Protein AF-A0A2R2MPT6-F1 (afdb_monomer_lite)

Foldseek 3Di:
DPLQDDLADPVRVVVLVVVVVVLVVVVVVVLVVVVVVVVVVLVVVLVVVLVVVVVVLVVVLVVVVVVLVVVVVVDPDDPVVNVVVVVVSVVVSVVVNVVVVVVVVVVSVVVVVVVVVVSVVVSVVSVVVVVVVSVVVSVVVSVVLVVLVVVLVLLLVLLVLLVVLLVVLCVVVVVCPPPLVVVLVVVLVVVVVVLVVVLVVVLVVVLVVLLVVLVVVLVVVLVVLVVVLVVVLVVLLVPDPDPVVNVVVSVVSVVVSVVVNVVSVVVSVSVSSSNSVSSVSVSVSVSSVVVSLSSLVSLLSSCVSVVADLVLVLLSLCVSCVPDDPVVSVVSSCSSDDDDDPDDDDDDDDGCSNVVSVVSVVVVPDDDDDDDDDDDDDDDDDDDDDDDDDDDDDDDDDDDDDDDDDDDDDDDDDDDD

Radius of gyration: 43.04 Å; chains: 1; bounding box: 109×62×131 Å

pLDDT: mean 71.95, std 17.55, range [28.8, 92.5]

Secondary structure (DSSP, 8-state):
--TTS----HHHHHHHHHHHHHHHHHHHHHHHHHHHHHHHHHHHHHHHHHHHHHHHHHHHHHHHHHHHHHHHTT----HHHHHHHHHHHHHHHHHHHHHHHHHHHHHHHHHHHHHHHHHHHHHHHHHHHHHHHHHHHHHHHHHHHHHHHHHHHHHHHHHHHHHHHHHHHHHHTTGGGSHHHHHHHHHHHHHHHHHHHHHHHHHHHHHHHHHHHHHHHHHHHHHHHHHHHHHHHHHHHHH-S-HHHHHHHHHHHHHHHHHHHHHHHHHHHHHHHHHHHHHHHHHHHHHHHHHHHHHHHHHHHHHHHTT--HHHHHHHHHHH-TTS-HHHHHHHHHHHH-SS-------PPPPTHHHHHHHHHHHTTS-----------------PPPP-------------PPP--------------

Sequence (417 aa):
MLDNQVAVSDEERDRIMKEHEKQMVKLENSLTLNKLHQKRMLEKKLTEKRAKHMETLEKKQLKETKRVEKKLKTADEEEEEQHQAAIALMRKHAEQKLAVLQGDKLKLEEEMEQIREDMIKERAAALKAQEDQLGAMVAEMQLKKAEELSKIDQQQKAIFNLKSSLMEELNTQGVMSDPDTQRVLEKHQEQQEQLNKKLEQQKERQQRLLQEKLSEKMMQREKTMMMEHEDQLKSLLQTTSNKTAARFKAVSLKIKQAAELEAMKNDAVTEMNQKIESMKREFNMKHMQAVQQKELEFISGLVKVGQFNEKEVADMINWLFPMKDTEEKNKLLQMVYQGDDATKKNERPKTGLGERARLATLAHVTPEASRKTKSAKKSAKKRQPSASARRNSGLDEEGGLPPVSAKGRRKGSAQRR

Organism: Lingula anatina (NCBI:txid7574)

InterPro domains:
  IPR026501 Limbin/EvC complex member EVC [PTHR16795] (1-386)

Structure (mmCIF, N/CA/C/O backbone):
data_AF-A0A2R2MPT6-F1
#
_entry.id   AF-A0A2R2MPT6-F1
#
loop_
_atom_site.group_PDB
_atom_site.id
_atom_site.type_symbol
_atom_site.label_atom_id
_atom_site.label_alt_id
_atom_site.label_comp_id
_atom_site.label_asym_id
_atom_site.label_entity_id
_atom_site.label_seq_id
_atom_site.pdbx_PDB_ins_code
_atom_site.Cartn_x
_atom_site.Cartn_y
_atom_site.Cartn_z
_atom_site.occupancy
_atom_site.B_iso_or_equiv
_atom_site.auth_seq_id
_atom_site.auth_comp_id
_atom_site.auth_asym_id
_atom_site.auth_atom_id
_atom_site.pdbx_PDB_model_num
ATOM 1 N N . MET A 1 1 ? 6.080 12.382 -2.038 1.00 30.14 1 MET A N 1
ATOM 2 C CA . MET A 1 1 ? 4.833 12.580 -1.251 1.00 30.14 1 MET A CA 1
ATOM 3 C C . MET A 1 1 ? 3.816 11.441 -1.434 1.00 30.14 1 MET A C 1
ATOM 5 O O . MET A 1 1 ? 2.714 11.561 -0.918 1.00 30.14 1 MET A O 1
ATOM 9 N N . LEU A 1 2 ? 4.171 10.318 -2.077 1.00 28.80 2 LEU A N 1
ATOM 10 C CA . LEU A 1 2 ? 3.287 9.149 -2.228 1.00 28.80 2 LEU A CA 1
ATOM 11 C C . LEU A 1 2 ? 3.696 7.950 -1.343 1.00 28.80 2 LEU A C 1
ATOM 13 O O . LEU A 1 2 ? 2.947 6.984 -1.247 1.00 28.80 2 LEU A O 1
ATOM 17 N N . ASP A 1 3 ? 4.819 8.030 -0.623 1.00 32.31 3 ASP A N 1
ATOM 18 C CA . ASP A 1 3 ? 5.454 6.848 -0.009 1.00 32.31 3 ASP A CA 1
ATOM 19 C C . ASP A 1 3 ? 4.822 6.359 1.312 1.00 32.31 3 ASP A C 1
ATOM 21 O O . ASP A 1 3 ? 5.165 5.280 1.794 1.00 32.31 3 ASP A O 1
ATOM 25 N N . ASN A 1 4 ? 3.841 7.087 1.865 1.00 40.59 4 ASN A N 1
ATOM 26 C CA . ASN A 1 4 ? 3.150 6.723 3.118 1.00 40.59 4 ASN A CA 1
ATOM 27 C C . ASN A 1 4 ? 1.650 6.399 2.964 1.00 40.59 4 ASN A C 1
ATOM 29 O O . ASN A 1 4 ? 0.985 6.084 3.949 1.00 40.59 4 ASN A O 1
ATOM 33 N N . GLN A 1 5 ? 1.057 6.480 1.768 1.00 45.41 5 GLN A N 1
ATOM 34 C CA . GLN A 1 5 ? -0.406 6.335 1.659 1.00 45.41 5 GLN A CA 1
ATOM 35 C C . GLN A 1 5 ? -0.893 4.895 1.471 1.00 45.41 5 GLN A C 1
ATOM 37 O O . GLN A 1 5 ? -2.039 4.596 1.825 1.00 45.41 5 GLN A O 1
ATOM 42 N N . VAL A 1 6 ? -0.037 3.977 1.016 1.00 48.72 6 VAL A N 1
ATOM 43 C CA . VAL A 1 6 ? -0.459 2.616 0.667 1.00 48.72 6 VAL A CA 1
ATOM 44 C C . VAL A 1 6 ? -0.099 1.616 1.769 1.00 48.72 6 VAL A C 1
ATOM 46 O O . VAL A 1 6 ? 0.879 0.883 1.707 1.00 48.72 6 VAL A O 1
ATOM 49 N N . ALA A 1 7 ? -0.934 1.579 2.802 1.00 54.84 7 ALA A N 1
ATOM 50 C CA . ALA A 1 7 ? -1.003 0.449 3.718 1.00 54.84 7 ALA A CA 1
ATOM 51 C C . ALA A 1 7 ? -1.772 -0.697 3.027 1.00 54.84 7 ALA A C 1
ATOM 53 O O . ALA A 1 7 ? -3.008 -0.728 3.050 1.00 54.84 7 ALA A O 1
ATOM 54 N N . VAL A 1 8 ? -1.046 -1.569 2.323 1.00 55.88 8 VAL A N 1
ATOM 55 C CA . VAL A 1 8 ? -1.579 -2.774 1.662 1.00 55.88 8 VAL A CA 1
ATOM 56 C C . VAL A 1 8 ? -1.487 -3.951 2.635 1.00 55.88 8 VAL A C 1
ATOM 58 O O . VAL A 1 8 ? -0.413 -4.197 3.184 1.00 55.88 8 VAL A O 1
ATOM 61 N N . SER A 1 9 ? -2.587 -4.677 2.849 1.00 57.38 9 SER A N 1
ATOM 62 C CA . SER A 1 9 ? -2.582 -5.929 3.625 1.00 57.38 9 SER A CA 1
ATOM 63 C C . SER A 1 9 ? -1.792 -7.023 2.886 1.00 57.38 9 SER A C 1
ATOM 65 O O . SER A 1 9 ? -1.695 -6.989 1.662 1.00 57.38 9 SER A O 1
ATOM 67 N N . ASP A 1 10 ? -1.217 -8.009 3.584 1.00 52.88 10 ASP A N 1
ATOM 68 C CA . ASP A 1 10 ? -0.367 -9.036 2.948 1.00 52.88 10 ASP A CA 1
ATOM 69 C C . ASP A 1 10 ? -1.141 -9.856 1.881 1.00 52.88 10 ASP A C 1
ATOM 71 O O . ASP A 1 10 ? -0.597 -10.147 0.818 1.00 52.88 10 ASP A O 1
ATOM 75 N N . GLU A 1 11 ? -2.442 -10.115 2.076 1.00 64.44 11 GLU A N 1
ATOM 76 C CA . GLU A 1 11 ? -3.299 -10.756 1.056 1.00 64.44 11 GLU A CA 1
ATOM 77 C C . GLU A 1 11 ? -3.530 -9.871 -0.181 1.00 64.44 11 GLU A C 1
ATOM 79 O O . GLU A 1 11 ? -3.650 -10.358 -1.308 1.00 64.44 11 GLU A O 1
ATOM 84 N N . GLU A 1 12 ? -3.603 -8.556 0.021 1.00 62.22 12 GLU A N 1
ATOM 85 C CA . GLU A 1 12 ? -3.784 -7.567 -1.043 1.00 62.22 12 GLU A CA 1
ATOM 86 C C . GLU A 1 12 ? -2.477 -7.390 -1.827 1.00 62.22 12 GLU A C 1
ATOM 88 O O . GLU A 1 12 ? -2.496 -7.341 -3.056 1.00 62.22 12 GLU A O 1
ATOM 93 N N . ARG A 1 13 ? -1.331 -7.397 -1.133 1.00 68.00 13 ARG A N 1
ATOM 94 C CA . ARG A 1 13 ? 0.006 -7.396 -1.737 1.00 68.00 13 ARG A CA 1
ATOM 95 C C . ARG A 1 13 ? 0.186 -8.636 -2.603 1.00 68.00 13 ARG A C 1
ATOM 97 O O . ARG A 1 13 ? 0.632 -8.506 -3.736 1.00 68.00 13 ARG A O 1
ATOM 104 N N . ASP A 1 14 ? -0.220 -9.808 -2.124 1.00 70.56 14 ASP A N 1
ATOM 105 C CA . ASP A 1 14 ? -0.131 -11.052 -2.892 1.00 70.56 14 ASP A CA 1
ATOM 106 C C . ASP A 1 14 ? -1.030 -11.048 -4.135 1.00 70.56 14 ASP A C 1
ATOM 108 O O . ASP A 1 14 ? -0.635 -11.574 -5.178 1.00 70.56 14 ASP A O 1
ATOM 112 N N . ARG A 1 15 ? -2.219 -10.430 -4.076 1.00 78.88 15 ARG A N 1
ATOM 113 C CA . ARG A 1 15 ? -3.060 -10.236 -5.271 1.00 78.88 15 ARG A CA 1
ATOM 114 C C . ARG A 1 15 ? -2.407 -9.291 -6.271 1.00 78.88 15 ARG A C 1
ATOM 116 O O . ARG A 1 15 ? -2.319 -9.649 -7.440 1.00 78.88 15 ARG A O 1
ATOM 123 N N . ILE A 1 16 ? -1.905 -8.141 -5.820 1.00 71.50 16 ILE A N 1
ATOM 124 C CA . ILE A 1 16 ? -1.212 -7.169 -6.679 1.00 71.50 16 ILE A CA 1
ATOM 125 C C . ILE A 1 16 ? 0.028 -7.805 -7.311 1.00 71.50 16 ILE A C 1
ATOM 127 O O . ILE A 1 16 ? 0.248 -7.648 -8.506 1.00 71.50 16 ILE A O 1
ATOM 131 N N . MET A 1 17 ? 0.805 -8.576 -6.548 1.00 72.50 17 MET A N 1
ATOM 132 C CA . MET A 1 17 ? 1.997 -9.263 -7.047 1.00 72.50 17 MET A CA 1
ATOM 133 C C . MET A 1 17 ? 1.651 -10.355 -8.061 1.00 72.50 17 MET A C 1
ATOM 135 O O . MET A 1 17 ? 2.310 -10.437 -9.091 1.00 72.50 17 MET A O 1
ATOM 139 N N . LYS A 1 18 ? 0.599 -11.152 -7.831 1.00 77.94 18 LYS A N 1
ATOM 140 C CA . LYS A 1 18 ? 0.124 -12.154 -8.804 1.00 77.94 18 LYS A CA 1
ATOM 141 C C . LYS A 1 18 ? -0.425 -11.512 -10.075 1.00 77.94 18 LYS A C 1
ATOM 143 O O . LYS A 1 18 ? -0.185 -12.013 -11.172 1.00 77.94 18 LYS A O 1
ATOM 148 N N . GLU A 1 19 ? -1.162 -10.412 -9.946 1.00 76.38 19 GLU A N 1
ATOM 149 C CA . GLU A 1 19 ? -1.656 -9.637 -11.086 1.00 76.38 19 GLU A CA 1
ATOM 150 C C . GLU A 1 19 ? -0.478 -9.036 -11.866 1.00 76.38 19 GLU A C 1
ATOM 152 O O . GLU A 1 19 ? -0.430 -9.158 -13.088 1.00 76.38 19 GLU A O 1
ATOM 157 N N . HIS A 1 20 ? 0.513 -8.478 -11.165 1.00 74.44 20 HIS A N 1
ATOM 158 C CA . HIS A 1 20 ? 1.743 -7.940 -11.740 1.00 74.44 20 HIS A CA 1
ATOM 159 C C . HIS A 1 20 ? 2.565 -9.024 -12.443 1.00 74.44 20 HIS A C 1
ATOM 161 O O . HIS A 1 20 ? 2.993 -8.825 -13.572 1.00 74.44 20 HIS A O 1
ATOM 167 N N . GLU A 1 21 ? 2.742 -10.197 -11.838 1.00 76.00 21 GLU A N 1
ATOM 168 C CA . GLU A 1 21 ? 3.438 -11.334 -12.446 1.00 76.00 21 GLU A CA 1
ATOM 169 C C . GLU A 1 21 ? 2.707 -11.816 -13.707 1.00 76.00 21 GLU A C 1
ATOM 171 O O . GLU A 1 21 ? 3.311 -11.988 -14.765 1.00 76.00 21 GLU A O 1
ATOM 176 N N . LYS A 1 22 ? 1.376 -11.917 -13.654 1.00 82.00 22 LYS A N 1
ATOM 177 C CA . LYS A 1 22 ? 0.544 -12.233 -14.821 1.00 82.00 22 LYS A CA 1
ATOM 178 C C . LYS A 1 22 ? 0.651 -11.167 -15.915 1.00 82.00 22 LYS A C 1
ATOM 180 O O . LYS A 1 22 ? 0.651 -11.505 -17.099 1.00 82.00 22 LYS A O 1
ATOM 185 N N . GLN A 1 23 ? 0.716 -9.889 -15.550 1.00 74.44 23 GLN A N 1
ATOM 186 C CA . GLN A 1 23 ? 0.914 -8.781 -16.486 1.00 74.44 23 GLN A CA 1
ATOM 187 C C . GLN A 1 23 ? 2.325 -8.787 -17.081 1.00 74.44 23 GLN A C 1
ATOM 189 O O . GLN A 1 23 ? 2.456 -8.588 -18.284 1.00 74.44 23 GLN A O 1
ATOM 194 N N . MET A 1 24 ? 3.353 -9.111 -16.295 1.00 73.56 24 MET A N 1
ATOM 195 C CA . MET A 1 24 ? 4.729 -9.276 -16.764 1.00 73.56 24 MET A CA 1
ATOM 196 C C . MET A 1 24 ? 4.835 -10.411 -17.776 1.00 73.56 24 MET A C 1
ATOM 198 O O . MET A 1 24 ? 5.370 -10.208 -18.859 1.00 73.56 24 MET A O 1
ATOM 202 N N . VAL A 1 25 ? 4.218 -11.562 -17.501 1.00 77.75 25 VAL A N 1
ATOM 203 C CA . VAL A 1 25 ? 4.148 -12.676 -18.461 1.00 77.75 25 VAL A CA 1
ATOM 204 C C . VAL A 1 25 ? 3.401 -12.265 -19.735 1.00 77.75 25 VAL A C 1
ATOM 206 O O . VAL A 1 25 ? 3.806 -12.617 -20.843 1.00 77.75 25 VAL A O 1
ATOM 209 N N . LYS A 1 26 ? 2.319 -11.481 -19.625 1.00 77.12 26 LYS A N 1
ATOM 210 C CA . LYS A 1 26 ? 1.631 -10.922 -20.802 1.00 77.12 26 LYS A CA 1
ATOM 211 C C . LYS A 1 26 ? 2.512 -9.946 -21.579 1.00 77.12 26 LYS A C 1
ATOM 213 O O . LYS A 1 26 ? 2.437 -9.950 -22.803 1.00 77.12 26 LYS A O 1
ATOM 218 N N . LEU A 1 27 ? 3.322 -9.141 -20.898 1.00 72.44 27 LEU A N 1
ATOM 219 C CA . LEU A 1 27 ? 4.242 -8.183 -21.506 1.00 72.44 27 LEU A CA 1
ATOM 220 C C . LEU A 1 27 ? 5.409 -8.901 -22.192 1.00 72.44 27 LEU A C 1
ATOM 222 O O . LEU A 1 27 ? 5.798 -8.532 -23.291 1.00 72.44 27 LEU A O 1
ATOM 226 N N . GLU A 1 28 ? 5.921 -9.981 -21.610 1.00 75.31 28 GLU A N 1
ATOM 227 C CA . GLU A 1 28 ? 6.919 -10.845 -22.246 1.00 75.31 28 GLU A CA 1
ATOM 228 C C . GLU A 1 28 ? 6.346 -11.563 -23.475 1.00 75.31 28 GLU A C 1
ATOM 230 O O . GLU A 1 28 ? 6.977 -11.604 -24.537 1.00 75.31 28 GLU A O 1
ATOM 235 N N . ASN A 1 29 ? 5.116 -12.068 -23.380 1.00 75.44 29 ASN A N 1
ATOM 236 C CA . ASN A 1 29 ? 4.419 -12.689 -24.504 1.00 75.44 29 ASN A CA 1
ATOM 237 C C . ASN A 1 29 ? 4.080 -11.677 -25.609 1.00 75.44 29 ASN A C 1
ATOM 239 O O . ASN A 1 29 ? 4.252 -11.974 -26.791 1.00 75.44 29 ASN A O 1
ATOM 243 N N . SER A 1 30 ? 3.650 -10.462 -25.265 1.00 73.69 30 SER A N 1
ATOM 244 C CA . SER A 1 30 ? 3.425 -9.410 -26.258 1.00 73.69 30 SER A CA 1
ATOM 245 C C . SER A 1 30 ? 4.744 -8.948 -26.875 1.00 73.69 30 SER A C 1
ATOM 247 O O . SER A 1 30 ? 4.803 -8.762 -28.085 1.00 73.69 30 SER A O 1
ATOM 249 N N . LEU A 1 31 ? 5.830 -8.870 -26.099 1.00 68.62 31 LEU A N 1
ATOM 250 C CA . LEU A 1 31 ? 7.163 -8.512 -26.582 1.00 68.62 31 LEU A CA 1
ATOM 251 C C . LEU A 1 31 ? 7.724 -9.559 -27.551 1.00 68.62 31 LEU A C 1
ATOM 253 O O . LEU A 1 31 ? 8.327 -9.203 -28.562 1.00 68.62 31 LEU A O 1
ATOM 257 N N . THR A 1 32 ? 7.544 -10.850 -27.272 1.00 72.06 32 THR A N 1
ATOM 258 C CA . THR A 1 32 ? 7.990 -11.931 -28.169 1.00 72.06 32 THR A CA 1
ATOM 259 C C . THR A 1 32 ? 7.179 -11.963 -29.463 1.00 72.06 32 THR A C 1
ATOM 261 O O . THR A 1 32 ? 7.763 -12.065 -30.546 1.00 72.06 32 THR A O 1
ATOM 264 N N . LEU A 1 33 ? 5.856 -11.788 -29.381 1.00 71.94 33 LEU A N 1
ATOM 265 C CA . LEU A 1 33 ? 4.989 -11.664 -30.555 1.00 71.94 33 LEU A CA 1
ATOM 266 C C . LEU A 1 33 ? 5.300 -10.408 -31.373 1.00 71.94 33 LEU A C 1
ATOM 268 O O . LEU A 1 33 ? 5.326 -10.468 -32.602 1.00 71.94 33 LEU A O 1
ATOM 272 N N . ASN A 1 34 ? 5.595 -9.292 -30.712 1.00 67.19 34 ASN A N 1
ATOM 273 C CA . ASN A 1 34 ? 5.943 -8.043 -31.371 1.00 67.19 34 ASN A CA 1
ATOM 274 C C . ASN A 1 34 ? 7.315 -8.145 -32.058 1.00 67.19 34 ASN A C 1
ATOM 276 O O . ASN A 1 34 ? 7.420 -7.855 -33.246 1.00 67.19 34 ASN A O 1
ATOM 280 N N . LYS A 1 35 ? 8.331 -8.725 -31.401 1.00 70.12 35 LYS A N 1
ATOM 281 C CA . LYS A 1 35 ? 9.618 -9.065 -32.043 1.00 70.12 35 LYS A CA 1
ATOM 282 C C . LYS A 1 35 ? 9.427 -9.919 -33.301 1.00 70.12 35 LYS A C 1
ATOM 284 O O . LYS A 1 35 ? 10.073 -9.675 -34.321 1.00 70.12 35 LYS A O 1
ATOM 289 N N . LEU A 1 36 ? 8.533 -10.908 -33.253 1.00 72.12 36 LEU A N 1
ATOM 290 C CA . LEU A 1 36 ? 8.220 -11.759 -34.404 1.00 72.12 36 LEU A CA 1
ATOM 291 C C . LEU A 1 36 ? 7.510 -10.976 -35.522 1.00 72.12 36 LEU A C 1
ATOM 293 O O . LEU A 1 36 ? 7.838 -11.139 -36.700 1.00 72.12 36 LEU A O 1
ATOM 297 N N . HIS A 1 37 ? 6.557 -10.114 -35.163 1.00 72.81 37 HIS A N 1
ATOM 298 C CA . HIS A 1 37 ? 5.841 -9.252 -36.100 1.00 72.81 37 HIS A CA 1
ATOM 299 C C . HIS A 1 37 ? 6.786 -8.257 -36.791 1.00 72.81 37 HIS A C 1
ATOM 301 O O . HIS A 1 37 ? 6.771 -8.141 -38.016 1.00 72.81 37 HIS A O 1
ATOM 307 N N . GLN A 1 38 ? 7.670 -7.614 -36.030 1.00 65.19 38 GLN A N 1
ATOM 308 C CA . GLN A 1 38 ? 8.681 -6.684 -36.530 1.00 65.19 38 GLN A CA 1
ATOM 309 C C . GLN A 1 38 ? 9.675 -7.375 -37.467 1.00 65.19 38 GLN A C 1
ATOM 311 O O . GLN A 1 38 ? 9.955 -6.856 -38.548 1.00 65.19 38 GLN A O 1
ATOM 316 N N . LYS A 1 39 ? 10.138 -8.584 -37.117 1.00 71.81 39 LYS A N 1
ATOM 317 C CA . LYS A 1 39 ? 10.997 -9.390 -37.996 1.00 71.81 39 LYS A CA 1
ATOM 318 C C . LYS A 1 39 ? 10.312 -9.685 -39.336 1.00 71.81 39 LYS A C 1
ATOM 320 O O . LYS A 1 39 ? 10.919 -9.481 -40.384 1.00 71.81 39 LYS A O 1
ATOM 325 N N . ARG A 1 40 ? 9.030 -10.073 -39.323 1.00 75.50 40 ARG A N 1
ATOM 326 C CA . ARG A 1 40 ? 8.247 -10.286 -40.556 1.00 75.50 40 ARG A CA 1
ATOM 327 C C . ARG A 1 40 ? 8.050 -9.007 -41.367 1.00 75.50 40 ARG A C 1
ATOM 329 O O . ARG A 1 40 ? 8.139 -9.049 -42.591 1.00 75.50 40 ARG A O 1
ATOM 336 N N . MET A 1 41 ? 7.771 -7.880 -40.716 1.00 72.25 41 MET A N 1
ATOM 337 C CA . MET A 1 41 ? 7.590 -6.595 -41.401 1.00 72.25 41 MET A CA 1
ATOM 338 C C . MET A 1 41 ? 8.881 -6.123 -42.075 1.00 72.25 41 MET A C 1
ATOM 340 O O . MET A 1 41 ? 8.835 -5.634 -43.206 1.00 72.25 41 MET A O 1
ATOM 344 N N . LEU A 1 42 ? 10.025 -6.325 -41.420 1.00 66.75 42 LEU A N 1
ATOM 345 C CA . LEU A 1 42 ? 11.351 -6.086 -41.985 1.00 66.75 42 LEU A CA 1
ATOM 346 C C . LEU A 1 42 ? 11.619 -6.976 -43.193 1.00 66.75 42 LEU A C 1
ATOM 348 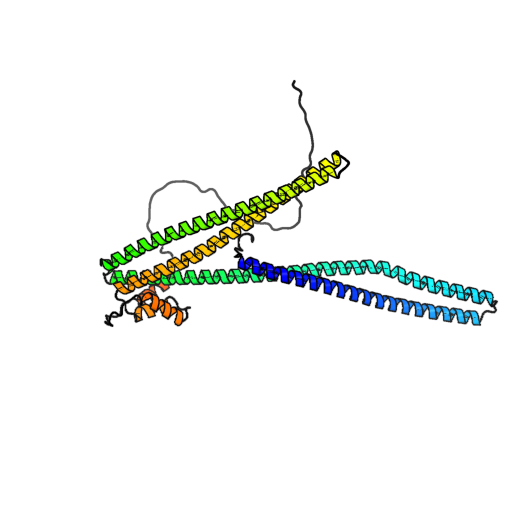O O . LEU A 1 42 ? 11.936 -6.471 -44.266 1.00 66.75 42 LEU A O 1
ATOM 352 N N . GLU A 1 43 ? 11.426 -8.285 -43.048 1.00 72.94 43 GLU A N 1
ATOM 353 C CA . GLU A 1 43 ? 11.606 -9.242 -44.142 1.00 72.94 43 GLU A CA 1
ATOM 354 C C . GLU A 1 43 ? 10.721 -8.889 -45.349 1.00 72.94 43 GLU A C 1
ATOM 356 O O . GLU A 1 43 ? 11.189 -8.894 -46.491 1.00 72.94 43 GLU A O 1
ATOM 361 N N . LYS A 1 44 ? 9.467 -8.488 -45.115 1.00 75.81 44 LYS A N 1
ATOM 362 C CA . LYS A 1 44 ? 8.537 -8.085 -46.176 1.00 75.81 44 LYS A CA 1
ATOM 363 C C . LYS A 1 44 ? 8.961 -6.791 -46.880 1.00 75.81 44 LYS A C 1
ATOM 365 O O . LYS A 1 44 ? 9.029 -6.752 -48.104 1.00 75.81 44 LYS A O 1
ATOM 370 N N . LYS A 1 45 ? 9.305 -5.735 -46.137 1.00 71.00 45 LYS A N 1
ATOM 371 C CA . LYS A 1 45 ? 9.764 -4.468 -46.742 1.00 71.00 45 LYS A CA 1
ATOM 372 C C . LYS A 1 45 ? 11.068 -4.648 -47.522 1.00 71.00 45 LYS A C 1
ATOM 374 O O . LYS A 1 45 ? 11.246 -4.053 -48.584 1.00 71.00 45 LYS A O 1
ATOM 379 N N . LEU A 1 46 ? 11.966 -5.484 -47.012 1.00 70.25 46 LEU A N 1
ATOM 380 C CA . LEU A 1 46 ? 13.273 -5.747 -47.604 1.00 70.25 46 LEU A CA 1
ATOM 381 C C . LEU A 1 46 ? 13.157 -6.573 -48.890 1.00 70.25 46 LEU A C 1
ATOM 383 O O . LEU A 1 46 ? 13.823 -6.279 -49.881 1.00 70.25 46 LEU A O 1
ATOM 387 N N . THR A 1 47 ? 12.257 -7.556 -48.912 1.00 78.50 47 THR A N 1
ATOM 388 C CA . THR A 1 47 ? 11.938 -8.322 -50.127 1.00 78.50 47 THR A CA 1
ATOM 389 C C . THR A 1 47 ? 11.243 -7.460 -51.184 1.00 78.50 47 THR A C 1
ATOM 391 O O . THR A 1 47 ? 11.652 -7.493 -52.344 1.00 78.50 47 THR A O 1
ATOM 394 N N . GLU A 1 48 ? 10.279 -6.616 -50.805 1.00 79.31 48 GLU A N 1
ATOM 395 C CA . GLU A 1 48 ? 9.605 -5.691 -51.729 1.00 79.31 48 GLU A CA 1
ATOM 396 C C . GLU A 1 48 ? 10.563 -4.660 -52.346 1.00 79.31 48 GLU A C 1
ATOM 398 O O . GLU A 1 48 ? 10.490 -4.372 -53.543 1.00 79.31 48 GLU A O 1
ATOM 403 N N . LYS A 1 49 ? 11.490 -4.104 -51.555 1.00 71.19 49 LYS A N 1
ATOM 404 C CA . LYS A 1 49 ? 12.507 -3.166 -52.057 1.00 71.19 49 LYS A CA 1
ATOM 405 C C . LYS A 1 49 ? 13.487 -3.847 -53.006 1.00 71.19 49 LYS A C 1
ATOM 407 O O . LYS A 1 49 ? 13.723 -3.316 -54.092 1.00 71.19 49 LYS A O 1
ATOM 412 N N . ARG A 1 50 ? 13.986 -5.038 -52.648 1.00 73.38 50 ARG A N 1
ATOM 413 C CA . ARG A 1 50 ? 14.849 -5.848 -53.525 1.00 73.38 50 ARG A CA 1
ATOM 414 C C . ARG A 1 50 ? 14.169 -6.142 -54.855 1.00 73.38 50 ARG A C 1
ATOM 416 O O . ARG A 1 50 ? 14.797 -5.969 -55.894 1.00 73.38 50 ARG A O 1
ATOM 423 N N . ALA A 1 51 ? 12.889 -6.510 -54.832 1.00 81.50 51 ALA A N 1
ATOM 424 C CA . ALA A 1 51 ? 12.114 -6.756 -56.043 1.00 81.50 51 ALA A CA 1
ATOM 425 C C . ALA A 1 51 ? 12.025 -5.499 -56.925 1.00 81.50 51 ALA A C 1
ATOM 427 O O . ALA A 1 51 ? 12.351 -5.562 -58.106 1.00 81.50 51 ALA A O 1
ATOM 428 N N . LYS A 1 52 ? 11.690 -4.335 -56.351 1.00 80.44 52 LYS A N 1
ATOM 429 C CA . LYS A 1 52 ? 11.602 -3.067 -57.099 1.00 80.44 52 LYS A CA 1
ATOM 430 C C . LYS A 1 52 ? 12.946 -2.630 -57.686 1.00 80.44 52 LYS A C 1
ATOM 432 O O . LYS A 1 52 ? 13.009 -2.211 -58.840 1.00 80.44 52 LYS A O 1
ATOM 437 N N . HIS A 1 53 ? 14.032 -2.709 -56.915 1.00 76.69 53 HIS A N 1
ATOM 438 C CA . HIS A 1 53 ? 15.363 -2.345 -57.409 1.00 76.69 53 HIS A CA 1
ATOM 439 C C . HIS A 1 53 ? 15.854 -3.312 -58.491 1.00 76.69 53 HIS A C 1
ATOM 441 O O . HIS A 1 53 ? 16.305 -2.846 -59.540 1.00 76.69 53 HIS A O 1
ATOM 447 N N . MET A 1 54 ? 15.675 -4.623 -58.304 1.00 80.94 54 MET A N 1
ATOM 448 C CA . MET A 1 54 ? 15.961 -5.628 -59.334 1.00 80.94 54 MET A CA 1
ATOM 449 C C . MET A 1 54 ? 15.153 -5.380 -60.608 1.00 80.94 54 MET A C 1
ATOM 451 O O . MET A 1 54 ? 15.740 -5.335 -61.680 1.00 80.94 54 MET A O 1
ATOM 455 N N . GLU A 1 55 ? 13.853 -5.104 -60.507 1.00 85.06 55 GLU A N 1
ATOM 456 C CA . GLU A 1 55 ? 12.995 -4.839 -61.667 1.00 85.06 55 GLU A CA 1
ATOM 457 C C . GLU A 1 55 ? 13.462 -3.601 -62.456 1.00 85.06 55 GLU A C 1
ATOM 459 O O . GLU A 1 55 ? 13.513 -3.601 -63.690 1.00 85.06 55 GLU A O 1
ATOM 464 N N . THR A 1 56 ? 13.854 -2.525 -61.763 1.00 84.94 56 THR A N 1
ATOM 465 C CA . THR A 1 56 ? 14.397 -1.329 -62.432 1.00 84.94 56 THR A CA 1
ATOM 466 C C . THR A 1 56 ? 15.760 -1.578 -63.073 1.00 84.94 56 THR A C 1
ATOM 468 O O . THR A 1 56 ? 16.040 -1.025 -64.141 1.00 84.94 56 THR A O 1
ATOM 471 N N . LEU A 1 57 ? 16.601 -2.402 -62.445 1.00 84.19 57 LEU A N 1
ATOM 472 C CA . LEU A 1 57 ? 17.905 -2.778 -62.970 1.00 84.19 57 LEU A CA 1
ATOM 473 C C . LEU A 1 57 ? 17.751 -3.682 -64.196 1.00 84.19 57 LEU A C 1
ATOM 475 O O . LEU A 1 57 ? 18.354 -3.400 -65.226 1.00 84.19 57 LEU A O 1
ATOM 479 N N . GLU A 1 58 ? 16.879 -4.685 -64.140 1.00 83.88 58 GLU A N 1
ATOM 480 C CA . GLU A 1 58 ? 16.551 -5.566 -65.262 1.00 83.88 58 GLU A CA 1
ATOM 481 C C . GLU A 1 58 ? 16.008 -4.772 -66.449 1.00 83.88 58 GLU A C 1
ATOM 483 O O . GLU A 1 58 ? 16.475 -4.944 -67.571 1.00 83.88 58 GLU A O 1
ATOM 488 N N . LYS A 1 59 ? 15.116 -3.800 -66.217 1.00 86.75 59 LYS A N 1
ATOM 489 C CA . LYS A 1 59 ? 14.640 -2.888 -67.272 1.00 86.75 59 LYS A CA 1
ATOM 490 C C . LYS A 1 59 ? 15.771 -2.083 -67.926 1.00 86.75 59 LYS A C 1
ATOM 492 O O . LYS A 1 59 ? 15.684 -1.781 -69.117 1.00 86.75 59 LYS A O 1
ATOM 497 N N . LYS A 1 60 ? 16.818 -1.709 -67.181 1.00 85.75 60 LYS A N 1
ATOM 498 C CA . LYS A 1 60 ? 18.002 -1.016 -67.724 1.00 85.75 60 LYS A CA 1
ATOM 499 C C . LYS A 1 60 ? 18.908 -1.979 -68.491 1.00 85.75 60 LYS A C 1
ATOM 501 O O . LYS A 1 60 ? 19.282 -1.665 -69.619 1.00 85.75 60 LYS A O 1
ATOM 506 N N . GLN A 1 61 ? 19.173 -3.157 -67.930 1.00 84.88 61 GLN A N 1
ATOM 507 C CA . GLN A 1 61 ? 19.972 -4.216 -68.549 1.00 84.88 61 GLN A CA 1
ATOM 508 C C . GLN A 1 61 ? 19.361 -4.663 -69.880 1.00 84.88 61 GLN A C 1
ATOM 510 O O . GLN A 1 61 ? 20.059 -4.727 -70.884 1.00 84.88 61 GLN A O 1
ATOM 515 N N . LEU A 1 62 ? 18.039 -4.834 -69.933 1.00 85.25 62 LEU A N 1
ATOM 516 C CA . LEU A 1 62 ? 17.302 -5.259 -71.126 1.00 85.25 62 LEU A CA 1
ATOM 517 C C . LEU A 1 62 ? 17.271 -4.181 -72.227 1.00 85.25 62 LEU A C 1
ATOM 519 O O . LEU A 1 62 ? 17.156 -4.487 -73.413 1.00 85.25 62 LEU A O 1
ATOM 523 N N . LYS A 1 63 ? 17.390 -2.899 -71.859 1.00 86.62 63 LYS A N 1
ATOM 524 C CA . LYS A 1 63 ? 17.584 -1.797 -72.819 1.00 86.62 63 LYS A CA 1
ATOM 525 C C . LYS A 1 63 ? 19.027 -1.729 -73.323 1.00 86.62 63 LYS A C 1
ATOM 527 O O . LYS A 1 63 ? 19.234 -1.385 -74.483 1.00 86.62 63 LYS A O 1
ATOM 532 N N . GLU A 1 64 ? 20.004 -2.026 -72.469 1.00 83.12 64 GLU A N 1
ATOM 533 C CA . GLU A 1 64 ? 21.427 -2.058 -72.824 1.00 83.12 64 GLU A CA 1
ATOM 534 C C . GLU A 1 64 ? 21.735 -3.242 -73.752 1.00 83.12 64 GLU A C 1
ATOM 536 O O . GLU A 1 64 ? 22.315 -3.021 -74.811 1.00 83.12 64 GLU A O 1
ATOM 541 N N . THR A 1 65 ? 21.238 -4.449 -73.454 1.00 81.75 65 THR A N 1
ATOM 542 C CA . THR A 1 65 ? 21.376 -5.625 -74.335 1.00 81.75 65 THR A CA 1
ATOM 543 C C . THR A 1 65 ? 20.751 -5.380 -75.699 1.00 81.75 65 THR A C 1
ATOM 545 O O . THR A 1 65 ? 21.421 -5.563 -76.704 1.00 81.75 65 THR A O 1
ATOM 548 N N . LYS A 1 66 ? 19.521 -4.849 -75.763 1.00 83.06 66 LYS A N 1
ATOM 549 C CA . LYS A 1 66 ? 18.867 -4.498 -77.038 1.00 83.06 66 LYS A CA 1
ATOM 550 C C . LYS A 1 66 ? 19.637 -3.453 -77.848 1.00 83.06 66 LYS A C 1
ATOM 552 O O . LYS A 1 66 ? 19.527 -3.426 -79.070 1.00 83.06 66 LYS A O 1
ATOM 557 N N . ARG A 1 67 ? 20.369 -2.545 -77.194 1.00 81.00 67 ARG A N 1
ATOM 558 C CA . ARG A 1 67 ? 21.219 -1.554 -77.876 1.00 81.00 67 ARG A CA 1
ATOM 559 C C . ARG A 1 67 ? 22.509 -2.184 -78.389 1.00 81.00 67 ARG A C 1
ATOM 561 O O . ARG A 1 67 ? 22.911 -1.863 -79.499 1.00 81.00 67 ARG A O 1
ATOM 568 N N . VAL A 1 68 ? 23.129 -3.052 -77.597 1.00 77.81 68 VAL A N 1
ATOM 569 C CA . VAL A 1 68 ? 24.355 -3.772 -77.962 1.00 77.81 68 VAL A CA 1
ATOM 570 C C . VAL A 1 68 ? 24.075 -4.770 -79.090 1.00 77.81 68 VAL A C 1
ATOM 572 O O . VAL A 1 68 ? 24.763 -4.737 -80.099 1.00 77.81 68 VAL A O 1
ATOM 575 N N . GLU A 1 69 ? 22.983 -5.533 -79.014 1.00 75.81 69 GLU A N 1
ATOM 576 C CA . GLU A 1 69 ? 22.542 -6.473 -80.057 1.00 75.81 69 GLU A CA 1
ATOM 577 C C . GLU A 1 69 ? 22.262 -5.771 -81.397 1.00 75.81 69 GLU A C 1
ATOM 579 O O . GLU A 1 69 ? 22.611 -6.277 -82.458 1.00 75.81 69 GLU A O 1
ATOM 584 N N . LYS A 1 70 ? 21.667 -4.569 -81.368 1.00 77.81 70 LYS A N 1
ATOM 585 C CA . LYS A 1 70 ? 21.468 -3.761 -82.583 1.00 77.81 70 LYS A CA 1
ATOM 586 C C . LYS A 1 70 ? 22.777 -3.266 -83.195 1.00 77.81 70 LYS A C 1
ATOM 588 O O . LYS A 1 70 ? 22.826 -3.136 -84.407 1.00 77.81 70 LYS A O 1
ATOM 593 N N . LYS A 1 71 ? 23.792 -2.976 -82.374 1.00 71.75 71 LYS A N 1
ATOM 594 C CA . LYS A 1 71 ? 25.117 -2.536 -82.837 1.00 71.75 71 LYS A CA 1
ATOM 595 C C . LYS A 1 71 ? 25.934 -3.695 -83.412 1.00 71.75 71 LYS A C 1
ATOM 597 O O . LYS A 1 71 ? 26.520 -3.529 -84.472 1.00 71.75 71 LYS A O 1
ATOM 602 N N . LEU A 1 72 ? 25.886 -4.862 -82.768 1.00 66.31 72 LEU A N 1
ATOM 603 C CA . LEU A 1 72 ? 26.511 -6.104 -83.241 1.00 66.31 72 LEU A CA 1
ATOM 604 C C . LEU A 1 72 ? 25.933 -6.577 -84.582 1.00 66.31 72 LEU A C 1
ATOM 606 O O . LEU A 1 72 ? 26.674 -7.015 -85.444 1.00 66.31 72 LEU A O 1
ATOM 610 N N . LYS A 1 73 ? 24.623 -6.405 -84.816 1.00 65.81 73 LYS A N 1
ATOM 611 C CA . LYS A 1 73 ? 23.991 -6.709 -86.119 1.00 65.81 73 LYS A CA 1
ATOM 612 C C . LYS A 1 73 ? 24.414 -5.778 -87.265 1.00 65.81 73 LYS A C 1
ATOM 614 O O . LYS A 1 73 ? 24.065 -6.049 -88.408 1.00 65.81 73 LYS A O 1
ATOM 619 N N . THR A 1 74 ? 25.085 -4.667 -86.967 1.00 61.53 74 THR A N 1
ATOM 620 C CA . THR A 1 74 ? 25.531 -3.663 -87.950 1.00 61.53 74 THR A CA 1
ATOM 621 C C . THR A 1 74 ? 27.052 -3.573 -88.079 1.00 61.53 74 THR A C 1
ATOM 623 O O . THR A 1 74 ? 27.527 -2.738 -88.842 1.00 61.53 74 THR A O 1
ATOM 626 N N . ALA A 1 75 ? 27.806 -4.371 -87.320 1.00 59.72 75 ALA A N 1
ATOM 627 C CA . ALA A 1 75 ? 29.263 -4.333 -87.276 1.00 59.72 75 ALA A CA 1
ATOM 628 C C . ALA A 1 75 ? 29.844 -5.635 -87.855 1.00 59.72 75 ALA A C 1
ATOM 630 O O . ALA A 1 75 ? 29.477 -6.716 -87.401 1.00 59.72 75 ALA A O 1
ATOM 631 N N . ASP A 1 76 ? 30.750 -5.524 -88.829 1.00 57.34 76 ASP A N 1
ATOM 632 C CA . ASP A 1 76 ? 31.543 -6.639 -89.377 1.00 57.34 76 ASP A CA 1
ATOM 633 C C . ASP A 1 76 ? 32.755 -6.923 -88.460 1.00 57.34 76 ASP A C 1
ATOM 635 O O . ASP A 1 76 ? 33.906 -6.753 -88.852 1.00 57.34 76 ASP A O 1
ATOM 639 N N . GLU A 1 77 ? 32.499 -7.271 -87.197 1.00 59.41 77 GLU A N 1
ATOM 640 C CA . GLU A 1 77 ? 33.534 -7.635 -86.208 1.00 59.41 77 GLU A CA 1
ATOM 641 C C . GLU A 1 77 ? 33.645 -9.168 -86.082 1.00 59.41 77 GLU A C 1
ATOM 643 O O . GLU A 1 77 ? 32.628 -9.864 -86.164 1.00 59.41 77 GLU A O 1
ATOM 648 N N . GLU A 1 78 ? 34.858 -9.701 -85.876 1.00 63.22 78 GLU A N 1
ATOM 649 C CA . GLU A 1 78 ? 35.138 -11.146 -85.778 1.00 63.22 78 GLU A CA 1
ATOM 650 C C . GLU A 1 78 ? 34.356 -11.812 -84.624 1.00 63.22 78 GLU A C 1
ATOM 652 O O . GLU A 1 78 ? 34.198 -11.234 -83.545 1.00 63.22 78 GLU A O 1
ATOM 657 N N . GLU A 1 79 ? 33.872 -13.049 -84.817 1.00 64.62 79 GLU A N 1
ATOM 658 C CA . GLU A 1 79 ? 33.008 -13.758 -83.847 1.00 64.62 79 GLU A CA 1
ATOM 659 C C . GLU A 1 79 ? 33.607 -13.843 -82.426 1.00 64.62 79 GLU A C 1
ATOM 661 O O . GLU A 1 79 ? 32.869 -13.817 -81.435 1.00 64.62 79 GLU A O 1
ATOM 666 N N . GLU A 1 80 ? 34.938 -13.891 -82.298 1.00 67.12 80 GLU A N 1
ATOM 667 C CA . GLU A 1 80 ? 35.629 -13.915 -81.003 1.00 67.12 80 GLU A CA 1
ATOM 668 C C . GLU A 1 80 ? 35.522 -12.583 -80.240 1.00 67.12 80 GLU A C 1
ATOM 670 O O . GLU A 1 80 ? 35.301 -12.589 -79.023 1.00 67.12 80 GLU A O 1
ATOM 675 N N . GLU A 1 81 ? 35.601 -11.438 -80.927 1.00 69.56 81 GLU A N 1
ATOM 676 C CA . GLU A 1 81 ? 35.449 -10.109 -80.315 1.00 69.56 81 GLU A CA 1
ATOM 677 C C . GLU A 1 81 ? 34.004 -9.874 -79.860 1.00 69.56 81 GLU A C 1
ATOM 679 O O . GLU A 1 81 ? 33.755 -9.374 -78.755 1.00 69.56 81 GLU A O 1
ATOM 684 N N . GLN A 1 82 ? 33.037 -10.347 -80.651 1.00 69.25 82 GLN A N 1
ATOM 685 C CA . GLN A 1 82 ? 31.621 -10.323 -80.288 1.00 69.25 82 GLN A CA 1
ATOM 686 C C . GLN A 1 82 ? 31.342 -11.160 -79.030 1.00 69.25 82 GLN A C 1
ATOM 688 O O . GLN A 1 82 ? 30.583 -10.743 -78.143 1.00 69.25 82 GLN A O 1
ATOM 693 N N . HIS A 1 83 ? 31.986 -12.327 -78.912 1.00 73.06 83 HIS A N 1
ATOM 694 C CA . HIS A 1 83 ? 31.847 -13.192 -77.745 1.00 73.06 83 HIS A CA 1
ATOM 695 C C . HIS A 1 83 ? 32.476 -12.572 -76.487 1.00 73.06 83 HIS A C 1
ATOM 697 O O . HIS A 1 83 ? 31.855 -12.572 -75.418 1.00 73.06 83 HIS A O 1
ATOM 703 N N . GLN A 1 84 ? 33.658 -11.957 -76.605 1.00 78.25 84 GLN A N 1
ATOM 704 C CA . GLN A 1 84 ? 34.299 -11.243 -75.495 1.00 78.25 84 GLN A CA 1
ATOM 705 C C . GLN A 1 84 ? 33.476 -10.032 -75.028 1.00 78.25 84 GLN A C 1
ATOM 707 O O . GLN A 1 84 ? 33.310 -9.826 -73.819 1.00 78.25 84 GLN A O 1
ATOM 712 N N . ALA A 1 85 ? 32.885 -9.271 -75.953 1.00 76.38 85 ALA A N 1
ATOM 713 C CA . ALA A 1 85 ? 31.999 -8.154 -75.631 1.00 76.38 85 ALA A CA 1
ATOM 714 C C . ALA A 1 85 ? 30.723 -8.611 -74.896 1.00 76.38 85 ALA A C 1
ATOM 716 O O . ALA A 1 85 ? 30.283 -7.958 -73.942 1.00 76.38 85 ALA A O 1
ATOM 717 N N . ALA A 1 86 ? 30.153 -9.759 -75.278 1.00 78.06 86 ALA A N 1
ATOM 718 C CA . ALA A 1 86 ? 29.009 -10.355 -74.589 1.00 78.06 86 ALA A CA 1
ATOM 719 C C . ALA A 1 86 ? 29.357 -10.802 -73.156 1.00 78.06 86 ALA A C 1
ATOM 721 O O . ALA A 1 86 ? 28.603 -10.520 -72.218 1.00 78.06 86 ALA A O 1
ATOM 722 N N . ILE A 1 87 ? 30.521 -11.432 -72.959 1.00 81.25 87 ILE A N 1
ATOM 723 C CA . ILE A 1 87 ? 31.015 -11.838 -71.632 1.00 81.25 87 ILE A CA 1
ATOM 724 C C . ILE A 1 87 ? 31.258 -10.609 -70.743 1.00 81.25 87 ILE A C 1
ATOM 726 O O . ILE A 1 87 ? 30.842 -10.590 -69.580 1.00 81.25 87 ILE A O 1
ATOM 730 N N . ALA A 1 88 ? 31.872 -9.552 -71.281 1.00 82.88 88 ALA A N 1
ATOM 731 C CA . ALA A 1 88 ? 32.106 -8.305 -70.555 1.00 82.88 88 ALA A CA 1
ATOM 732 C C . ALA A 1 88 ? 30.790 -7.623 -70.138 1.00 82.88 88 ALA A C 1
ATOM 734 O O . ALA A 1 88 ? 30.664 -7.145 -69.005 1.00 82.88 88 ALA A O 1
ATOM 735 N N . LEU A 1 89 ? 29.779 -7.631 -71.013 1.00 83.44 89 LEU A N 1
ATOM 736 C CA . LEU A 1 89 ? 28.447 -7.113 -70.700 1.00 83.44 89 LEU A CA 1
ATOM 737 C C . LEU A 1 89 ? 27.775 -7.923 -69.581 1.00 83.44 89 LEU A C 1
ATOM 739 O O . LEU A 1 89 ? 27.223 -7.343 -68.644 1.00 83.44 89 LEU A O 1
ATOM 743 N N . MET A 1 90 ? 27.870 -9.254 -69.633 1.00 81.62 90 MET A N 1
ATOM 744 C CA . MET A 1 90 ? 27.316 -10.138 -68.607 1.00 81.62 90 MET A CA 1
ATOM 745 C C . MET A 1 90 ? 27.992 -9.924 -67.247 1.00 81.62 90 MET A C 1
ATOM 747 O O . MET A 1 90 ? 27.316 -9.835 -66.220 1.00 81.62 90 MET A O 1
ATOM 751 N N . ARG A 1 91 ? 29.319 -9.754 -67.237 1.00 85.25 91 ARG A N 1
ATOM 752 C CA . ARG A 1 91 ? 30.096 -9.436 -66.033 1.00 85.25 91 ARG A CA 1
ATOM 753 C C . ARG A 1 91 ? 29.690 -8.089 -65.435 1.00 85.25 91 ARG A C 1
ATOM 755 O O . ARG A 1 91 ? 29.427 -8.010 -64.238 1.00 85.25 91 ARG A O 1
ATOM 762 N N . LYS A 1 92 ? 29.529 -7.060 -66.268 1.00 85.44 92 LYS A N 1
ATOM 763 C CA . LYS A 1 92 ? 29.035 -5.740 -65.849 1.00 85.44 92 LYS A CA 1
ATOM 764 C C . LYS A 1 92 ? 27.632 -5.824 -65.238 1.00 85.44 92 LYS A C 1
ATOM 766 O O . LYS A 1 92 ? 27.350 -5.179 -64.229 1.00 85.44 92 LYS A O 1
ATOM 771 N N . HIS A 1 93 ? 26.743 -6.636 -65.813 1.00 86.44 93 HIS A N 1
ATOM 772 C CA . HIS A 1 93 ? 25.394 -6.859 -65.276 1.00 86.44 93 HIS A CA 1
ATOM 773 C C . HIS A 1 93 ? 25.413 -7.602 -63.938 1.00 86.44 93 HIS A C 1
ATOM 775 O O . HIS A 1 93 ? 24.621 -7.270 -63.051 1.00 86.44 93 HIS A O 1
ATOM 781 N N . ALA A 1 94 ? 26.327 -8.559 -63.767 1.00 82.19 94 ALA A N 1
ATOM 782 C CA . ALA A 1 94 ? 26.537 -9.262 -62.505 1.00 82.19 94 ALA A CA 1
ATOM 783 C C . ALA A 1 94 ? 27.088 -8.329 -61.411 1.00 82.19 94 ALA A C 1
ATOM 785 O O . ALA A 1 94 ? 26.548 -8.301 -60.306 1.00 82.19 94 ALA A O 1
ATOM 786 N N . GLU A 1 95 ? 28.090 -7.505 -61.725 1.00 84.44 95 GLU A N 1
ATOM 787 C CA . GLU A 1 95 ? 28.679 -6.528 -60.796 1.00 84.44 95 GLU A CA 1
ATOM 788 C C . GLU A 1 95 ? 27.656 -5.471 -60.348 1.00 84.44 95 GLU A C 1
ATOM 790 O O . GLU A 1 95 ? 27.570 -5.148 -59.163 1.00 84.44 95 GLU A O 1
ATOM 795 N N . GLN A 1 96 ? 26.795 -4.995 -61.255 1.00 82.19 96 GLN A N 1
ATOM 796 C CA . GLN A 1 96 ? 25.704 -4.074 -60.914 1.00 82.19 96 GLN A CA 1
ATOM 797 C C . GLN A 1 96 ? 24.653 -4.705 -59.990 1.00 82.19 96 GLN A C 1
ATOM 799 O O . GLN A 1 96 ? 24.186 -4.046 -59.060 1.00 82.19 96 GLN A O 1
ATOM 804 N N . LYS A 1 97 ? 24.290 -5.978 -60.209 1.00 81.19 97 LYS A N 1
ATOM 805 C CA . LYS A 1 97 ? 23.401 -6.718 -59.293 1.00 81.19 97 LYS A CA 1
ATOM 806 C C . LYS A 1 97 ? 24.036 -6.849 -57.906 1.00 81.19 97 LYS A C 1
ATOM 808 O O . LYS A 1 97 ? 23.358 -6.669 -56.897 1.00 81.19 97 LYS A O 1
ATOM 813 N N . LEU A 1 98 ? 25.344 -7.096 -57.854 1.00 79.12 98 LEU A N 1
ATOM 814 C CA . LEU A 1 98 ? 26.098 -7.229 -56.609 1.00 79.12 98 LEU A CA 1
ATOM 815 C C . LEU A 1 98 ? 26.197 -5.897 -55.843 1.00 79.12 98 LEU A C 1
ATOM 817 O O . LEU A 1 98 ? 26.029 -5.877 -54.625 1.00 79.12 98 LEU A O 1
ATOM 821 N N . ALA A 1 99 ? 26.375 -4.781 -56.553 1.00 79.25 99 ALA A N 1
ATOM 822 C CA . ALA A 1 99 ? 26.407 -3.439 -55.972 1.00 79.25 99 ALA A CA 1
ATOM 823 C C . ALA A 1 99 ? 25.053 -3.017 -55.369 1.00 79.25 99 ALA A C 1
ATOM 825 O O . ALA A 1 99 ? 25.021 -2.430 -54.289 1.00 79.25 99 ALA A O 1
ATOM 826 N N . VAL A 1 100 ? 23.931 -3.368 -56.011 1.00 75.31 100 VAL A N 1
ATOM 827 C CA . VAL A 1 100 ? 22.581 -3.133 -55.460 1.00 75.31 100 VAL A CA 1
ATOM 828 C C . VAL A 1 100 ? 22.391 -3.882 -54.137 1.00 75.31 100 VAL A C 1
ATOM 830 O O . VAL A 1 100 ? 21.948 -3.296 -53.153 1.00 75.31 100 VAL A O 1
ATOM 833 N N . LEU A 1 101 ? 22.824 -5.144 -54.071 1.00 71.25 101 LEU A N 1
ATOM 834 C CA . LEU A 1 101 ? 22.758 -5.946 -52.844 1.00 71.25 101 LEU A CA 1
ATOM 835 C C . LEU A 1 101 ? 23.641 -5.401 -51.707 1.00 71.25 101 LEU A C 1
ATOM 837 O O . LEU A 1 101 ? 23.358 -5.662 -50.537 1.00 71.25 101 LEU A O 1
ATOM 841 N N . GLN A 1 102 ? 24.717 -4.678 -52.029 1.00 71.81 102 GLN A N 1
ATOM 842 C CA . GLN A 1 102 ? 25.614 -4.069 -51.044 1.00 71.81 102 GLN A CA 1
ATOM 843 C C . GLN A 1 102 ? 25.133 -2.688 -50.576 1.00 71.81 102 GLN A C 1
ATOM 845 O O . GLN A 1 102 ? 25.178 -2.425 -49.378 1.00 71.81 102 GLN A O 1
ATOM 850 N N . GLY A 1 103 ? 24.627 -1.835 -51.474 1.00 66.00 103 GLY A N 1
ATOM 851 C CA . GLY A 1 103 ? 24.089 -0.511 -51.125 1.00 66.00 103 GLY A CA 1
ATOM 852 C C . GLY A 1 103 ? 22.848 -0.570 -50.225 1.00 66.00 103 GLY A C 1
ATOM 853 O O . GLY A 1 103 ? 22.663 0.291 -49.365 1.00 66.00 103 GLY A O 1
ATOM 854 N N . ASP A 1 104 ? 22.050 -1.633 -50.345 1.00 61.72 104 ASP A N 1
ATOM 855 C CA . ASP A 1 104 ? 20.904 -1.895 -49.468 1.00 61.72 104 ASP A CA 1
ATOM 856 C C . ASP A 1 104 ? 21.308 -2.195 -48.012 1.00 61.72 104 ASP A C 1
ATOM 858 O O . ASP A 1 104 ? 20.482 -2.050 -47.112 1.00 61.72 104 ASP A O 1
ATOM 862 N N . LYS A 1 105 ? 22.569 -2.572 -47.742 1.00 62.06 105 LYS A N 1
ATOM 863 C CA . LYS A 1 105 ? 23.045 -2.837 -46.372 1.00 62.06 105 LYS A CA 1
ATOM 864 C C . LYS A 1 105 ? 23.156 -1.570 -45.520 1.00 62.06 105 LYS A C 1
ATOM 866 O O . LYS A 1 105 ? 22.938 -1.654 -44.322 1.00 62.06 105 LYS A O 1
ATOM 871 N N . LEU A 1 106 ? 23.456 -0.416 -46.119 1.00 57.22 106 LEU A N 1
ATOM 872 C CA . LEU A 1 106 ? 23.605 0.853 -45.388 1.00 57.22 106 LEU A CA 1
ATOM 873 C C . LEU A 1 106 ? 22.245 1.460 -45.013 1.00 57.22 106 LEU A C 1
ATOM 875 O O . LEU A 1 106 ? 22.058 1.921 -43.895 1.00 57.22 106 LEU A O 1
ATOM 879 N N . LYS A 1 107 ? 21.249 1.370 -45.903 1.00 65.38 107 LYS A N 1
ATOM 880 C CA . LYS A 1 107 ? 19.863 1.786 -45.599 1.00 65.38 107 LYS A CA 1
ATOM 881 C C . LYS A 1 107 ? 19.172 0.853 -44.605 1.00 65.38 107 LYS A C 1
ATOM 883 O O . LYS A 1 107 ? 18.239 1.251 -43.915 1.00 65.38 107 LYS A O 1
ATOM 888 N N . LEU A 1 108 ? 19.642 -0.392 -44.520 1.00 63.62 108 LEU A N 1
ATOM 889 C CA . LEU A 1 108 ? 19.177 -1.347 -43.526 1.00 63.62 108 LEU A CA 1
ATOM 890 C C . LEU A 1 108 ? 19.513 -0.895 -42.101 1.00 63.62 108 LEU A C 1
ATOM 892 O O . LEU A 1 108 ? 18.705 -1.119 -41.211 1.00 63.62 108 LEU A O 1
ATOM 896 N N . GLU A 1 109 ? 20.668 -0.267 -41.874 1.00 68.06 109 GLU A N 1
ATOM 897 C CA . GLU A 1 109 ? 21.068 0.184 -40.535 1.00 68.06 109 GLU A CA 1
ATOM 898 C C . GLU A 1 109 ? 20.175 1.316 -40.018 1.00 68.06 109 GLU A C 1
ATOM 900 O O . GLU A 1 109 ? 19.701 1.237 -38.888 1.00 68.06 109 GLU A O 1
ATOM 905 N N . GLU A 1 110 ? 19.856 2.305 -40.856 1.00 73.88 110 GLU A N 1
ATOM 906 C CA . GLU A 1 110 ? 18.934 3.396 -40.502 1.00 73.88 110 GLU A CA 1
ATOM 907 C C . GLU A 1 110 ? 17.517 2.873 -40.206 1.00 73.88 110 GLU A C 1
ATOM 909 O O . GLU A 1 110 ? 16.892 3.259 -39.220 1.00 73.88 110 GLU A O 1
ATOM 914 N N . GLU A 1 111 ? 17.017 1.932 -41.014 1.00 69.19 111 GLU A N 1
ATOM 915 C CA . GLU A 1 111 ? 15.703 1.312 -40.793 1.00 69.19 111 GLU A CA 1
ATOM 916 C C . GLU A 1 111 ? 15.681 0.417 -39.543 1.00 69.19 111 GLU A C 1
ATOM 918 O O . GLU A 1 111 ? 14.663 0.341 -38.851 1.00 69.19 111 GLU A O 1
ATOM 923 N N . MET A 1 112 ? 16.799 -0.240 -39.222 1.00 68.12 112 MET A N 1
ATOM 924 C CA . MET A 1 112 ? 16.960 -1.014 -37.989 1.00 68.12 112 MET A CA 1
ATOM 925 C C . MET A 1 112 ? 16.997 -0.110 -36.754 1.00 68.12 112 MET A C 1
ATOM 927 O O . MET A 1 112 ? 16.444 -0.487 -35.721 1.00 68.12 112 MET A O 1
ATOM 931 N N . GLU A 1 113 ? 17.606 1.071 -36.852 1.00 77.12 113 GLU A N 1
ATOM 932 C CA . GLU A 1 113 ? 17.629 2.047 -35.761 1.00 77.12 113 GLU A CA 1
ATOM 933 C C . GLU A 1 113 ? 16.241 2.654 -35.522 1.00 77.12 113 GLU A C 1
ATOM 935 O O . GLU A 1 113 ? 15.765 2.664 -34.388 1.00 77.12 113 GLU A O 1
ATOM 940 N N . GLN A 1 114 ? 15.515 3.013 -36.587 1.00 77.69 114 GLN A N 1
ATOM 941 C CA . GLN A 1 114 ? 14.132 3.496 -36.489 1.00 77.69 114 GLN A CA 1
ATOM 942 C C . GLN A 1 114 ? 13.217 2.492 -35.762 1.00 77.69 114 GLN A C 1
ATOM 944 O O . GLN A 1 114 ? 12.392 2.865 -34.931 1.00 77.69 114 GLN A O 1
ATOM 949 N N . ILE A 1 115 ? 13.386 1.196 -36.030 1.00 68.44 115 ILE A N 1
ATOM 950 C CA . ILE A 1 115 ? 12.605 0.137 -35.375 1.00 68.44 115 ILE A CA 1
ATOM 951 C C . ILE A 1 115 ? 13.013 -0.050 -33.913 1.00 68.44 115 ILE A C 1
ATOM 953 O O . ILE A 1 115 ? 12.155 -0.327 -33.074 1.00 68.44 115 ILE A O 1
ATOM 957 N N . ARG A 1 116 ? 14.300 0.108 -33.575 1.00 72.31 116 ARG A N 1
ATOM 958 C CA . ARG A 1 116 ? 14.741 0.107 -32.171 1.00 72.31 116 ARG A CA 1
ATOM 959 C C . ARG A 1 116 ? 14.095 1.252 -31.403 1.00 72.31 116 ARG A C 1
ATOM 961 O O . ARG A 1 116 ? 13.621 1.022 -30.292 1.00 72.31 116 ARG A O 1
ATOM 968 N N . GLU A 1 117 ? 14.034 2.443 -31.992 1.00 76.94 117 GLU A N 1
ATOM 969 C CA . GLU A 1 117 ? 13.346 3.583 -31.389 1.00 76.94 117 GLU A CA 1
ATOM 970 C C . GLU A 1 117 ? 11.854 3.308 -31.183 1.00 76.94 117 GLU A C 1
ATOM 972 O O . GLU A 1 117 ? 11.338 3.535 -30.087 1.00 76.94 117 GLU A O 1
ATOM 977 N N . ASP A 1 118 ? 11.164 2.786 -32.200 1.00 75.75 118 ASP A N 1
ATOM 978 C CA . ASP A 1 118 ? 9.740 2.454 -32.105 1.00 75.75 118 ASP A CA 1
ATOM 979 C C . ASP A 1 118 ? 9.484 1.373 -31.041 1.00 75.75 118 ASP A C 1
ATOM 981 O O . ASP A 1 118 ? 8.552 1.495 -30.247 1.00 75.75 118 ASP A O 1
ATOM 985 N N . MET A 1 119 ? 10.365 0.372 -30.928 1.00 67.56 119 MET A N 1
ATOM 986 C CA . MET A 1 119 ? 10.300 -0.656 -29.884 1.00 67.56 119 MET A CA 1
ATOM 987 C C . MET A 1 119 ? 10.491 -0.066 -28.479 1.00 67.56 119 MET A C 1
ATOM 989 O O . MET A 1 119 ? 9.801 -0.467 -27.541 1.00 67.56 119 MET A O 1
ATOM 993 N N . ILE A 1 120 ? 11.422 0.876 -28.305 1.00 74.56 120 ILE A N 1
ATOM 994 C CA . ILE A 1 120 ? 11.637 1.548 -27.015 1.00 74.56 120 ILE A CA 1
ATOM 995 C C . ILE A 1 120 ? 10.411 2.391 -26.649 1.00 74.56 120 ILE A C 1
ATOM 997 O O . ILE A 1 120 ? 9.964 2.341 -25.502 1.00 74.56 120 ILE A O 1
ATOM 1001 N N . LYS A 1 121 ? 9.832 3.116 -27.614 1.00 78.81 121 LYS A N 1
ATOM 1002 C CA . LYS A 1 121 ? 8.615 3.917 -27.411 1.00 78.81 121 LYS A CA 1
ATOM 1003 C C . LYS A 1 121 ? 7.419 3.045 -27.047 1.00 78.81 121 LYS A C 1
ATOM 1005 O O . LYS A 1 121 ? 6.716 3.353 -26.089 1.00 78.81 121 LYS A O 1
ATOM 1010 N N . GLU A 1 122 ? 7.208 1.940 -27.757 1.00 74.19 122 GLU A N 1
ATOM 1011 C CA . GLU A 1 122 ? 6.111 1.014 -27.472 1.00 74.19 122 GLU A CA 1
ATOM 1012 C C . GLU A 1 122 ? 6.296 0.330 -26.110 1.00 74.19 122 GLU A C 1
ATOM 1014 O O . GLU A 1 122 ? 5.343 0.221 -25.340 1.00 74.19 122 GLU A O 1
ATOM 1019 N N . ARG A 1 123 ? 7.534 -0.039 -25.748 1.00 72.12 123 ARG A N 1
ATOM 1020 C CA . ARG A 1 123 ? 7.853 -0.553 -24.408 1.00 72.12 123 ARG A CA 1
ATOM 1021 C C . ARG A 1 123 ? 7.547 0.476 -23.322 1.00 72.12 123 ARG A C 1
ATOM 1023 O O . ARG A 1 123 ? 6.967 0.114 -22.303 1.00 72.12 123 ARG A O 1
ATOM 1030 N N . ALA A 1 124 ? 7.925 1.736 -23.528 1.00 73.19 124 ALA A N 1
ATOM 1031 C CA . ALA A 1 124 ? 7.625 2.810 -22.587 1.00 73.19 124 ALA A CA 1
ATOM 1032 C C . ALA A 1 124 ? 6.110 3.038 -22.457 1.00 73.19 124 ALA A C 1
ATOM 1034 O O . ALA A 1 124 ? 5.610 3.200 -21.348 1.00 73.19 124 ALA A O 1
ATOM 1035 N N . ALA A 1 125 ? 5.367 2.982 -23.566 1.00 78.94 125 ALA A N 1
ATOM 1036 C CA . ALA A 1 125 ? 3.912 3.103 -23.562 1.00 78.94 125 ALA A CA 1
ATOM 1037 C C . ALA A 1 125 ? 3.225 1.927 -22.845 1.00 78.94 125 ALA A C 1
ATOM 1039 O O . ALA A 1 125 ? 2.302 2.146 -22.065 1.00 78.94 125 ALA A O 1
ATOM 1040 N N . ALA A 1 126 ? 3.691 0.694 -23.064 1.00 75.62 126 ALA A N 1
ATOM 1041 C CA . ALA A 1 126 ? 3.166 -0.495 -22.396 1.00 75.62 126 ALA A CA 1
ATOM 1042 C C . ALA A 1 126 ? 3.436 -0.476 -20.883 1.00 75.62 126 ALA A C 1
ATOM 1044 O O . ALA A 1 126 ? 2.533 -0.771 -20.103 1.00 75.62 126 ALA A O 1
ATOM 1045 N N . LEU A 1 127 ? 4.648 -0.083 -20.468 1.00 76.06 127 LEU A N 1
ATOM 1046 C CA . LEU A 1 127 ? 4.987 0.098 -19.053 1.00 76.06 127 LEU A CA 1
ATOM 1047 C C . LEU A 1 127 ? 4.121 1.183 -18.411 1.00 76.06 127 LEU A C 1
ATOM 1049 O O . LEU A 1 127 ? 3.538 0.950 -17.359 1.00 76.06 127 LEU A O 1
ATOM 1053 N N . LYS A 1 128 ? 3.952 2.324 -19.085 1.00 84.44 128 LYS A N 1
ATOM 1054 C CA . LYS A 1 128 ? 3.090 3.405 -18.601 1.00 84.44 128 LYS A CA 1
ATOM 1055 C C . LYS A 1 128 ? 1.635 2.956 -18.437 1.00 84.44 128 LYS A C 1
ATOM 1057 O O . LYS A 1 128 ? 1.025 3.225 -17.413 1.00 84.44 128 LYS A O 1
ATOM 1062 N N . ALA A 1 129 ? 1.089 2.217 -19.402 1.00 82.31 129 ALA A N 1
ATOM 1063 C CA . ALA A 1 129 ? -0.266 1.678 -19.296 1.00 82.31 129 ALA A CA 1
ATOM 1064 C C . ALA A 1 129 ? -0.416 0.692 -18.121 1.00 82.31 129 ALA A C 1
ATOM 1066 O O . ALA A 1 129 ? -1.475 0.627 -17.499 1.00 82.31 129 ALA A O 1
ATOM 1067 N N . GLN A 1 130 ? 0.635 -0.071 -17.806 1.00 78.94 130 GLN A N 1
ATOM 1068 C CA . GLN A 1 130 ? 0.655 -0.960 -16.647 1.00 78.94 130 GLN A CA 1
ATOM 1069 C C . GLN A 1 130 ? 0.712 -0.175 -15.329 1.00 78.94 130 GLN A C 1
ATOM 1071 O O . GLN A 1 130 ? -0.031 -0.489 -14.399 1.00 78.94 130 GLN A O 1
ATOM 1076 N N . GLU A 1 131 ? 1.549 0.863 -15.257 1.00 78.06 131 GLU A N 1
ATOM 1077 C CA . GLU A 1 131 ? 1.604 1.786 -14.117 1.00 78.06 131 GLU A CA 1
ATOM 1078 C C . GLU A 1 131 ? 0.243 2.450 -13.876 1.00 78.06 131 GLU A C 1
ATOM 1080 O O . GLU A 1 131 ? -0.232 2.471 -12.741 1.00 78.06 131 GLU A O 1
ATOM 1085 N N . ASP A 1 132 ? -0.434 2.897 -14.938 1.00 84.19 132 ASP A N 1
ATOM 1086 C CA . ASP A 1 132 ? -1.773 3.486 -14.859 1.00 84.19 132 ASP A CA 1
ATOM 1087 C C . ASP A 1 132 ? -2.813 2.471 -14.338 1.00 84.19 132 ASP A C 1
ATOM 1089 O O . ASP A 1 132 ? -3.657 2.812 -13.506 1.00 84.19 132 ASP A O 1
ATOM 1093 N N . GLN A 1 133 ? -2.742 1.203 -14.767 1.00 83.69 133 GLN A N 1
ATOM 1094 C CA . GLN A 1 133 ? -3.625 0.134 -14.271 1.00 83.69 133 GLN A CA 1
ATOM 1095 C C . GLN A 1 133 ? -3.397 -0.179 -12.788 1.00 83.69 133 GLN A C 1
ATOM 1097 O O . GLN A 1 133 ? -4.363 -0.330 -12.035 1.00 83.69 133 GLN A O 1
ATOM 1102 N N . LEU A 1 134 ? -2.138 -0.264 -12.351 1.00 77.56 134 LEU A N 1
ATOM 1103 C CA . LEU A 1 134 ? -1.804 -0.450 -10.938 1.00 77.56 134 LEU A CA 1
ATOM 1104 C C . LEU A 1 134 ? -2.244 0.760 -10.111 1.00 77.56 134 LEU A C 1
ATOM 1106 O O . LEU A 1 134 ? -2.831 0.591 -9.042 1.00 77.56 134 LEU A O 1
ATOM 1110 N N . GLY A 1 135 ? -2.035 1.971 -10.630 1.00 80.44 135 GLY A N 1
ATOM 1111 C CA . GLY A 1 135 ? -2.510 3.212 -10.026 1.00 80.44 135 GLY A CA 1
ATOM 1112 C C . GLY A 1 135 ? -4.027 3.220 -9.837 1.00 80.44 135 GLY A C 1
ATOM 1113 O O . GLY A 1 135 ? -4.506 3.547 -8.751 1.00 80.44 135 GLY A O 1
ATOM 1114 N N . ALA A 1 136 ? -4.786 2.783 -10.846 1.00 82.44 136 ALA A N 1
ATOM 1115 C CA . ALA A 1 136 ? -6.241 2.662 -10.765 1.00 82.44 136 ALA A CA 1
ATOM 1116 C C . ALA A 1 136 ? -6.686 1.633 -9.711 1.00 82.44 136 ALA A C 1
ATOM 1118 O O . ALA A 1 136 ? -7.574 1.928 -8.912 1.00 82.44 136 ALA A O 1
ATOM 1119 N N . MET A 1 137 ? -6.040 0.463 -9.651 1.00 76.12 137 MET A N 1
ATOM 1120 C CA . MET A 1 137 ? -6.335 -0.552 -8.632 1.00 76.12 137 MET A CA 1
ATOM 1121 C C . MET A 1 137 ? -6.050 -0.025 -7.217 1.00 76.12 137 MET A C 1
ATOM 1123 O O . MET A 1 137 ? -6.858 -0.214 -6.307 1.00 76.12 137 MET A O 1
ATOM 1127 N N . VAL A 1 138 ? -4.930 0.681 -7.022 1.00 75.62 138 VAL A N 1
ATOM 1128 C CA . VAL A 1 138 ? -4.596 1.319 -5.739 1.00 75.62 138 VAL A CA 1
ATOM 1129 C C . VAL A 1 138 ? -5.628 2.378 -5.356 1.00 75.62 138 VAL A C 1
ATOM 1131 O O . VAL A 1 138 ? -6.067 2.401 -4.205 1.00 75.62 138 VAL A O 1
ATOM 1134 N N . ALA A 1 139 ? -6.059 3.211 -6.304 1.00 78.44 139 ALA A N 1
ATOM 1135 C CA . ALA A 1 139 ? -7.084 4.223 -6.067 1.00 78.44 139 ALA A CA 1
ATOM 1136 C C . ALA A 1 139 ? -8.436 3.598 -5.684 1.00 78.44 139 ALA A C 1
ATOM 1138 O O . ALA A 1 139 ? -9.051 4.027 -4.708 1.00 78.44 139 ALA A O 1
ATOM 1139 N N . GLU A 1 140 ? -8.874 2.548 -6.386 1.00 81.62 140 GLU A N 1
ATOM 1140 C CA . GLU A 1 140 ? -10.111 1.825 -6.065 1.00 81.62 140 GLU A CA 1
ATOM 1141 C C . GLU A 1 140 ? -10.060 1.230 -4.649 1.00 81.62 140 GLU A C 1
ATOM 1143 O O . GLU A 1 140 ? -11.017 1.343 -3.882 1.00 81.62 140 GLU A O 1
ATOM 1148 N N . MET A 1 141 ? -8.927 0.639 -4.261 1.00 76.50 141 MET A N 1
ATOM 1149 C CA . MET A 1 141 ? -8.741 0.109 -2.908 1.00 76.50 141 MET A CA 1
ATOM 1150 C C . MET A 1 141 ? -8.784 1.204 -1.838 1.00 76.50 141 MET A C 1
ATOM 1152 O O . MET A 1 141 ? -9.403 1.015 -0.790 1.00 76.50 141 MET A O 1
ATOM 1156 N N . GLN A 1 142 ? -8.138 2.348 -2.079 1.00 77.88 142 GLN A N 1
ATOM 1157 C CA . GLN A 1 142 ? -8.182 3.480 -1.150 1.00 77.88 142 GLN A CA 1
ATOM 1158 C C . GLN A 1 142 ? -9.603 4.019 -0.995 1.00 77.88 142 GLN A C 1
ATOM 1160 O O . GLN A 1 142 ? -10.016 4.328 0.123 1.00 77.88 142 GLN A O 1
ATOM 1165 N N . LEU A 1 143 ? -10.358 4.075 -2.091 1.00 83.06 143 LEU A N 1
ATOM 1166 C CA . LEU A 1 143 ? -11.748 4.505 -2.086 1.00 83.06 143 LEU A CA 1
ATOM 1167 C C . LEU A 1 143 ? -12.612 3.541 -1.262 1.00 83.06 143 LEU A C 1
ATOM 1169 O O . LEU A 1 143 ? -13.296 3.996 -0.351 1.00 83.06 143 LEU A O 1
ATOM 1173 N N . LYS A 1 144 ? -12.499 2.221 -1.471 1.00 82.75 144 LYS A N 1
ATOM 1174 C CA . LYS A 1 144 ? -13.214 1.214 -0.658 1.00 82.75 144 LYS A CA 1
ATOM 1175 C C . LYS A 1 144 ? -12.895 1.335 0.836 1.00 82.75 144 LYS A C 1
ATOM 1177 O O . LYS A 1 144 ? -13.805 1.363 1.660 1.00 82.75 144 LYS A O 1
ATOM 1182 N N . LYS A 1 145 ? -11.614 1.485 1.195 1.00 79.94 145 LYS A N 1
ATOM 1183 C CA . LYS A 1 145 ? -11.192 1.693 2.596 1.00 79.94 145 LYS A CA 1
ATOM 1184 C C . LYS A 1 145 ? -11.768 2.993 3.179 1.00 79.94 145 LYS A C 1
ATOM 1186 O O . LYS A 1 145 ? -12.191 3.016 4.334 1.00 79.94 145 LYS A O 1
ATOM 1191 N N . ALA A 1 146 ? -11.805 4.072 2.397 1.00 80.88 146 ALA A N 1
ATOM 1192 C CA . ALA A 1 146 ? -12.387 5.347 2.816 1.00 80.88 146 ALA A CA 1
ATOM 1193 C C . ALA A 1 146 ? -13.915 5.267 2.982 1.00 80.88 146 ALA A C 1
ATOM 1195 O O . ALA A 1 146 ? -14.456 5.832 3.932 1.00 80.88 146 ALA A O 1
ATOM 1196 N N . GLU A 1 147 ? -14.606 4.539 2.104 1.00 84.81 147 GLU A N 1
ATOM 1197 C CA . GLU A 1 147 ? -16.042 4.275 2.219 1.00 84.81 147 GLU A CA 1
ATOM 1198 C C . GLU A 1 147 ? -16.374 3.487 3.489 1.00 84.81 147 GLU A C 1
ATOM 1200 O O . GLU A 1 147 ? -17.308 3.849 4.204 1.00 84.81 147 GLU A O 1
ATOM 1205 N N . GLU A 1 148 ? -15.606 2.444 3.812 1.00 83.25 148 GLU A N 1
ATOM 1206 C CA . GLU A 1 148 ? -15.783 1.679 5.052 1.00 83.25 148 GLU A CA 1
ATOM 1207 C C . GLU A 1 148 ? -15.579 2.550 6.298 1.00 83.25 148 GLU A C 1
ATOM 1209 O O . GLU A 1 148 ? -16.426 2.552 7.193 1.00 83.25 148 GLU A O 1
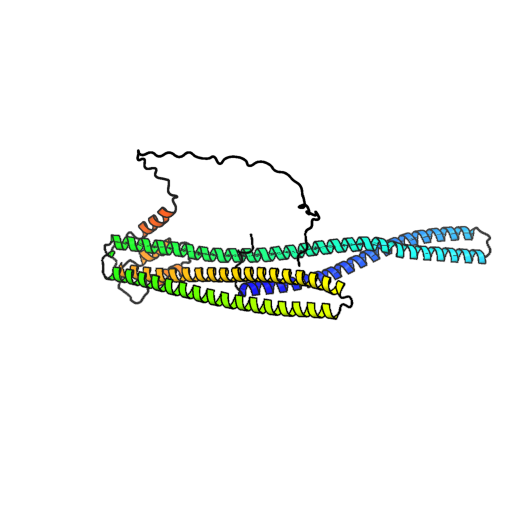ATOM 1214 N N . LEU A 1 149 ? -14.506 3.347 6.336 1.00 82.38 149 LEU A N 1
ATOM 1215 C CA . LEU A 1 149 ? -14.253 4.313 7.412 1.00 82.38 149 LEU A CA 1
ATOM 1216 C C . LEU A 1 149 ? -15.396 5.326 7.548 1.00 82.38 149 LEU A C 1
ATOM 1218 O O . LEU A 1 149 ? -15.851 5.604 8.657 1.00 82.38 149 LEU A O 1
ATOM 1222 N N . SER A 1 150 ? -15.889 5.852 6.424 1.00 85.50 150 SER A N 1
ATOM 1223 C CA . SER A 1 150 ? -17.003 6.802 6.410 1.00 85.50 150 SER A CA 1
ATOM 1224 C C . SER A 1 150 ? -18.287 6.177 6.953 1.00 85.50 150 SER A C 1
ATOM 1226 O O . SER A 1 150 ? -18.969 6.794 7.771 1.00 85.50 150 SER A O 1
ATOM 1228 N N . LYS A 1 151 ? -18.593 4.929 6.572 1.00 85.31 151 LYS A N 1
ATOM 1229 C CA . LYS A 1 151 ? -19.746 4.183 7.100 1.00 85.31 151 LYS A CA 1
ATOM 1230 C C . LYS A 1 151 ? -19.654 4.013 8.615 1.00 85.31 151 LYS A C 1
ATOM 1232 O O . LYS A 1 151 ? -20.651 4.227 9.303 1.00 85.31 151 LYS A O 1
ATOM 1237 N N . ILE A 1 152 ? -18.483 3.662 9.148 1.00 82.94 152 ILE A N 1
ATOM 1238 C CA . ILE A 1 152 ? -18.287 3.525 10.598 1.00 82.94 152 ILE A CA 1
ATOM 1239 C C . ILE A 1 152 ? -18.436 4.883 11.296 1.00 82.94 152 ILE A C 1
ATOM 1241 O O . ILE A 1 152 ? -19.152 4.969 12.289 1.00 82.94 152 ILE A O 1
ATOM 1245 N N . ASP A 1 153 ? -17.839 5.954 10.775 1.00 82.94 153 ASP A N 1
ATOM 1246 C CA . ASP A 1 153 ? -17.951 7.290 11.380 1.00 82.94 153 ASP A CA 1
ATOM 1247 C C . ASP A 1 153 ? -19.405 7.799 11.399 1.00 82.94 153 ASP A C 1
ATOM 1249 O O . ASP A 1 153 ? -19.896 8.289 12.418 1.00 82.94 153 ASP A O 1
ATOM 1253 N N . GLN A 1 154 ? -20.146 7.603 10.303 1.00 83.56 154 GLN A N 1
ATOM 1254 C CA . GLN A 1 154 ? -21.578 7.914 10.242 1.00 83.56 154 GLN A CA 1
ATOM 1255 C C . GLN A 1 154 ? -22.378 7.119 11.280 1.00 83.56 154 GLN A C 1
ATOM 1257 O O . GLN A 1 154 ? -23.224 7.683 11.974 1.00 83.56 154 GLN A O 1
ATOM 1262 N N . GLN A 1 155 ? -22.089 5.824 11.432 1.00 83.06 155 GLN A N 1
ATOM 1263 C CA . GLN A 1 155 ? -22.736 4.987 12.443 1.00 83.06 155 GLN A CA 1
ATOM 1264 C C . GLN A 1 155 ? -22.397 5.438 13.864 1.00 83.06 155 GLN A C 1
ATOM 1266 O O . GLN A 1 155 ? -23.282 5.472 14.715 1.00 83.06 155 GLN A O 1
ATOM 1271 N N . GLN A 1 156 ? -21.150 5.827 14.128 1.00 84.88 156 GLN A N 1
ATOM 1272 C CA . GLN A 1 156 ? -20.738 6.309 15.442 1.00 84.88 156 GLN A CA 1
ATOM 1273 C C . GLN A 1 156 ? -21.437 7.624 15.804 1.00 84.88 156 GLN A C 1
ATOM 1275 O O . GLN A 1 156 ? -21.908 7.770 16.929 1.00 84.88 156 GLN A O 1
ATOM 1280 N N . LYS A 1 157 ? -21.583 8.544 14.844 1.00 85.25 157 LYS A N 1
ATOM 1281 C CA . LYS A 1 157 ? -22.366 9.779 15.016 1.00 85.25 157 LYS A CA 1
ATOM 1282 C C . LYS A 1 157 ? -23.839 9.489 15.296 1.00 85.25 157 LYS A C 1
ATOM 1284 O O . LYS A 1 157 ? -24.411 10.067 16.214 1.00 85.25 157 LYS A O 1
ATOM 1289 N N . ALA A 1 158 ? -24.443 8.569 14.546 1.00 80.19 158 ALA A N 1
ATOM 1290 C CA . ALA A 1 158 ? -25.826 8.151 14.760 1.00 80.19 158 ALA A CA 1
ATOM 1291 C C . ALA A 1 158 ? -26.034 7.544 16.160 1.00 80.19 158 ALA A C 1
ATOM 1293 O O . ALA A 1 158 ? -26.954 7.939 16.871 1.00 80.19 158 ALA A O 1
ATOM 1294 N N . ILE A 1 159 ? -25.144 6.641 16.587 1.00 84.00 159 ILE A N 1
ATOM 1295 C CA . ILE A 1 159 ? -25.165 6.026 17.923 1.00 84.00 159 ILE A CA 1
ATOM 1296 C C . ILE A 1 159 ? -24.977 7.079 19.020 1.00 84.00 159 ILE A C 1
ATOM 1298 O O . ILE A 1 159 ? -25.695 7.059 20.017 1.00 84.00 159 ILE A O 1
ATOM 1302 N N . PHE A 1 160 ? -24.050 8.022 18.839 1.00 84.94 160 PHE A N 1
ATOM 1303 C CA . PHE A 1 160 ? -23.831 9.107 19.792 1.00 84.94 160 PHE A CA 1
ATOM 1304 C C . PHE A 1 160 ? -25.081 9.977 19.960 1.00 84.94 160 PHE A C 1
ATOM 1306 O O . PHE A 1 160 ? -25.489 10.253 21.087 1.00 84.94 160 PHE A O 1
ATOM 1313 N N . ASN A 1 161 ? -25.730 10.348 18.853 1.00 83.38 161 ASN A N 1
ATOM 1314 C CA . ASN A 1 161 ? -26.971 11.118 18.892 1.00 83.38 161 ASN A CA 1
ATOM 1315 C C . ASN A 1 161 ? -28.091 10.337 19.596 1.00 83.38 161 ASN A C 1
ATOM 1317 O O . ASN A 1 161 ? -28.768 10.902 20.449 1.00 83.38 161 ASN A O 1
ATOM 1321 N N . LEU A 1 162 ? -28.233 9.034 19.312 1.00 82.12 162 LEU A N 1
ATOM 1322 C CA . LEU A 1 162 ? -29.186 8.156 20.005 1.00 82.12 162 LEU A CA 1
ATOM 1323 C C . LEU A 1 162 ? -28.941 8.148 21.519 1.00 82.12 162 LEU A C 1
ATOM 1325 O O . LEU A 1 162 ? -29.862 8.361 22.303 1.00 82.12 162 LEU A O 1
ATOM 1329 N N . LYS A 1 163 ? -27.686 7.946 21.929 1.00 83.25 163 LYS A N 1
ATOM 1330 C CA . LYS A 1 163 ? -27.266 7.961 23.334 1.00 83.25 163 LYS A CA 1
ATOM 1331 C C . LYS A 1 163 ? -27.561 9.302 24.007 1.00 83.25 163 LYS A C 1
ATOM 1333 O O . LYS A 1 163 ? -28.114 9.301 25.103 1.00 83.25 163 LYS A O 1
ATOM 1338 N N . SER A 1 164 ? -27.222 10.428 23.372 1.00 85.12 164 SER A N 1
ATOM 1339 C CA . SER A 1 164 ? -27.490 11.765 23.925 1.00 85.12 164 SER A CA 1
ATOM 1340 C C . SER A 1 164 ? -28.986 11.996 24.105 1.00 85.12 164 SER A C 1
ATOM 1342 O O . SER A 1 164 ? -29.420 12.342 25.199 1.00 85.12 164 SER A O 1
ATOM 1344 N N . SER A 1 165 ? -29.788 11.713 23.072 1.00 81.19 165 SER A N 1
ATOM 1345 C CA . SER A 1 165 ? -31.242 11.885 23.130 1.00 81.19 165 SER A CA 1
ATOM 1346 C C . SER A 1 165 ? -31.897 11.006 24.200 1.00 81.19 165 SER A C 1
ATOM 1348 O O . SER A 1 165 ? -32.791 11.473 24.901 1.00 81.19 165 SER A O 1
ATOM 1350 N N . LEU A 1 166 ? -31.437 9.763 24.384 1.00 81.88 166 LEU A N 1
ATOM 1351 C CA . LEU A 1 166 ? -31.939 8.889 25.450 1.00 81.88 166 LEU A CA 1
ATOM 1352 C C . LEU A 1 166 ? -31.550 9.388 26.847 1.00 81.88 166 LEU A C 1
ATOM 1354 O O . LEU A 1 166 ? -32.391 9.389 27.742 1.00 81.88 166 LEU A O 1
ATOM 1358 N N . MET A 1 167 ? -30.307 9.839 27.047 1.00 82.56 167 MET A N 1
ATOM 1359 C CA . MET A 1 167 ? -29.876 10.396 28.337 1.00 82.56 167 MET A CA 1
ATOM 1360 C C . MET A 1 167 ? -30.616 11.691 28.682 1.00 82.56 167 MET A C 1
ATOM 1362 O O . MET A 1 167 ? -31.001 11.891 29.832 1.00 82.56 167 MET A O 1
ATOM 1366 N N . GLU A 1 168 ? -30.848 12.560 27.699 1.00 82.81 168 GLU A N 1
ATOM 1367 C CA . GLU A 1 168 ? -31.648 13.772 27.876 1.00 82.81 168 GLU A CA 1
ATOM 1368 C C . GLU A 1 168 ? -33.091 13.436 28.262 1.00 82.81 168 GLU A C 1
ATOM 1370 O O . GLU A 1 168 ? -33.628 14.041 29.190 1.00 82.81 168 GLU A O 1
ATOM 1375 N N . GLU A 1 169 ? -33.707 12.442 27.617 1.00 79.12 169 GLU A N 1
ATOM 1376 C CA . GLU A 1 169 ? -35.079 12.048 27.932 1.00 79.12 169 GLU A CA 1
ATOM 1377 C C . GLU A 1 169 ? -35.182 11.437 29.336 1.00 79.12 169 GLU A C 1
ATOM 1379 O O . GLU A 1 169 ? -36.039 11.862 30.113 1.00 79.12 169 GLU A O 1
ATOM 1384 N N . LEU A 1 170 ? -34.254 10.547 29.714 1.00 80.69 170 LEU A N 1
ATOM 1385 C CA . LEU A 1 170 ? -34.150 10.011 31.079 1.00 80.69 170 LEU A CA 1
ATOM 1386 C C . LEU A 1 170 ? -33.969 11.119 32.123 1.00 80.69 170 LEU A C 1
ATOM 1388 O O . LEU A 1 170 ? -34.551 11.057 33.209 1.00 80.69 170 LEU A O 1
ATOM 1392 N N . ASN A 1 171 ? -33.194 12.155 31.795 1.00 83.50 171 ASN A N 1
ATOM 1393 C CA . ASN A 1 171 ? -33.018 13.318 32.658 1.00 83.50 171 ASN A CA 1
ATOM 1394 C C . ASN A 1 171 ? -34.319 14.121 32.789 1.00 83.50 171 ASN A C 1
ATOM 1396 O O . ASN A 1 171 ? -34.687 14.517 33.892 1.00 83.50 171 ASN A O 1
ATOM 1400 N N . THR A 1 172 ? -35.068 14.309 31.696 1.00 81.12 172 THR A N 1
ATOM 1401 C CA . THR A 1 172 ? -36.372 14.992 31.754 1.00 81.12 172 THR A CA 1
ATOM 1402 C C . THR A 1 172 ? -37.464 14.185 32.451 1.00 81.12 172 THR A C 1
ATOM 1404 O O . THR A 1 172 ? -38.352 14.778 33.057 1.00 81.12 172 THR A O 1
ATOM 1407 N N . GLN A 1 173 ? -37.388 12.854 32.417 1.00 75.62 173 GLN A N 1
ATOM 1408 C CA . GLN A 1 173 ? -38.287 11.965 33.156 1.00 75.62 173 GLN A CA 1
ATOM 1409 C C . GLN A 1 173 ? -37.941 11.881 34.653 1.00 75.62 173 GLN A C 1
ATOM 1411 O O . GLN A 1 173 ? -38.724 11.335 35.425 1.00 75.62 173 GLN A O 1
ATOM 1416 N N . GLY A 1 174 ? -36.790 12.420 35.078 1.00 74.12 174 GLY A N 1
ATOM 1417 C CA . GLY A 1 174 ? -36.321 12.368 36.467 1.00 74.12 174 GLY A CA 1
ATOM 1418 C C . GLY A 1 174 ? -35.747 11.011 36.895 1.00 74.12 174 GLY A C 1
ATOM 1419 O O . GLY A 1 174 ? -35.391 10.840 38.055 1.00 74.12 174 GLY A O 1
ATOM 1420 N N . VAL A 1 175 ? -35.606 10.069 35.958 1.00 76.88 175 VAL A N 1
ATOM 1421 C CA . VAL A 1 175 ? -35.174 8.672 36.176 1.00 76.88 175 VAL A CA 1
ATOM 1422 C C . VAL A 1 175 ? -33.641 8.560 36.298 1.00 76.88 175 VAL A C 1
ATOM 1424 O O . VAL A 1 175 ? -33.099 7.526 36.681 1.00 76.88 175 VAL A O 1
ATOM 1427 N N . MET A 1 176 ? -32.898 9.642 36.034 1.00 75.62 176 MET A N 1
ATOM 1428 C CA . MET A 1 176 ? -31.429 9.689 36.176 1.00 75.62 176 MET A CA 1
ATOM 1429 C C . MET A 1 176 ? -30.930 9.504 37.614 1.00 75.62 176 MET A C 1
ATOM 1431 O O . MET A 1 176 ? -29.784 9.104 37.820 1.00 75.62 176 MET A O 1
ATOM 1435 N N . SER A 1 177 ? -31.763 9.813 38.609 1.00 75.69 177 SER A N 1
ATOM 1436 C CA . SER A 1 177 ? -31.434 9.609 40.023 1.00 75.69 177 SER A CA 1
ATOM 1437 C C . SER A 1 177 ? -31.790 8.210 40.525 1.00 75.69 177 SER A C 1
ATOM 1439 O O . SER A 1 177 ? -31.462 7.890 41.667 1.00 75.69 177 SER A O 1
ATOM 1441 N N . ASP A 1 178 ? -32.424 7.378 39.693 1.00 81.00 178 ASP A N 1
ATOM 1442 C CA . ASP A 1 178 ? -32.779 6.026 40.093 1.00 81.00 178 ASP A CA 1
ATOM 1443 C C . ASP A 1 178 ? -31.518 5.161 40.231 1.00 81.00 178 ASP A C 1
ATOM 1445 O O . ASP A 1 178 ? -30.628 5.197 39.369 1.00 81.00 178 ASP A O 1
ATOM 1449 N N . PRO A 1 179 ? -31.434 4.341 41.293 1.00 81.44 179 PRO A N 1
ATOM 1450 C CA . PRO A 1 179 ? -30.268 3.502 41.550 1.00 81.44 179 PRO A CA 1
ATOM 1451 C C . PRO A 1 179 ? -30.018 2.492 40.423 1.00 81.44 179 PRO A C 1
ATOM 1453 O O . PRO A 1 179 ? -28.874 2.112 40.182 1.00 81.44 179 PRO A O 1
ATOM 1456 N N . ASP A 1 180 ? -31.056 2.085 39.691 1.00 78.25 180 ASP A N 1
ATOM 1457 C CA . ASP A 1 180 ? -30.913 1.185 38.546 1.00 78.25 180 ASP A CA 1
ATOM 1458 C C . ASP A 1 180 ? -30.315 1.894 37.318 1.00 78.25 180 ASP A C 1
ATOM 1460 O O . ASP A 1 180 ? -29.452 1.323 36.649 1.00 78.25 180 ASP A O 1
ATOM 1464 N N . THR A 1 181 ? -30.663 3.162 37.071 1.00 80.62 181 THR A N 1
ATOM 1465 C CA . THR A 1 181 ? -30.036 3.989 36.023 1.00 80.62 181 THR A CA 1
ATOM 1466 C C . THR A 1 181 ? -28.572 4.274 36.348 1.00 80.62 181 THR A C 1
ATOM 1468 O O . THR A 1 181 ? -27.707 4.149 35.479 1.00 80.62 181 THR A O 1
ATOM 1471 N N . GLN A 1 182 ? -28.270 4.590 37.612 1.00 83.25 182 GLN A N 1
ATOM 1472 C CA . GLN A 1 182 ? -26.898 4.803 38.086 1.00 83.25 182 GLN A CA 1
ATOM 1473 C C . GLN A 1 182 ? -26.042 3.541 37.941 1.00 83.25 182 GLN A C 1
ATOM 1475 O O . GLN A 1 182 ? -24.946 3.617 37.393 1.00 83.25 182 GLN A O 1
ATOM 1480 N N . ARG A 1 183 ? -26.569 2.363 38.301 1.00 85.75 183 ARG A N 1
ATOM 1481 C CA . ARG A 1 183 ? -25.877 1.080 38.081 1.00 85.75 183 ARG A CA 1
ATOM 1482 C C . ARG A 1 183 ? -25.572 0.817 36.609 1.00 85.75 183 ARG A C 1
ATOM 1484 O O . ARG A 1 183 ? -24.504 0.295 36.294 1.00 85.75 183 ARG A O 1
ATOM 1491 N N . VAL A 1 184 ? -26.492 1.143 35.697 1.00 84.62 184 VAL A N 1
ATOM 1492 C CA . VAL A 1 184 ? -26.265 0.978 34.250 1.00 84.62 184 VAL A CA 1
ATOM 1493 C C . VAL A 1 184 ? -25.183 1.938 33.745 1.00 84.62 184 VAL A C 1
ATOM 1495 O O . VAL A 1 184 ? -24.330 1.519 32.960 1.00 84.62 184 VAL A O 1
ATOM 1498 N N . LEU A 1 185 ? -25.166 3.186 34.225 1.00 85.38 185 LEU A N 1
ATOM 1499 C CA . LEU A 1 185 ? -24.135 4.179 33.901 1.00 85.38 185 LEU A CA 1
ATOM 1500 C C . LEU A 1 185 ? -22.750 3.766 34.414 1.00 85.38 185 LEU A C 1
ATOM 1502 O O . LEU A 1 185 ? -21.796 3.746 33.637 1.00 85.38 185 LEU A O 1
ATOM 1506 N N . GLU A 1 186 ? -22.649 3.383 35.687 1.00 88.25 186 GLU A N 1
ATOM 1507 C CA . GLU A 1 186 ? -21.401 2.933 36.315 1.00 88.25 186 GLU A CA 1
ATOM 1508 C C . GLU A 1 186 ? -20.851 1.689 35.613 1.00 88.25 186 GLU A C 1
ATOM 1510 O O . GLU A 1 186 ? -19.695 1.665 35.188 1.00 88.25 186 GLU A O 1
ATOM 1515 N N . LYS A 1 187 ? -21.705 0.684 35.378 1.00 89.31 187 LYS A N 1
ATOM 1516 C CA . LYS A 1 187 ? -21.323 -0.535 34.656 1.00 89.31 187 LYS A CA 1
ATOM 1517 C C . LYS A 1 187 ? -20.822 -0.224 33.248 1.00 89.31 187 LYS A C 1
ATOM 1519 O O . LYS A 1 187 ? -19.850 -0.831 32.804 1.00 89.31 187 LYS A O 1
ATOM 1524 N N . HIS A 1 188 ? -21.462 0.698 32.530 1.00 87.94 188 HIS A N 1
ATOM 1525 C CA . HIS A 1 188 ? -21.001 1.101 31.204 1.00 87.94 188 HIS A CA 1
ATOM 1526 C C . HIS A 1 188 ? -19.653 1.821 31.260 1.00 87.94 188 HIS A C 1
ATOM 1528 O O . HIS A 1 188 ? -18.769 1.498 30.469 1.00 87.94 188 HIS A O 1
ATOM 1534 N N . GLN A 1 189 ? -19.463 2.737 32.210 1.00 88.69 189 GLN A N 1
ATOM 1535 C CA . GLN A 1 189 ? -18.198 3.445 32.388 1.00 88.69 189 GLN A CA 1
ATOM 1536 C C . GLN A 1 189 ? -17.050 2.471 32.692 1.00 88.69 189 GLN A C 1
ATOM 1538 O O . GLN A 1 189 ? -16.012 2.512 32.028 1.00 88.69 189 GLN A O 1
ATOM 1543 N N . GLU A 1 190 ? -17.260 1.527 33.610 1.00 90.88 190 GLU A N 1
ATOM 1544 C CA . GLU A 1 190 ? -16.287 0.477 33.915 1.00 90.88 190 GLU A CA 1
ATOM 1545 C C . GLU A 1 190 ? -15.990 -0.407 32.698 1.00 90.88 190 GLU A C 1
ATOM 1547 O O . GLU A 1 190 ? -14.827 -0.685 32.389 1.00 90.88 190 GLU A O 1
ATOM 1552 N N . GLN A 1 191 ? -17.025 -0.841 31.974 1.00 88.19 191 GLN A N 1
ATOM 1553 C CA . GLN A 1 191 ? -16.862 -1.655 30.769 1.00 88.19 191 GLN A CA 1
ATOM 1554 C C . GLN A 1 191 ? -16.100 -0.910 29.671 1.00 88.19 191 GLN A C 1
ATOM 1556 O O . GLN A 1 191 ? -15.258 -1.517 29.006 1.00 88.19 191 GLN A O 1
ATOM 1561 N N . GLN A 1 192 ? -16.350 0.388 29.504 1.00 87.81 192 GLN A N 1
ATOM 1562 C CA . GLN A 1 192 ? -15.680 1.232 28.522 1.00 87.81 192 GLN A CA 1
ATOM 1563 C C . GLN A 1 192 ? -14.198 1.415 28.866 1.00 87.81 192 GLN A C 1
ATOM 1565 O O . GLN A 1 192 ? -13.330 1.275 28.002 1.00 87.81 192 GLN A O 1
ATOM 1570 N N . GLU A 1 193 ? -13.878 1.662 30.137 1.00 90.25 193 GLU A N 1
ATOM 1571 C CA . GLU A 1 193 ? -12.492 1.737 30.598 1.00 90.25 193 GLU A CA 1
ATOM 1572 C C . GLU A 1 193 ? -11.755 0.405 30.433 1.00 90.25 193 GLU A C 1
ATOM 1574 O O . GLU A 1 193 ? -10.616 0.377 29.958 1.00 90.25 193 GLU A O 1
ATOM 1579 N N . GLN A 1 194 ? -12.392 -0.710 30.801 1.00 91.75 194 GLN A N 1
ATOM 1580 C CA . GLN A 1 194 ? -11.810 -2.042 30.639 1.00 91.75 194 GLN A CA 1
ATOM 1581 C C . GLN A 1 194 ? -11.589 -2.389 29.167 1.00 91.75 194 GLN A C 1
ATOM 1583 O O . GLN A 1 194 ? -10.548 -2.957 28.828 1.00 91.75 194 GLN A O 1
ATOM 1588 N N . LEU A 1 195 ? -12.538 -2.048 28.291 1.00 89.25 195 LEU A N 1
ATOM 1589 C CA . LEU A 1 195 ? -12.410 -2.248 26.851 1.00 89.25 195 LEU A CA 1
ATOM 1590 C C . LEU A 1 195 ? -11.228 -1.448 26.301 1.00 89.25 195 LEU A C 1
ATOM 1592 O O . LEU A 1 195 ? -10.360 -2.026 25.652 1.00 89.25 195 LEU A O 1
ATOM 1596 N N . ASN A 1 196 ? -11.152 -0.152 26.613 1.00 87.94 196 ASN A N 1
ATOM 1597 C CA . ASN A 1 196 ? -10.067 0.713 26.153 1.00 87.94 196 ASN A CA 1
ATOM 1598 C C . ASN A 1 196 ? -8.700 0.221 26.642 1.00 87.94 196 ASN A C 1
ATOM 1600 O O . ASN A 1 196 ? -7.762 0.145 25.851 1.00 87.94 196 ASN A O 1
ATOM 1604 N N . LYS A 1 197 ? -8.589 -0.200 27.911 1.00 92.50 197 LYS A N 1
ATOM 1605 C CA . LYS A 1 197 ? -7.355 -0.791 28.456 1.00 92.50 197 LYS A CA 1
ATOM 1606 C C . LYS A 1 197 ? -6.971 -2.085 27.731 1.00 92.50 197 LYS A C 1
ATOM 1608 O O . LYS A 1 197 ? -5.810 -2.246 27.361 1.00 92.50 197 LYS A O 1
ATOM 1613 N N . LYS A 1 198 ? -7.922 -3.002 27.508 1.00 91.50 198 LYS A N 1
ATOM 1614 C CA . LYS A 1 198 ? -7.675 -4.268 26.790 1.00 91.50 198 LYS A CA 1
ATOM 1615 C C . LYS A 1 198 ? -7.241 -4.022 25.348 1.00 91.50 198 LYS A C 1
ATOM 1617 O O . LYS A 1 198 ? -6.289 -4.649 24.888 1.00 91.50 198 LYS A O 1
ATOM 1622 N N . LEU A 1 199 ? -7.914 -3.105 24.657 1.00 88.06 199 LEU A N 1
ATOM 1623 C CA . LEU A 1 199 ? -7.603 -2.751 23.278 1.00 88.06 199 LEU A CA 1
ATOM 1624 C C . LEU A 1 199 ? -6.222 -2.093 23.178 1.00 88.06 199 LEU A C 1
ATOM 1626 O O . LEU A 1 199 ? -5.406 -2.545 22.379 1.00 88.06 199 LEU A O 1
ATOM 1630 N N . GLU A 1 200 ? -5.892 -1.118 24.027 1.00 88.94 200 GLU A N 1
ATOM 1631 C CA . GLU A 1 200 ? -4.567 -0.484 23.972 1.00 88.94 200 GLU A CA 1
ATOM 1632 C C . GLU A 1 200 ? -3.443 -1.486 24.283 1.00 88.94 200 GLU A C 1
ATOM 1634 O O . GLU A 1 200 ? -2.437 -1.526 23.577 1.00 88.94 200 GLU A O 1
ATOM 1639 N N . GLN A 1 201 ? -3.640 -2.383 25.257 1.00 92.06 201 GLN A N 1
ATOM 1640 C CA . GLN A 1 201 ? -2.684 -3.461 25.530 1.00 92.06 201 GLN A CA 1
ATOM 1641 C C . GLN A 1 201 ? -2.529 -4.418 24.342 1.00 92.06 201 GLN A C 1
ATOM 1643 O O . GLN A 1 201 ? -1.419 -4.855 24.037 1.00 92.06 201 GLN A O 1
ATOM 1648 N N . GLN A 1 202 ? -3.626 -4.773 23.669 1.00 88.75 202 GLN A N 1
ATOM 1649 C CA . GLN A 1 202 ? -3.584 -5.639 22.493 1.00 88.75 202 GLN A CA 1
ATOM 1650 C C . GLN A 1 202 ? -2.839 -4.967 21.335 1.00 88.75 202 GLN A C 1
ATOM 1652 O O . GLN A 1 202 ? -1.985 -5.603 20.718 1.00 88.75 202 GLN A O 1
ATOM 1657 N N . LYS A 1 203 ? -3.120 -3.687 21.079 1.00 87.19 203 LYS A N 1
ATOM 1658 C CA . LYS A 1 203 ? -2.437 -2.864 20.077 1.00 87.19 203 LYS A CA 1
ATOM 1659 C C . LYS A 1 203 ? -0.945 -2.782 20.350 1.00 87.19 203 LYS A C 1
ATOM 1661 O O . LYS A 1 203 ? -0.150 -3.044 19.456 1.00 87.19 203 LYS A O 1
ATOM 1666 N N . GLU A 1 204 ? -0.559 -2.482 21.586 1.00 89.88 204 GLU A N 1
ATOM 1667 C CA . GLU A 1 204 ? 0.845 -2.375 21.968 1.00 89.88 204 GLU A CA 1
ATOM 1668 C C . GLU A 1 204 ? 1.575 -3.716 21.813 1.00 89.88 204 GLU A C 1
ATOM 1670 O O . GLU A 1 204 ? 2.660 -3.766 21.234 1.00 89.88 204 GLU A O 1
ATOM 1675 N N . ARG A 1 205 ? 0.964 -4.825 22.252 1.00 90.44 205 ARG A N 1
ATOM 1676 C CA . ARG A 1 205 ? 1.532 -6.172 22.077 1.00 90.44 205 ARG A CA 1
ATOM 1677 C C . ARG A 1 205 ? 1.700 -6.536 20.605 1.00 90.44 205 ARG A C 1
ATOM 1679 O O . ARG A 1 205 ? 2.765 -7.007 20.218 1.00 90.44 205 ARG A O 1
ATOM 1686 N N . GLN A 1 206 ? 0.674 -6.315 19.783 1.00 86.31 206 GLN A N 1
ATOM 1687 C CA . GLN A 1 206 ? 0.736 -6.611 18.350 1.00 86.31 206 GLN A CA 1
ATOM 1688 C C . GLN A 1 206 ? 1.755 -5.721 17.633 1.00 86.31 206 GLN A C 1
ATOM 1690 O O . GLN A 1 206 ? 2.520 -6.222 16.811 1.00 86.31 206 GLN A O 1
ATOM 1695 N N . GLN A 1 207 ? 1.824 -4.435 17.985 1.00 87.00 207 GLN A N 1
ATOM 1696 C CA . GLN A 1 207 ? 2.806 -3.507 17.434 1.00 87.00 207 GLN A CA 1
ATOM 1697 C C . GLN A 1 207 ? 4.237 -3.927 17.780 1.00 87.00 207 GLN A C 1
ATOM 1699 O O . GLN A 1 207 ? 5.079 -3.955 16.886 1.00 87.00 207 GLN A O 1
ATOM 1704 N N . ARG A 1 208 ? 4.506 -4.297 19.040 1.00 89.69 208 ARG A N 1
ATOM 1705 C CA . ARG A 1 208 ? 5.829 -4.775 19.473 1.00 89.69 208 ARG A CA 1
ATOM 1706 C C . ARG A 1 208 ? 6.225 -6.066 18.763 1.00 89.69 208 ARG A C 1
ATOM 1708 O O . ARG A 1 208 ? 7.290 -6.110 18.162 1.00 89.69 208 ARG A O 1
ATOM 1715 N N . LEU A 1 209 ? 5.345 -7.070 18.742 1.00 89.00 209 LEU A N 1
ATOM 1716 C CA . LEU A 1 209 ? 5.609 -8.345 18.061 1.00 89.00 209 LEU A CA 1
ATOM 1717 C C . LEU A 1 209 ? 5.874 -8.161 16.562 1.00 89.00 209 LEU A C 1
ATOM 1719 O O . LEU A 1 209 ? 6.736 -8.829 15.994 1.00 89.00 209 LEU A O 1
ATOM 1723 N N . LEU A 1 210 ? 5.130 -7.269 15.906 1.00 85.62 210 LEU A N 1
ATOM 1724 C CA . LEU A 1 210 ? 5.344 -6.961 14.496 1.00 85.62 210 LEU A CA 1
ATOM 1725 C C . LEU A 1 210 ? 6.684 -6.246 14.282 1.00 85.62 210 LEU A C 1
ATOM 1727 O O . LEU A 1 210 ? 7.425 -6.607 13.371 1.00 85.62 210 LEU A O 1
ATOM 1731 N N . GLN A 1 211 ? 7.008 -5.266 15.127 1.00 87.19 211 GLN A N 1
ATOM 1732 C CA . GLN A 1 211 ? 8.262 -4.520 15.056 1.00 87.19 211 GLN A CA 1
ATOM 1733 C C . GLN A 1 211 ? 9.477 -5.428 15.287 1.00 87.19 211 GLN A C 1
ATOM 1735 O O . GLN A 1 211 ? 10.439 -5.353 14.526 1.00 87.19 211 GLN A O 1
ATOM 1740 N N . GLU A 1 212 ? 9.409 -6.330 16.267 1.00 90.06 212 GLU A N 1
ATOM 1741 C CA . GLU A 1 212 ? 10.446 -7.331 16.532 1.00 90.06 212 GLU A CA 1
ATOM 1742 C C . GLU A 1 212 ? 10.649 -8.243 15.318 1.00 90.06 212 GLU A C 1
ATOM 1744 O O . GLU A 1 212 ? 11.756 -8.304 14.785 1.00 90.06 212 GLU A O 1
ATOM 1749 N N . LYS A 1 213 ? 9.578 -8.854 14.792 1.00 87.50 213 LYS A N 1
ATOM 1750 C CA . LYS A 1 213 ? 9.656 -9.727 13.605 1.00 87.50 213 LYS A CA 1
ATOM 1751 C C . LYS A 1 213 ? 10.223 -9.018 12.373 1.00 87.50 213 LYS A C 1
ATOM 1753 O O . LYS A 1 213 ? 10.997 -9.607 11.620 1.00 87.50 213 LYS A O 1
ATOM 1758 N N . LEU A 1 214 ? 9.831 -7.764 12.139 1.00 84.31 214 LEU A N 1
ATOM 1759 C CA . LEU A 1 214 ? 10.330 -6.979 11.007 1.00 84.31 214 LEU A CA 1
ATOM 1760 C C . LEU A 1 214 ? 11.802 -6.602 11.189 1.00 84.31 214 LEU A C 1
ATOM 1762 O O . LEU A 1 214 ? 12.572 -6.704 10.235 1.00 84.31 214 LEU A O 1
ATOM 1766 N N . SER A 1 215 ? 12.208 -6.242 12.408 1.00 87.00 215 SER A N 1
ATOM 1767 C CA . SER A 1 215 ? 13.610 -5.960 12.728 1.00 87.00 215 SER A CA 1
ATOM 1768 C C . SER A 1 215 ? 14.499 -7.198 12.589 1.00 87.00 215 SER A C 1
ATOM 1770 O O . SER A 1 215 ? 15.591 -7.113 12.032 1.00 87.00 215 SER A O 1
ATOM 1772 N N . GLU A 1 216 ? 14.009 -8.370 12.999 1.00 89.62 216 GLU A N 1
ATOM 1773 C CA . GLU A 1 216 ? 14.727 -9.634 12.861 1.00 89.62 216 GLU A CA 1
ATOM 1774 C C . GLU A 1 216 ? 14.898 -10.008 11.386 1.00 89.62 216 GLU A C 1
ATOM 1776 O O . GLU A 1 216 ? 16.001 -10.332 10.945 1.00 89.62 216 GLU A O 1
ATOM 1781 N N . LYS A 1 217 ? 13.832 -9.875 10.587 1.00 85.94 217 LYS A N 1
ATOM 1782 C CA . LYS A 1 217 ? 13.890 -10.106 9.139 1.00 85.94 217 LYS A CA 1
ATOM 1783 C C . LYS A 1 217 ? 14.858 -9.142 8.443 1.00 85.94 217 LYS A C 1
ATOM 1785 O O . LYS A 1 217 ? 15.600 -9.564 7.556 1.00 85.94 217 LYS A O 1
ATOM 1790 N N . MET A 1 218 ? 14.876 -7.868 8.846 1.00 85.25 218 MET A N 1
ATOM 1791 C CA . MET A 1 218 ? 15.834 -6.877 8.342 1.00 85.25 218 MET A CA 1
ATOM 1792 C C . MET A 1 218 ? 17.270 -7.297 8.671 1.00 85.25 218 MET A C 1
ATOM 1794 O O . MET A 1 218 ? 18.116 -7.321 7.781 1.00 85.25 218 MET A O 1
ATOM 1798 N N . MET A 1 219 ? 17.532 -7.696 9.917 1.00 88.81 219 MET A N 1
ATOM 1799 C CA . MET A 1 219 ? 18.860 -8.122 10.359 1.00 88.81 219 MET A CA 1
ATOM 1800 C C . MET A 1 219 ? 19.338 -9.378 9.617 1.00 88.81 219 MET A C 1
ATOM 1802 O O . MET A 1 219 ? 20.500 -9.458 9.219 1.00 88.81 219 MET A O 1
ATOM 1806 N N . GLN A 1 220 ? 18.451 -10.350 9.385 1.00 89.19 220 GLN A N 1
ATOM 1807 C CA . GLN A 1 220 ? 18.767 -11.545 8.597 1.00 89.19 220 GLN A CA 1
ATOM 1808 C C . GLN A 1 220 ? 19.143 -11.181 7.156 1.00 89.19 220 GLN A C 1
ATOM 1810 O O . GLN A 1 220 ? 20.161 -11.658 6.657 1.00 89.19 220 GLN A O 1
ATOM 1815 N N . ARG A 1 221 ? 18.369 -10.296 6.514 1.00 86.62 221 ARG A N 1
ATOM 1816 C CA . ARG A 1 221 ? 18.632 -9.830 5.144 1.00 86.62 221 ARG A CA 1
ATOM 1817 C C . ARG A 1 221 ? 19.920 -9.010 5.041 1.00 86.62 221 ARG A C 1
ATOM 1819 O O . ARG A 1 221 ? 20.676 -9.171 4.087 1.00 86.62 221 ARG A O 1
ATOM 1826 N N . GLU A 1 222 ? 20.200 -8.164 6.030 1.00 88.12 222 GLU A N 1
ATOM 1827 C CA . GLU A 1 222 ? 21.466 -7.430 6.120 1.00 88.12 222 GLU A CA 1
ATOM 1828 C C . GLU A 1 222 ? 22.647 -8.397 6.249 1.00 88.12 222 GLU A C 1
ATOM 1830 O O . GLU A 1 222 ? 23.643 -8.258 5.543 1.00 88.12 222 GLU A O 1
ATOM 1835 N N . LYS A 1 223 ? 22.520 -9.429 7.090 1.00 91.12 223 LYS A N 1
ATOM 1836 C CA . LYS A 1 223 ? 23.568 -10.434 7.283 1.00 91.12 223 LYS A CA 1
ATOM 1837 C C . LYS A 1 223 ? 23.858 -11.227 6.007 1.00 91.12 223 LYS A C 1
ATOM 1839 O O . LYS A 1 223 ? 25.027 -11.442 5.697 1.00 91.12 223 LYS A O 1
ATOM 1844 N N . THR A 1 224 ? 22.836 -11.660 5.265 1.00 89.75 224 THR A N 1
ATOM 1845 C CA . THR A 1 224 ? 23.039 -12.381 3.994 1.00 89.75 224 THR A CA 1
ATOM 1846 C C . THR A 1 224 ? 23.720 -11.499 2.957 1.00 89.75 224 THR A C 1
ATOM 1848 O O . THR A 1 224 ? 24.702 -11.921 2.353 1.00 89.75 224 THR A O 1
ATOM 1851 N N . MET A 1 225 ? 23.273 -10.249 2.828 1.00 88.50 225 MET A N 1
ATOM 1852 C CA . MET A 1 225 ? 23.855 -9.285 1.893 1.00 88.50 225 MET A CA 1
ATOM 1853 C C . MET A 1 225 ? 25.316 -8.969 2.239 1.00 88.50 225 MET A C 1
ATOM 1855 O O . MET A 1 225 ? 26.171 -8.924 1.361 1.00 88.50 225 MET A O 1
ATOM 1859 N N . MET A 1 226 ? 25.637 -8.826 3.528 1.00 89.69 226 MET A N 1
ATOM 1860 C CA . MET A 1 226 ? 27.014 -8.636 3.991 1.00 89.69 226 MET A CA 1
ATOM 1861 C C . MET A 1 226 ? 27.915 -9.832 3.659 1.00 89.69 226 MET A C 1
ATOM 1863 O O . MET A 1 226 ? 29.045 -9.624 3.220 1.00 89.69 226 MET A O 1
ATOM 1867 N N . MET A 1 227 ? 27.430 -11.069 3.817 1.00 91.19 227 MET A N 1
ATOM 1868 C CA . MET A 1 227 ? 28.194 -12.265 3.430 1.00 91.19 227 MET A CA 1
ATOM 1869 C C . MET A 1 227 ? 28.464 -12.296 1.919 1.00 91.19 227 MET A C 1
ATOM 1871 O O . MET A 1 227 ? 29.605 -12.489 1.506 1.00 91.19 227 MET A O 1
ATOM 1875 N N . GLU A 1 228 ? 27.455 -12.011 1.091 1.00 90.62 228 GLU A N 1
ATOM 1876 C CA . GLU A 1 228 ? 27.613 -11.920 -0.368 1.00 90.62 228 GLU A CA 1
ATOM 1877 C C . GLU A 1 228 ? 28.609 -10.822 -0.769 1.00 90.62 228 GLU A C 1
ATOM 1879 O O . GLU A 1 228 ? 29.473 -11.029 -1.626 1.00 90.62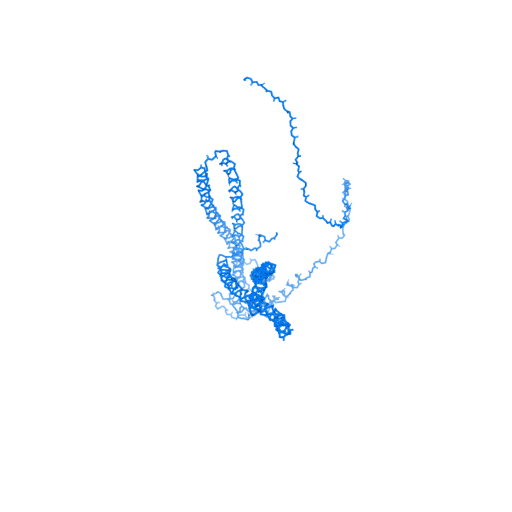 228 GLU A O 1
ATOM 1884 N N . HIS A 1 229 ? 28.534 -9.660 -0.120 1.00 90.88 229 HIS A N 1
ATOM 1885 C CA . HIS A 1 229 ? 29.448 -8.545 -0.345 1.00 90.88 229 HIS A CA 1
ATOM 1886 C C . HIS A 1 229 ? 30.898 -8.904 0.004 1.00 90.88 229 HIS A C 1
ATOM 1888 O O . HIS A 1 229 ? 31.824 -8.566 -0.746 1.00 90.88 229 HIS A O 1
ATOM 1894 N N . GLU A 1 230 ? 31.108 -9.608 1.118 1.00 90.62 230 GLU A N 1
ATOM 1895 C CA . GLU A 1 230 ? 32.423 -10.110 1.509 1.00 90.62 230 GLU A CA 1
ATOM 1896 C C . GLU A 1 230 ? 32.972 -11.131 0.514 1.00 90.62 230 GLU A C 1
ATOM 1898 O O . GLU A 1 230 ? 34.153 -11.065 0.163 1.00 90.62 230 GLU A O 1
ATOM 1903 N N . ASP A 1 231 ? 32.141 -12.052 0.033 1.00 91.81 231 ASP A N 1
ATOM 1904 C CA . ASP A 1 231 ? 32.564 -13.094 -0.901 1.00 91.81 231 ASP A CA 1
ATOM 1905 C C . ASP A 1 231 ? 32.907 -12.520 -2.281 1.00 91.81 231 ASP A C 1
ATOM 1907 O O . ASP A 1 231 ? 33.935 -12.880 -2.866 1.00 91.81 231 ASP A O 1
ATOM 1911 N N . GLN A 1 232 ? 32.141 -11.534 -2.760 1.00 88.44 232 GLN A N 1
ATOM 1912 C CA . GLN A 1 232 ? 32.480 -10.761 -3.962 1.00 88.44 232 GLN A CA 1
ATOM 1913 C C . GLN A 1 232 ? 33.826 -10.041 -3.815 1.00 88.44 232 GLN A C 1
ATOM 1915 O O . GLN A 1 232 ? 34.646 -10.036 -4.738 1.00 88.44 232 GLN A O 1
ATOM 1920 N N . LEU A 1 233 ? 34.085 -9.450 -2.644 1.00 89.12 233 LEU A N 1
ATOM 1921 C CA . LEU A 1 233 ? 35.337 -8.753 -2.371 1.00 89.12 233 LEU A CA 1
ATOM 1922 C C . LEU A 1 233 ? 36.525 -9.726 -2.314 1.00 89.12 233 LEU A C 1
ATOM 1924 O O . LEU A 1 233 ? 37.574 -9.441 -2.896 1.00 89.12 233 LEU A O 1
ATOM 1928 N N . LYS A 1 234 ? 36.366 -10.884 -1.656 1.00 88.88 234 LYS A N 1
ATOM 1929 C CA . LYS A 1 234 ? 37.383 -11.950 -1.598 1.00 88.88 234 LYS A CA 1
ATOM 1930 C C . LYS A 1 234 ? 37.695 -12.482 -2.998 1.00 88.88 234 LYS A C 1
ATOM 1932 O O . LYS A 1 234 ? 38.868 -12.558 -3.362 1.00 88.88 234 LYS A O 1
ATOM 1937 N N . SER A 1 235 ? 36.669 -12.761 -3.803 1.00 89.69 235 SER A N 1
ATOM 1938 C CA . SER A 1 235 ? 36.826 -13.218 -5.189 1.00 89.69 235 SER A CA 1
ATOM 1939 C C . SER A 1 235 ? 37.575 -12.194 -6.051 1.00 89.69 235 SER A C 1
ATOM 1941 O O . SER A 1 235 ? 38.519 -12.540 -6.765 1.00 89.69 235 SER A O 1
ATOM 1943 N N . LEU A 1 236 ? 37.243 -10.904 -5.934 1.00 87.88 236 LEU A N 1
ATOM 1944 C CA . LEU A 1 236 ? 37.903 -9.836 -6.693 1.00 87.88 236 LEU A CA 1
ATOM 1945 C C . LEU A 1 236 ? 39.388 -9.683 -6.324 1.00 87.88 236 LEU A C 1
ATOM 1947 O O . LEU A 1 236 ? 40.227 -9.429 -7.196 1.00 87.88 236 LEU A O 1
ATOM 1951 N N . LEU A 1 237 ? 39.718 -9.851 -5.040 1.00 83.56 237 LEU A N 1
ATOM 1952 C CA . LEU A 1 237 ? 41.093 -9.791 -4.539 1.00 83.56 237 LEU A CA 1
ATOM 1953 C C . LEU A 1 237 ? 41.922 -11.016 -4.948 1.00 83.56 237 LEU A C 1
ATOM 1955 O O . LEU A 1 237 ? 43.127 -10.876 -5.143 1.00 83.56 237 LEU A O 1
ATOM 1959 N N . GLN A 1 238 ? 41.295 -12.185 -5.105 1.00 85.94 238 GLN A N 1
ATOM 1960 C CA . GLN A 1 238 ? 41.955 -13.413 -5.565 1.00 85.94 238 GLN A CA 1
ATOM 1961 C C . GLN A 1 238 ? 42.147 -13.455 -7.087 1.00 85.94 238 GLN A C 1
ATOM 1963 O O . GLN A 1 238 ? 43.136 -13.999 -7.567 1.00 85.94 238 GLN A O 1
ATOM 1968 N N . THR A 1 239 ? 41.226 -12.871 -7.857 1.00 85.19 239 THR A N 1
ATOM 1969 C CA . THR A 1 239 ? 41.243 -12.937 -9.332 1.00 85.19 239 THR A CA 1
ATOM 1970 C C . THR A 1 239 ? 42.133 -11.879 -9.986 1.00 85.19 239 THR A C 1
ATOM 1972 O O . THR A 1 239 ? 42.579 -12.050 -11.121 1.00 85.19 239 THR A O 1
ATOM 1975 N N . THR A 1 240 ? 42.413 -10.768 -9.299 1.00 83.44 240 THR A N 1
ATOM 1976 C CA . THR A 1 240 ? 43.131 -9.632 -9.893 1.00 83.44 240 THR A CA 1
ATOM 1977 C C . THR A 1 240 ? 44.643 -9.716 -9.649 1.00 83.44 240 THR A C 1
ATOM 1979 O O . THR A 1 240 ? 45.108 -9.551 -8.526 1.00 83.44 240 THR A O 1
ATOM 1982 N N . SER A 1 241 ? 45.436 -9.867 -10.715 1.00 76.75 241 SER A N 1
ATOM 1983 C CA . SER A 1 241 ? 46.907 -9.983 -10.643 1.00 76.75 241 SER A CA 1
ATOM 1984 C C . SER A 1 241 ? 47.634 -8.703 -10.193 1.00 76.75 241 SER A C 1
ATOM 1986 O O . SER A 1 241 ? 48.682 -8.769 -9.550 1.00 76.75 241 SER A O 1
ATOM 1988 N N . ASN A 1 242 ? 47.093 -7.517 -10.501 1.00 88.00 242 ASN A N 1
ATOM 1989 C CA . ASN A 1 242 ? 47.703 -6.231 -10.147 1.00 88.00 242 ASN A CA 1
ATOM 1990 C C . ASN A 1 242 ? 47.166 -5.692 -8.808 1.00 88.00 242 ASN A C 1
ATOM 1992 O O . ASN A 1 242 ? 46.015 -5.261 -8.719 1.00 88.00 242 ASN A O 1
ATOM 1996 N N . LYS A 1 243 ? 48.036 -5.627 -7.789 1.00 83.38 243 LYS A N 1
ATOM 1997 C CA . LYS A 1 243 ? 47.712 -5.194 -6.414 1.00 83.38 243 LYS A CA 1
ATOM 1998 C C . LYS A 1 243 ? 47.110 -3.787 -6.325 1.00 83.38 243 LYS A C 1
ATOM 2000 O O . LYS A 1 243 ? 46.215 -3.558 -5.515 1.00 83.38 243 LYS A O 1
ATOM 2005 N N . THR A 1 244 ? 47.582 -2.839 -7.132 1.00 83.69 244 THR A N 1
ATOM 2006 C CA . THR A 1 244 ? 47.103 -1.448 -7.078 1.00 83.69 244 THR A CA 1
ATOM 2007 C C . THR A 1 244 ? 45.735 -1.324 -7.742 1.00 83.69 244 THR A C 1
ATOM 2009 O O . THR A 1 244 ? 44.817 -0.753 -7.158 1.00 83.69 244 THR A O 1
ATOM 2012 N N . ALA A 1 245 ? 45.557 -1.941 -8.914 1.00 84.62 245 ALA A N 1
ATOM 2013 C CA . ALA A 1 245 ? 44.262 -1.991 -9.593 1.00 84.62 245 ALA A CA 1
ATOM 2014 C C . ALA A 1 245 ? 43.208 -2.754 -8.768 1.00 84.62 245 ALA A C 1
ATOM 2016 O O . ALA A 1 245 ? 42.058 -2.324 -8.700 1.00 84.62 245 ALA A O 1
ATOM 2017 N N . ALA A 1 246 ? 43.608 -3.835 -8.088 1.00 85.50 246 ALA A N 1
ATOM 2018 C CA . ALA A 1 246 ? 42.752 -4.583 -7.169 1.00 85.50 246 ALA A CA 1
ATOM 2019 C C . ALA A 1 246 ? 42.266 -3.710 -6.004 1.00 85.50 246 ALA A C 1
ATOM 2021 O O . ALA A 1 246 ? 41.086 -3.740 -5.676 1.00 85.50 246 ALA A O 1
ATOM 2022 N N . ARG A 1 247 ? 43.139 -2.874 -5.420 1.00 84.81 247 ARG A N 1
ATOM 2023 C CA . ARG A 1 247 ? 42.758 -1.931 -4.353 1.00 84.81 247 ARG A CA 1
ATOM 2024 C C . ARG A 1 247 ? 41.748 -0.891 -4.829 1.00 84.81 247 ARG A C 1
ATOM 2026 O O . ARG A 1 247 ? 40.764 -0.665 -4.136 1.00 84.81 247 ARG A O 1
ATOM 2033 N N . PHE A 1 248 ? 41.949 -0.294 -6.004 1.00 87.88 248 PHE A N 1
ATOM 2034 C CA . PHE A 1 248 ? 40.985 0.665 -6.555 1.00 87.88 248 PHE A CA 1
ATOM 2035 C C . PHE A 1 248 ? 39.632 0.010 -6.847 1.00 87.88 248 PHE A C 1
ATOM 2037 O O . PHE A 1 248 ? 38.604 0.527 -6.418 1.00 87.88 248 PHE A O 1
ATOM 2044 N N . LYS A 1 249 ? 39.626 -1.166 -7.486 1.00 88.06 249 LYS A N 1
ATOM 2045 C CA . LYS A 1 249 ? 38.398 -1.936 -7.734 1.00 88.06 249 LYS A CA 1
ATOM 2046 C C . LYS A 1 249 ? 37.697 -2.347 -6.436 1.00 88.06 249 LYS A C 1
ATOM 2048 O O . LYS A 1 249 ? 36.482 -2.224 -6.351 1.00 88.06 249 LYS A O 1
ATOM 2053 N N . ALA A 1 250 ? 38.449 -2.769 -5.421 1.00 88.88 250 ALA A N 1
ATOM 2054 C CA . ALA A 1 250 ? 37.924 -3.114 -4.103 1.00 88.88 250 ALA A CA 1
ATOM 2055 C C . ALA A 1 250 ? 37.286 -1.907 -3.397 1.00 88.88 250 ALA A C 1
ATOM 2057 O O . ALA A 1 250 ? 36.218 -2.042 -2.811 1.00 88.88 250 ALA A O 1
ATOM 2058 N N . VAL A 1 251 ? 37.901 -0.721 -3.472 1.00 90.19 251 VAL A N 1
ATOM 2059 C CA . VAL A 1 251 ? 37.321 0.513 -2.917 1.00 90.19 251 VAL A CA 1
ATOM 2060 C C . VAL A 1 251 ? 36.045 0.899 -3.665 1.00 90.19 251 VAL A C 1
ATOM 2062 O O . VAL A 1 251 ? 35.029 1.154 -3.027 1.00 90.19 251 VAL A O 1
ATOM 2065 N N . SER A 1 252 ? 36.057 0.887 -5.001 1.00 90.31 252 SER A N 1
ATOM 2066 C CA . SER A 1 252 ? 34.855 1.165 -5.797 1.00 90.31 252 SER A CA 1
ATOM 2067 C C . SER A 1 252 ? 33.728 0.170 -5.517 1.00 90.31 252 SER A C 1
ATOM 2069 O O . SER A 1 252 ? 32.573 0.575 -5.428 1.00 90.31 252 SER A O 1
ATOM 2071 N N . LEU A 1 253 ? 34.054 -1.115 -5.347 1.00 91.38 253 LEU A N 1
ATOM 2072 C CA . LEU A 1 253 ? 33.081 -2.146 -4.998 1.00 91.38 253 LEU A CA 1
ATOM 2073 C C . LEU A 1 253 ? 32.499 -1.909 -3.600 1.00 91.38 253 LEU A C 1
ATOM 2075 O O . LEU A 1 253 ? 31.285 -1.916 -3.456 1.00 91.38 253 LEU A O 1
ATOM 2079 N N . LYS A 1 254 ? 33.330 -1.601 -2.598 1.00 90.88 254 LYS A N 1
ATOM 2080 C CA . LYS A 1 254 ? 32.858 -1.266 -1.244 1.00 90.88 254 LYS A CA 1
ATOM 2081 C C . LYS A 1 254 ? 31.929 -0.054 -1.218 1.00 90.88 254 LYS A C 1
ATOM 2083 O O . LYS A 1 254 ? 30.967 -0.057 -0.462 1.00 90.88 254 LYS A O 1
ATOM 2088 N N . ILE A 1 255 ? 32.199 0.972 -2.029 1.00 90.81 255 ILE A N 1
ATOM 2089 C CA . ILE A 1 255 ? 31.318 2.146 -2.141 1.00 90.81 255 ILE A CA 1
ATOM 2090 C C . ILE A 1 255 ? 29.952 1.740 -2.710 1.00 90.81 255 ILE A C 1
ATOM 2092 O O . ILE A 1 255 ? 28.931 2.160 -2.175 1.00 90.81 255 ILE A O 1
ATOM 2096 N N . LYS A 1 256 ? 29.923 0.895 -3.751 1.00 92.00 256 LYS A N 1
ATOM 2097 C CA . LYS A 1 256 ? 28.667 0.363 -4.305 1.00 92.00 256 LYS A CA 1
ATOM 2098 C C . LYS A 1 256 ? 27.906 -0.467 -3.275 1.00 92.00 256 LYS A C 1
ATOM 2100 O O . LYS A 1 256 ? 26.747 -0.188 -3.017 1.00 92.00 256 LYS A O 1
ATOM 2105 N N . GLN A 1 257 ? 28.592 -1.400 -2.624 1.00 91.88 257 GLN A N 1
ATOM 2106 C CA . GLN A 1 257 ? 28.037 -2.251 -1.572 1.00 91.88 257 GLN A CA 1
ATOM 2107 C C . GLN A 1 257 ? 27.466 -1.437 -0.401 1.00 91.88 257 GLN A C 1
ATOM 2109 O O . GLN A 1 257 ? 26.414 -1.776 0.132 1.00 91.88 257 GLN A O 1
ATOM 2114 N N . ALA A 1 258 ? 28.132 -0.347 -0.006 1.00 90.00 258 ALA A N 1
ATOM 2115 C CA . ALA A 1 258 ? 27.634 0.558 1.026 1.00 90.00 258 ALA A CA 1
ATOM 2116 C C . ALA A 1 258 ? 26.357 1.290 0.582 1.00 90.00 258 ALA A C 1
ATOM 2118 O O . ALA A 1 258 ? 25.398 1.341 1.347 1.00 90.00 258 ALA A O 1
ATOM 2119 N N . ALA A 1 259 ? 26.323 1.798 -0.654 1.00 91.44 259 ALA A N 1
ATOM 2120 C CA . ALA A 1 259 ? 25.133 2.437 -1.214 1.00 91.44 259 ALA A CA 1
ATOM 2121 C C . ALA A 1 259 ? 23.957 1.453 -1.352 1.00 91.44 259 ALA A C 1
ATOM 2123 O O . ALA A 1 259 ? 22.820 1.802 -1.052 1.00 91.44 259 ALA A O 1
ATOM 2124 N N . GLU A 1 260 ? 24.225 0.210 -1.755 1.00 88.69 260 GLU A N 1
ATOM 2125 C CA . GLU A 1 260 ? 23.222 -0.856 -1.857 1.00 88.69 260 GLU A CA 1
ATOM 2126 C C . GLU A 1 260 ? 22.660 -1.251 -0.481 1.00 88.69 260 GLU A C 1
ATOM 2128 O O . GLU A 1 260 ? 21.450 -1.423 -0.339 1.00 88.69 260 GLU A O 1
ATOM 2133 N N . LEU A 1 261 ? 23.505 -1.332 0.555 1.00 88.00 261 LEU A N 1
ATOM 2134 C CA . LEU A 1 261 ? 23.061 -1.570 1.934 1.00 88.00 261 LEU A CA 1
ATOM 2135 C C . LEU A 1 261 ? 22.207 -0.422 2.472 1.00 88.00 261 LEU A C 1
ATOM 2137 O O . LEU A 1 261 ? 21.217 -0.664 3.160 1.00 88.00 261 LEU A O 1
ATOM 2141 N N . GLU A 1 262 ? 22.585 0.821 2.181 1.00 88.75 262 GLU A N 1
ATOM 2142 C CA . GLU A 1 262 ? 21.822 1.998 2.594 1.00 88.75 262 GLU A CA 1
ATOM 2143 C C . GLU A 1 262 ? 20.458 2.054 1.894 1.00 88.75 262 GLU A C 1
ATOM 2145 O O . GLU A 1 262 ? 19.440 2.254 2.556 1.00 88.75 262 GLU A O 1
ATOM 2150 N N . ALA A 1 263 ? 20.414 1.784 0.586 1.00 89.31 263 ALA A N 1
ATOM 2151 C CA . ALA A 1 263 ? 19.166 1.670 -0.165 1.00 89.31 263 ALA A CA 1
ATOM 2152 C C . ALA A 1 263 ? 18.262 0.567 0.410 1.00 89.31 263 ALA A C 1
ATOM 2154 O O . ALA A 1 263 ? 17.101 0.822 0.714 1.00 89.31 263 ALA A O 1
ATOM 2155 N N . MET A 1 264 ? 18.816 -0.622 0.673 1.00 88.31 264 MET A N 1
ATOM 2156 C CA . MET A 1 264 ? 18.070 -1.733 1.270 1.00 88.31 264 MET A CA 1
ATOM 2157 C C . MET A 1 264 ? 17.519 -1.387 2.658 1.00 88.31 264 MET A C 1
ATOM 2159 O O . MET A 1 264 ? 16.374 -1.721 2.962 1.00 88.31 264 MET A O 1
ATOM 2163 N N . LYS A 1 265 ? 18.297 -0.692 3.499 1.00 85.50 265 LYS A N 1
ATOM 2164 C CA . LYS A 1 265 ? 17.830 -0.224 4.813 1.00 85.50 265 LYS A CA 1
ATOM 2165 C C . LYS A 1 265 ? 16.683 0.767 4.682 1.00 85.50 265 LYS A C 1
ATOM 2167 O O . LYS A 1 265 ? 15.700 0.639 5.408 1.00 85.50 265 LYS A O 1
ATOM 2172 N N . ASN A 1 266 ? 16.790 1.719 3.762 1.00 86.44 266 ASN A N 1
ATOM 2173 C CA . ASN A 1 266 ? 15.734 2.695 3.516 1.00 86.44 266 ASN A CA 1
ATOM 2174 C C . ASN A 1 266 ? 14.448 2.006 3.037 1.00 86.44 266 ASN A C 1
ATOM 2176 O O . ASN A 1 266 ? 13.390 2.260 3.610 1.00 86.44 266 ASN A O 1
ATOM 2180 N N . ASP A 1 267 ? 14.551 1.072 2.090 1.00 84.31 267 ASP A N 1
ATOM 2181 C CA . ASP A 1 267 ? 13.418 0.277 1.600 1.00 84.31 267 ASP A CA 1
ATOM 2182 C C . ASP A 1 267 ? 12.796 -0.586 2.711 1.00 84.31 267 ASP A C 1
ATOM 2184 O O . ASP A 1 267 ? 11.578 -0.683 2.846 1.00 84.31 267 ASP A O 1
ATOM 2188 N N . ALA A 1 268 ? 13.617 -1.191 3.571 1.00 81.38 268 ALA A N 1
ATOM 2189 C CA . ALA A 1 268 ? 13.121 -1.979 4.696 1.00 81.38 268 ALA A CA 1
ATOM 2190 C C . ALA A 1 268 ? 12.397 -1.109 5.738 1.00 81.38 268 ALA A C 1
ATOM 2192 O O . ALA A 1 268 ? 11.393 -1.536 6.312 1.00 81.38 268 ALA A O 1
ATOM 2193 N N . VAL A 1 269 ? 12.883 0.110 5.991 1.00 82.75 269 VAL A N 1
ATOM 2194 C CA . VAL A 1 269 ? 12.243 1.063 6.909 1.00 82.75 269 VAL A CA 1
ATOM 2195 C C . VAL A 1 269 ? 10.918 1.567 6.340 1.00 82.75 269 VAL A C 1
ATOM 2197 O O . VAL A 1 269 ? 9.943 1.659 7.089 1.00 82.75 269 VAL A O 1
ATOM 2200 N N . THR A 1 270 ? 10.841 1.864 5.041 1.00 83.56 270 THR A N 1
ATOM 2201 C CA . THR A 1 270 ? 9.580 2.273 4.403 1.00 83.56 270 THR A CA 1
AT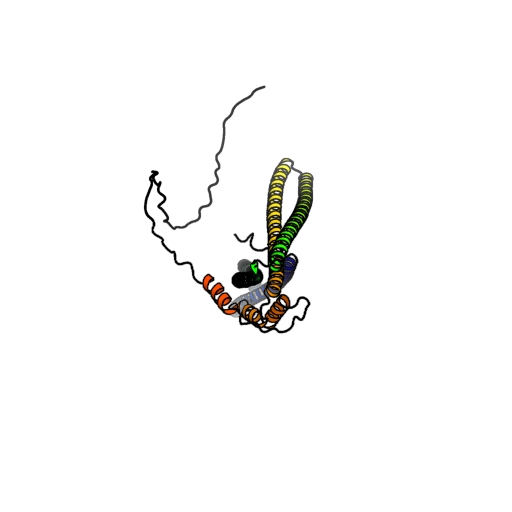OM 2202 C C . THR A 1 270 ? 8.562 1.134 4.419 1.00 83.56 270 THR A C 1
ATOM 2204 O O . THR A 1 270 ? 7.441 1.350 4.884 1.00 83.56 270 THR A O 1
ATOM 2207 N N . GLU A 1 271 ? 8.951 -0.093 4.051 1.00 80.50 271 GLU A N 1
ATOM 2208 C CA . GLU A 1 271 ? 8.089 -1.279 4.167 1.00 80.50 271 GLU A CA 1
ATOM 2209 C C . GLU A 1 271 ? 7.622 -1.506 5.618 1.00 80.50 271 GLU A C 1
ATOM 2211 O O . GLU A 1 271 ? 6.450 -1.807 5.866 1.00 80.50 271 GLU A O 1
ATOM 2216 N N . MET A 1 272 ? 8.518 -1.341 6.601 1.00 81.00 272 MET A N 1
ATOM 2217 C CA . MET A 1 272 ? 8.185 -1.486 8.020 1.00 81.00 272 MET A CA 1
ATOM 2218 C C . MET A 1 272 ? 7.155 -0.445 8.463 1.00 81.00 272 MET A C 1
ATOM 2220 O O . MET A 1 272 ? 6.163 -0.794 9.106 1.00 81.00 272 MET A O 1
ATOM 2224 N N . ASN A 1 273 ? 7.360 0.820 8.099 1.00 83.88 273 ASN A N 1
ATOM 2225 C CA . ASN A 1 273 ? 6.440 1.902 8.434 1.00 83.88 273 ASN A CA 1
ATOM 2226 C C . ASN A 1 273 ? 5.063 1.679 7.799 1.00 83.88 273 ASN A C 1
ATOM 2228 O O . ASN A 1 273 ? 4.055 1.808 8.492 1.00 83.88 273 ASN A O 1
ATOM 2232 N N . GLN A 1 274 ? 5.009 1.254 6.534 1.00 82.81 274 GLN A N 1
ATOM 2233 C CA . GLN A 1 274 ? 3.755 0.922 5.853 1.00 82.81 274 GLN A CA 1
ATOM 2234 C C . GLN A 1 274 ? 3.004 -0.219 6.554 1.00 82.81 274 GLN A C 1
ATOM 2236 O O . GLN A 1 274 ? 1.798 -0.109 6.786 1.00 82.81 274 GLN A O 1
ATOM 2241 N N . LYS A 1 275 ? 3.702 -1.287 6.967 1.00 81.62 275 LYS A N 1
ATOM 2242 C CA . LYS A 1 275 ? 3.092 -2.400 7.719 1.00 81.62 275 LYS A CA 1
ATOM 2243 C C . LYS A 1 275 ? 2.566 -1.963 9.084 1.00 81.62 275 LYS A C 1
ATOM 2245 O O . LYS A 1 275 ? 1.461 -2.347 9.470 1.00 81.62 275 LYS A O 1
ATOM 2250 N N . ILE A 1 276 ? 3.326 -1.141 9.808 1.00 84.00 276 ILE A N 1
ATOM 2251 C CA . ILE A 1 276 ? 2.895 -0.585 11.097 1.00 84.00 276 ILE A CA 1
ATOM 2252 C C . ILE A 1 276 ? 1.662 0.303 10.907 1.00 84.00 276 ILE A C 1
ATOM 2254 O O . ILE A 1 276 ? 0.725 0.222 11.700 1.00 84.00 276 ILE A O 1
ATOM 2258 N N . GLU A 1 277 ? 1.637 1.138 9.870 1.00 84.56 277 GLU A N 1
ATOM 2259 C CA . GLU A 1 277 ? 0.479 1.974 9.561 1.00 84.56 277 GLU A CA 1
ATOM 2260 C C . GLU A 1 277 ? -0.753 1.151 9.173 1.00 84.56 277 GLU A C 1
ATOM 2262 O O . GLU A 1 277 ? -1.840 1.458 9.661 1.00 84.56 277 GLU A O 1
ATOM 2267 N N . SER A 1 278 ? -0.607 0.092 8.368 1.00 81.25 278 SER A N 1
ATOM 2268 C CA . SER A 1 278 ? -1.719 -0.810 8.025 1.00 81.25 278 SER A CA 1
ATOM 2269 C C . SER A 1 278 ? -2.330 -1.441 9.262 1.00 81.25 278 SER A C 1
ATOM 2271 O O . SER A 1 278 ? -3.532 -1.326 9.491 1.00 81.25 278 SER A O 1
ATOM 2273 N N . MET A 1 279 ? -1.485 -2.015 10.119 1.00 84.00 279 MET A N 1
ATOM 2274 C CA . MET A 1 279 ? -1.929 -2.625 11.366 1.00 84.00 279 MET A CA 1
ATOM 2275 C C . MET A 1 279 ? -2.615 -1.598 12.276 1.00 84.00 279 MET A C 1
ATOM 2277 O O . MET A 1 279 ? -3.675 -1.883 12.825 1.00 84.00 279 MET A O 1
ATOM 2281 N N . LYS A 1 280 ? -2.080 -0.372 12.386 1.00 84.94 280 LYS A N 1
ATOM 2282 C CA . LYS A 1 280 ? -2.730 0.708 13.148 1.00 84.94 280 LYS A CA 1
ATOM 2283 C C . LYS A 1 280 ? -4.105 1.068 12.584 1.00 84.94 280 LYS A C 1
ATOM 2285 O O . LYS A 1 280 ? -5.034 1.258 13.363 1.00 84.94 280 LYS A O 1
ATOM 2290 N N . ARG A 1 281 ? -4.254 1.159 11.257 1.00 82.62 281 ARG A N 1
ATOM 2291 C CA . ARG A 1 281 ? -5.544 1.447 10.604 1.00 82.62 281 ARG A CA 1
ATOM 2292 C C . ARG A 1 281 ? -6.552 0.326 10.863 1.00 82.62 281 ARG A C 1
ATOM 2294 O O . ARG A 1 281 ? -7.658 0.608 11.312 1.00 82.62 281 ARG A O 1
ATOM 2301 N N . GLU A 1 282 ? -6.160 -0.930 10.668 1.00 83.00 282 GLU A N 1
ATOM 2302 C CA . GLU A 1 282 ? -7.003 -2.098 10.963 1.00 83.00 282 GLU A CA 1
ATOM 2303 C C . GLU A 1 282 ? -7.403 -2.167 12.440 1.00 83.00 282 GLU A C 1
ATOM 2305 O O . GLU A 1 282 ? -8.550 -2.469 12.771 1.00 83.00 282 GLU A O 1
ATOM 2310 N N . PHE A 1 283 ? -6.466 -1.865 13.340 1.00 85.69 283 PHE A N 1
ATOM 2311 C CA . PHE A 1 283 ? -6.737 -1.829 14.768 1.00 85.69 283 PHE A CA 1
ATOM 2312 C C . PHE A 1 283 ? -7.731 -0.721 15.122 1.00 85.69 283 PHE A C 1
ATOM 2314 O O . PHE A 1 283 ? -8.678 -0.973 15.861 1.00 85.69 283 PHE A O 1
ATOM 2321 N N . ASN A 1 284 ? -7.560 0.482 14.568 1.00 84.50 284 ASN A N 1
ATOM 2322 C CA . ASN A 1 284 ? -8.492 1.589 14.777 1.00 84.50 284 ASN A CA 1
ATOM 2323 C C . ASN A 1 284 ? -9.902 1.243 14.276 1.00 84.50 284 ASN A C 1
ATOM 2325 O O . ASN A 1 284 ? -10.872 1.521 14.973 1.00 84.50 284 ASN A O 1
ATOM 2329 N N . MET A 1 285 ? -10.022 0.572 13.126 1.00 84.19 285 MET A N 1
ATOM 2330 C CA . MET A 1 285 ? -11.311 0.085 12.618 1.00 84.19 285 MET A CA 1
ATOM 2331 C C . MET A 1 285 ? -11.976 -0.889 13.596 1.00 84.19 285 MET A C 1
ATOM 2333 O O . MET A 1 285 ? -13.139 -0.714 13.957 1.00 84.19 285 MET A O 1
ATOM 2337 N N . LYS A 1 286 ? -11.225 -1.884 14.086 1.00 86.38 286 LYS A N 1
ATOM 2338 C CA . LYS A 1 286 ? -11.715 -2.842 15.091 1.00 86.38 286 LYS A CA 1
ATOM 2339 C C . LYS A 1 286 ? -12.077 -2.161 16.410 1.00 86.38 286 LYS A C 1
ATOM 2341 O O . LYS A 1 286 ? -13.068 -2.532 17.031 1.00 86.38 286 LYS A O 1
ATOM 2346 N N . HIS A 1 287 ? -11.293 -1.169 16.834 1.00 86.62 287 HIS A N 1
ATOM 2347 C CA . HIS A 1 287 ? -11.563 -0.371 18.030 1.00 86.62 287 HIS A CA 1
ATOM 2348 C C . HIS A 1 287 ? -12.888 0.381 17.893 1.00 86.62 287 HIS A C 1
ATOM 2350 O O . HIS A 1 287 ? -13.753 0.220 18.751 1.00 86.62 287 HIS A O 1
ATOM 2356 N N . MET A 1 288 ? -13.099 1.098 16.785 1.00 84.88 288 MET A N 1
ATOM 2357 C CA . MET A 1 288 ? -14.356 1.807 16.528 1.00 84.88 288 MET A CA 1
ATOM 2358 C C . MET A 1 288 ? -15.555 0.853 16.510 1.00 84.88 288 MET A C 1
ATOM 2360 O O . MET A 1 288 ? -16.564 1.141 17.147 1.00 84.88 288 MET A O 1
ATOM 2364 N N . GLN A 1 289 ? -15.441 -0.310 15.861 1.00 86.44 289 GLN A N 1
ATOM 2365 C CA . GLN A 1 289 ? -16.505 -1.324 15.853 1.00 86.44 289 GLN A CA 1
ATOM 2366 C C . GLN A 1 289 ? -16.801 -1.877 17.255 1.00 86.44 289 GLN A C 1
ATOM 2368 O O . GLN A 1 289 ? -17.962 -2.013 17.639 1.00 86.44 289 GLN A O 1
ATOM 2373 N N . ALA A 1 290 ? -15.767 -2.172 18.048 1.00 87.12 290 ALA A N 1
ATOM 2374 C CA . ALA A 1 290 ? -15.933 -2.664 19.414 1.00 87.12 290 ALA A CA 1
ATOM 2375 C C . ALA A 1 290 ? -16.597 -1.618 20.324 1.00 87.12 290 ALA A C 1
ATOM 2377 O O . ALA A 1 290 ? -17.458 -1.965 21.134 1.00 87.12 290 ALA A O 1
ATOM 2378 N N . VAL A 1 291 ? -16.234 -0.341 20.164 1.00 86.81 291 VAL A N 1
ATOM 2379 C CA . VAL A 1 291 ? -16.887 0.773 20.860 1.00 86.81 291 VAL A CA 1
ATOM 2380 C C . VAL A 1 291 ? -18.348 0.883 20.435 1.00 86.81 291 VAL A C 1
ATOM 2382 O O . VAL A 1 291 ? -19.212 0.927 21.302 1.00 86.81 291 VAL A O 1
ATOM 2385 N N . GLN A 1 292 ? -18.654 0.848 19.135 1.00 83.75 292 GLN A N 1
ATOM 2386 C CA . GLN A 1 292 ? -20.039 0.879 18.648 1.00 83.75 292 GLN A CA 1
ATOM 2387 C C . GLN A 1 292 ? -20.887 -0.244 19.249 1.00 83.75 292 GLN A C 1
ATOM 2389 O O . GLN A 1 292 ? -22.002 0.006 19.699 1.00 83.75 292 GLN A O 1
ATOM 2394 N N . GLN A 1 293 ? -20.352 -1.464 19.312 1.00 86.06 293 GLN A N 1
ATOM 2395 C CA . GLN A 1 293 ? -21.047 -2.601 19.910 1.00 86.06 293 GLN A CA 1
ATOM 2396 C C . GLN A 1 293 ? -21.358 -2.365 21.396 1.00 86.06 293 GLN A C 1
ATOM 2398 O O . GLN A 1 293 ? -22.472 -2.629 21.846 1.00 86.06 293 GLN A O 1
ATOM 2403 N N . LYS A 1 294 ? -20.397 -1.829 22.157 1.00 85.19 294 LYS A N 1
ATOM 2404 C CA . LYS A 1 294 ? -20.579 -1.517 23.582 1.00 85.19 294 LYS A CA 1
ATOM 2405 C C . LYS A 1 294 ? -21.539 -0.357 23.821 1.00 85.19 294 LYS A C 1
ATOM 2407 O O . LYS A 1 294 ? -22.300 -0.387 24.784 1.00 85.19 294 LYS A O 1
ATOM 2412 N N . GLU A 1 295 ? -21.540 0.631 22.937 1.00 85.06 295 GLU A N 1
ATOM 2413 C CA . GLU A 1 295 ? -22.503 1.730 22.972 1.00 85.06 295 GLU A CA 1
ATOM 2414 C C . GLU A 1 295 ? -23.926 1.247 22.653 1.00 85.06 295 GLU A C 1
ATOM 2416 O O . GLU A 1 295 ? -24.875 1.686 23.294 1.00 85.06 295 GLU A O 1
ATOM 2421 N N . LEU A 1 296 ? -24.096 0.283 21.739 1.00 84.12 296 LEU A N 1
ATOM 2422 C CA . LEU A 1 296 ? -25.397 -0.348 21.484 1.00 84.12 296 LEU A CA 1
ATOM 2423 C C . LEU A 1 296 ? -25.895 -1.170 22.684 1.00 84.12 296 LEU A C 1
ATOM 2425 O O . LEU A 1 296 ? -27.069 -1.074 23.039 1.00 84.12 296 LEU A O 1
ATOM 2429 N N . GLU A 1 297 ? -25.015 -1.933 23.343 1.00 83.50 297 GLU A N 1
ATOM 2430 C CA . GLU A 1 297 ? -25.344 -2.645 24.591 1.00 83.50 297 GLU A CA 1
ATOM 2431 C C . GLU A 1 297 ? -25.780 -1.670 25.698 1.00 83.50 297 GLU A C 1
ATOM 2433 O O . GLU A 1 297 ? -26.738 -1.932 26.428 1.00 83.50 297 GLU A O 1
ATOM 2438 N N . PHE A 1 298 ? -25.109 -0.521 25.800 1.00 84.06 298 PHE A N 1
ATOM 2439 C CA . PHE A 1 298 ? -25.468 0.530 26.746 1.00 84.06 298 PHE A CA 1
ATOM 2440 C C . PHE A 1 298 ? -26.820 1.166 26.424 1.00 84.06 298 PHE A C 1
ATOM 2442 O O . PHE A 1 298 ? -27.664 1.283 27.309 1.00 84.06 298 PHE A O 1
ATOM 2449 N N . ILE A 1 299 ? -27.057 1.509 25.156 1.00 83.06 299 ILE A N 1
ATOM 2450 C CA . ILE A 1 299 ? -28.346 2.016 24.678 1.00 83.06 299 ILE A CA 1
ATOM 2451 C C . ILE A 1 299 ? -29.469 1.019 24.985 1.00 83.06 299 ILE A C 1
ATOM 2453 O O . ILE A 1 299 ? -30.519 1.440 25.458 1.00 83.06 299 ILE A O 1
ATOM 2457 N N . SER A 1 300 ? -29.252 -0.290 24.811 1.00 82.62 300 SER A N 1
ATOM 2458 C CA . SER A 1 300 ? -30.229 -1.309 25.230 1.00 82.62 300 SER A CA 1
ATOM 2459 C C . SER A 1 300 ? -30.516 -1.242 26.734 1.00 82.62 300 SER A C 1
ATOM 2461 O O . SER A 1 300 ? -31.675 -1.262 27.150 1.00 82.62 300 SER A O 1
ATOM 2463 N N . GLY A 1 301 ? -29.477 -1.092 27.563 1.00 80.88 301 GLY A N 1
ATOM 2464 C CA . GLY A 1 301 ? -29.626 -0.906 29.008 1.00 80.88 301 GLY A CA 1
ATOM 2465 C C . GLY A 1 301 ? -30.448 0.337 29.367 1.00 80.88 301 GLY A C 1
ATOM 2466 O O . GLY A 1 301 ? -31.356 0.248 30.191 1.00 80.88 301 GLY A O 1
ATOM 2467 N N . LEU A 1 302 ? -30.191 1.469 28.703 1.00 80.88 302 LEU A N 1
ATOM 2468 C CA . LEU A 1 302 ? -30.966 2.701 28.883 1.00 80.88 302 LEU A CA 1
ATOM 2469 C C . LEU A 1 302 ? -32.421 2.538 28.438 1.00 80.88 302 LEU A C 1
ATOM 2471 O O . LEU A 1 302 ? -33.325 3.018 29.119 1.00 80.88 302 LEU A O 1
ATOM 2475 N N . VAL A 1 303 ? -32.655 1.838 27.324 1.00 81.25 303 VAL A N 1
ATOM 2476 C CA . VAL A 1 303 ? -34.004 1.589 26.805 1.00 81.25 303 VAL A CA 1
ATOM 2477 C C . VAL A 1 303 ? -34.836 0.770 27.796 1.00 81.25 303 VAL A C 1
ATOM 2479 O O . VAL A 1 303 ? -36.002 1.091 28.030 1.00 81.25 303 VAL A O 1
ATOM 2482 N N . LYS A 1 304 ? -34.221 -0.237 28.429 1.00 80.06 304 LYS A N 1
ATOM 2483 C CA . LYS A 1 304 ? -34.857 -1.080 29.452 1.00 80.06 304 LYS A CA 1
ATOM 2484 C C . LYS A 1 304 ? -35.200 -0.309 30.723 1.00 80.06 304 LYS A C 1
ATOM 2486 O O . LYS A 1 304 ? -36.308 -0.451 31.233 1.00 80.06 304 LYS A O 1
ATOM 2491 N N . VAL A 1 305 ? -34.268 0.499 31.228 1.00 79.19 305 VAL A N 1
ATOM 2492 C CA . VAL A 1 305 ? -34.474 1.262 32.469 1.00 79.19 305 VAL A CA 1
ATOM 2493 C C . VAL A 1 305 ? -35.476 2.399 32.265 1.00 79.19 305 VAL A C 1
ATOM 2495 O O . VAL A 1 305 ? -36.354 2.595 33.099 1.00 79.19 305 VAL A O 1
ATOM 2498 N N . GLY A 1 306 ? -35.412 3.093 31.126 1.00 69.75 306 GLY A N 1
ATOM 2499 C CA . GLY A 1 306 ? -36.354 4.162 30.788 1.00 69.75 306 GLY A CA 1
ATOM 2500 C C . GLY A 1 306 ? -37.723 3.696 30.297 1.00 69.75 306 GLY A C 1
ATOM 2501 O O . GLY A 1 306 ? -38.578 4.539 30.046 1.00 69.75 306 GLY A O 1
ATOM 2502 N N . GLN A 1 307 ? -37.940 2.382 30.140 1.00 74.69 307 GLN A N 1
ATOM 2503 C CA . GLN A 1 307 ? -39.200 1.799 29.657 1.00 74.69 307 GLN A CA 1
ATOM 2504 C C . GLN A 1 307 ? -39.743 2.500 28.397 1.00 74.69 307 GLN A C 1
ATOM 2506 O O . GLN A 1 307 ? -40.936 2.792 28.297 1.00 74.69 307 GLN A O 1
ATOM 2511 N N . PHE A 1 308 ? -38.861 2.820 27.448 1.00 74.31 308 PHE A N 1
ATOM 2512 C CA . PHE A 1 308 ? -39.263 3.490 26.210 1.00 74.31 308 PHE A CA 1
ATOM 2513 C C . PHE A 1 308 ? -40.186 2.591 25.381 1.00 74.31 308 PHE A C 1
ATOM 2515 O O . PHE A 1 308 ? -40.195 1.381 25.576 1.00 74.31 308 PHE A O 1
ATOM 2522 N N . ASN A 1 309 ? -40.959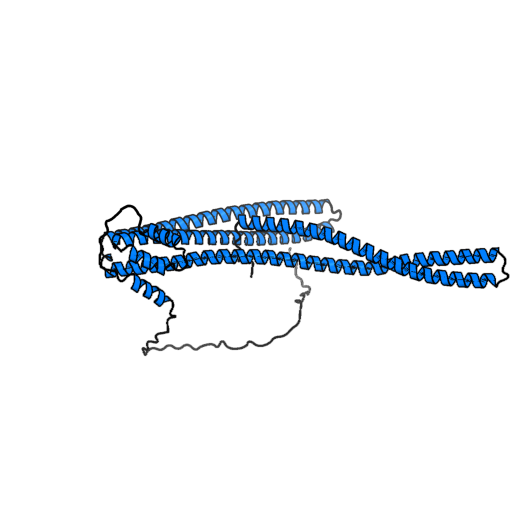 3.155 24.447 1.00 77.94 309 ASN A N 1
ATOM 2523 C CA . ASN A 1 309 ? -41.807 2.365 23.547 1.00 77.94 309 ASN A CA 1
ATOM 2524 C C . ASN A 1 309 ? -41.023 1.865 22.323 1.00 77.94 309 ASN A C 1
ATOM 2526 O O . ASN A 1 309 ? -40.214 2.593 21.745 1.00 77.94 309 ASN A O 1
ATOM 2530 N N . GLU A 1 310 ? -41.321 0.647 21.857 1.00 76.19 310 GLU A N 1
ATOM 2531 C CA . GLU A 1 310 ? -40.592 0.013 20.741 1.00 76.19 310 GLU A CA 1
ATOM 2532 C C . GLU A 1 310 ? -40.742 0.809 19.445 1.00 76.19 310 GLU A C 1
ATOM 2534 O O . GLU A 1 310 ? -39.787 0.988 18.694 1.00 76.19 310 GLU A O 1
ATOM 2539 N N . LYS A 1 311 ? -41.930 1.388 19.245 1.00 74.44 311 LYS A N 1
ATOM 2540 C CA . LYS A 1 311 ? -42.239 2.270 18.115 1.00 74.44 311 LYS A CA 1
ATOM 2541 C C . LYS A 1 311 ? -41.404 3.555 18.131 1.00 74.44 311 LYS A C 1
ATOM 2543 O O . LYS A 1 311 ? -40.941 3.980 17.084 1.00 74.44 311 LYS A O 1
ATOM 2548 N N . GLU A 1 312 ? -41.161 4.143 19.302 1.00 70.88 312 GLU A N 1
ATOM 2549 C CA . GLU A 1 312 ? -40.399 5.397 19.430 1.00 70.88 312 GLU A CA 1
ATOM 2550 C C . GLU A 1 312 ? -38.904 5.175 19.175 1.00 70.88 312 GLU A C 1
ATOM 2552 O O . GLU A 1 312 ? -38.250 5.978 18.509 1.00 70.88 312 GLU A O 1
ATOM 2557 N N . VAL A 1 313 ? -38.370 4.046 19.647 1.00 75.25 313 VAL A N 1
ATOM 2558 C CA . VAL A 1 313 ? -36.987 3.637 19.370 1.00 75.25 313 VAL A CA 1
ATOM 2559 C C . VAL A 1 313 ? -36.819 3.248 17.897 1.00 75.25 313 VAL A C 1
ATOM 2561 O O . VAL A 1 313 ? -35.826 3.633 17.279 1.00 75.25 313 VAL A O 1
ATOM 2564 N N . ALA A 1 314 ? -37.801 2.568 17.298 1.00 77.00 314 ALA A N 1
ATOM 2565 C CA . ALA A 1 314 ? -37.812 2.252 15.870 1.00 77.00 314 ALA A CA 1
ATOM 2566 C C . ALA A 1 314 ? -37.849 3.514 14.993 1.00 77.00 314 ALA A C 1
ATOM 2568 O O . ALA A 1 314 ? -37.072 3.621 14.044 1.00 77.00 314 ALA A O 1
ATOM 2569 N N . ASP A 1 315 ? -38.685 4.498 15.334 1.00 73.81 315 ASP A N 1
ATOM 2570 C CA . ASP A 1 315 ? -38.754 5.780 14.626 1.00 73.81 315 ASP A CA 1
ATOM 2571 C C . ASP A 1 315 ? -37.426 6.544 14.707 1.00 73.81 315 ASP A C 1
ATOM 2573 O O . ASP A 1 315 ? -36.982 7.136 13.719 1.00 73.81 315 ASP A O 1
ATOM 2577 N N . MET A 1 316 ? -36.738 6.476 15.850 1.00 70.50 316 MET A N 1
ATOM 2578 C CA . MET A 1 316 ? -35.426 7.100 16.012 1.00 70.50 316 MET A CA 1
ATOM 2579 C C . MET A 1 316 ? -34.324 6.370 15.236 1.00 70.50 316 MET A C 1
ATOM 2581 O O . MET A 1 316 ? -33.493 7.022 14.610 1.00 70.50 316 MET A O 1
ATOM 2585 N N . ILE A 1 317 ? -34.330 5.033 15.209 1.00 77.69 317 ILE A N 1
ATOM 2586 C CA . ILE A 1 317 ? -33.394 4.228 14.404 1.00 77.69 317 ILE A CA 1
ATOM 2587 C C . ILE A 1 317 ? -33.609 4.490 12.909 1.00 77.69 317 ILE A C 1
ATOM 2589 O O . ILE A 1 317 ? -32.645 4.708 12.174 1.00 77.69 317 ILE A O 1
ATOM 2593 N N . ASN A 1 318 ? -34.863 4.536 12.456 1.00 78.62 318 ASN A N 1
ATOM 2594 C CA . ASN A 1 318 ? -35.203 4.855 11.069 1.00 78.62 318 ASN A CA 1
ATOM 2595 C C . ASN A 1 318 ? -34.691 6.235 10.656 1.00 78.62 318 ASN A C 1
ATOM 2597 O O . ASN A 1 318 ? -34.266 6.428 9.515 1.00 78.62 318 ASN A O 1
ATOM 2601 N N . TRP A 1 319 ? -34.704 7.176 11.595 1.00 69.00 319 TRP A N 1
ATOM 2602 C CA . TRP A 1 319 ? -34.279 8.541 11.362 1.00 69.00 319 TRP A CA 1
ATOM 2603 C C . TRP A 1 319 ? -32.758 8.752 11.477 1.00 69.00 319 TRP A C 1
ATOM 2605 O O . TRP A 1 319 ? -32.189 9.503 10.689 1.00 69.00 319 TRP A O 1
ATOM 2615 N N . LEU A 1 320 ? -32.080 8.064 12.401 1.00 70.06 320 LEU A N 1
ATOM 2616 C CA . LEU A 1 320 ? -30.626 8.148 12.597 1.00 70.06 320 LEU A CA 1
ATOM 2617 C C . LEU A 1 320 ? -29.828 7.314 11.587 1.00 70.06 320 LEU A C 1
ATOM 2619 O O . LEU A 1 320 ? -28.667 7.622 11.321 1.00 70.06 320 LEU A O 1
ATOM 2623 N N . PHE A 1 321 ? -30.442 6.286 10.996 1.00 73.69 321 PHE A N 1
ATOM 2624 C CA . PHE A 1 321 ? -29.813 5.418 9.998 1.00 73.69 321 PHE A CA 1
ATOM 2625 C C . PHE A 1 321 ? -30.548 5.441 8.648 1.00 73.69 321 PHE A C 1
ATOM 2627 O O . PHE A 1 321 ? -30.909 4.383 8.141 1.00 73.69 321 PHE A O 1
ATOM 2634 N N . PRO A 1 322 ? -30.760 6.600 8.002 1.00 69.12 322 PRO A N 1
ATOM 2635 C CA . PRO A 1 322 ? -31.598 6.691 6.804 1.00 69.12 322 PRO A CA 1
ATOM 2636 C C . PRO A 1 322 ? -31.079 5.821 5.648 1.00 69.12 322 PRO A C 1
ATOM 2638 O O . PRO A 1 322 ? -31.883 5.218 4.943 1.00 69.12 322 PRO A O 1
ATOM 2641 N N . MET A 1 323 ? -29.754 5.680 5.536 1.00 67.44 323 MET A N 1
ATOM 2642 C CA . MET A 1 323 ? -29.053 4.937 4.479 1.00 67.44 323 MET A CA 1
ATOM 2643 C C . MET A 1 323 ? -28.967 3.416 4.694 1.00 67.44 323 MET A C 1
ATOM 2645 O O . MET A 1 323 ? -28.442 2.726 3.828 1.00 67.44 323 MET A O 1
ATOM 2649 N N . LYS A 1 324 ? -29.411 2.887 5.842 1.00 71.81 324 LYS A N 1
ATOM 2650 C CA . LYS A 1 324 ? -29.388 1.439 6.101 1.00 71.81 324 LYS A CA 1
ATOM 2651 C C . LYS A 1 324 ? -30.626 0.750 5.546 1.00 71.81 324 LYS A C 1
ATOM 2653 O O . LYS A 1 324 ? -31.720 1.326 5.565 1.00 71.81 324 LYS A O 1
ATOM 2658 N N . ASP A 1 325 ? -30.462 -0.501 5.141 1.00 79.38 325 ASP A N 1
ATOM 2659 C CA . ASP A 1 325 ? -31.579 -1.331 4.706 1.00 79.38 325 ASP A CA 1
ATOM 2660 C C . ASP A 1 325 ? -32.531 -1.628 5.865 1.00 79.38 325 ASP A C 1
ATOM 2662 O O . ASP A 1 325 ? -32.156 -1.638 7.043 1.00 79.38 325 ASP A O 1
ATOM 2666 N N . THR A 1 326 ? -33.794 -1.872 5.526 1.00 71.19 326 THR A N 1
ATOM 2667 C CA . THR A 1 326 ? -34.855 -2.161 6.498 1.00 71.19 326 THR A CA 1
ATOM 2668 C C . THR A 1 326 ? -34.515 -3.383 7.357 1.00 71.19 326 THR A C 1
ATOM 2670 O O . THR A 1 326 ? -34.817 -3.403 8.546 1.00 71.19 326 THR A O 1
ATOM 2673 N N . GLU A 1 327 ? -33.813 -4.371 6.796 1.00 74.69 327 GLU A N 1
ATOM 2674 C CA . GLU A 1 327 ? -33.335 -5.554 7.522 1.00 74.69 327 GLU A CA 1
ATOM 2675 C C . GLU A 1 327 ? -32.250 -5.217 8.555 1.00 74.69 327 GLU A C 1
ATOM 2677 O O . GLU A 1 327 ? -32.308 -5.681 9.694 1.00 74.69 327 GLU A O 1
ATOM 2682 N N . GLU A 1 328 ? -31.291 -4.356 8.207 1.00 73.25 328 GLU A N 1
ATOM 2683 C CA . GLU A 1 328 ? -30.241 -3.913 9.132 1.00 73.25 328 GLU A CA 1
ATOM 2684 C C . GLU A 1 328 ? -30.798 -3.024 10.250 1.00 73.25 328 GLU A C 1
ATOM 2686 O O . GLU A 1 328 ? -30.362 -3.116 11.400 1.00 73.25 328 GLU A O 1
ATOM 2691 N N . LYS A 1 329 ? -31.786 -2.183 9.925 1.00 75.75 329 LYS A N 1
ATOM 2692 C CA . LYS A 1 329 ? -32.538 -1.373 10.894 1.00 75.75 329 LYS A CA 1
ATOM 2693 C C . LYS A 1 329 ? -33.313 -2.254 11.868 1.00 75.75 329 LYS A C 1
ATOM 2695 O O . LYS A 1 329 ? -33.240 -2.028 13.073 1.00 75.75 329 LYS A O 1
ATOM 2700 N N . ASN A 1 330 ? -33.979 -3.294 11.368 1.00 73.94 330 ASN A N 1
ATOM 2701 C CA . ASN A 1 330 ? -34.686 -4.267 12.201 1.00 73.94 330 ASN A CA 1
ATOM 2702 C C . ASN A 1 330 ? -33.721 -5.065 13.084 1.00 73.94 330 ASN A C 1
ATOM 2704 O O . ASN A 1 330 ? -34.021 -5.304 14.249 1.00 73.94 330 ASN A O 1
ATOM 2708 N N . LYS A 1 331 ? -32.533 -5.411 12.578 1.00 78.31 331 LYS A N 1
ATOM 2709 C CA . LYS A 1 331 ? -31.483 -6.062 13.372 1.00 78.31 331 LYS A CA 1
ATOM 2710 C C . LYS A 1 331 ? -30.963 -5.156 14.492 1.00 78.31 331 LYS A C 1
ATOM 2712 O O . LYS A 1 331 ? -30.776 -5.624 15.610 1.00 78.31 331 LYS A O 1
ATOM 2717 N N . LEU A 1 332 ? -30.768 -3.862 14.224 1.00 72.25 332 LEU A N 1
ATOM 2718 C CA . LEU A 1 332 ? -30.408 -2.874 15.249 1.00 72.25 332 LEU A CA 1
ATOM 2719 C C . LEU A 1 332 ? -31.516 -2.709 16.290 1.00 72.25 332 LEU A C 1
ATOM 2721 O O . LEU A 1 332 ? -31.230 -2.708 17.483 1.00 72.25 332 LEU A O 1
ATOM 2725 N N . LEU A 1 333 ? -32.772 -2.622 15.849 1.00 75.62 333 LEU A N 1
ATOM 2726 C CA . LEU A 1 333 ? -33.926 -2.565 16.742 1.00 75.62 333 LEU A CA 1
ATOM 2727 C C . LEU A 1 333 ? -33.978 -3.811 17.633 1.00 75.62 333 LEU A C 1
ATOM 2729 O O . LEU A 1 333 ? -34.108 -3.688 18.846 1.00 75.62 333 LEU A O 1
ATOM 2733 N N . GLN A 1 334 ? -33.767 -4.993 17.054 1.00 77.50 334 GLN A N 1
ATOM 2734 C CA . GLN A 1 334 ? -33.716 -6.253 17.784 1.00 77.50 334 GLN A CA 1
ATOM 2735 C C . GLN A 1 334 ? -32.563 -6.291 18.795 1.00 77.50 334 GLN A C 1
ATOM 2737 O O . GLN A 1 334 ? -32.774 -6.714 19.922 1.00 77.50 334 GLN A O 1
ATOM 2742 N N . MET A 1 335 ? -31.371 -5.799 18.450 1.00 70.81 335 MET A N 1
ATOM 2743 C CA . MET A 1 335 ? -30.240 -5.721 19.387 1.00 70.81 335 MET A CA 1
ATOM 2744 C C . MET A 1 335 ? -30.472 -4.730 20.536 1.00 70.81 335 MET A C 1
ATOM 2746 O O . MET A 1 335 ? -29.934 -4.917 21.624 1.00 70.81 335 MET A O 1
ATOM 2750 N N . VAL A 1 336 ? -31.262 -3.678 20.309 1.00 70.56 336 VAL A N 1
ATOM 2751 C CA . VAL A 1 336 ? -31.595 -2.678 21.332 1.00 70.56 336 VAL A CA 1
ATOM 2752 C C . VAL A 1 336 ? -32.732 -3.164 22.244 1.00 70.56 336 VAL A C 1
ATOM 2754 O O . VAL A 1 336 ? -32.682 -2.919 23.449 1.00 70.56 336 VAL A O 1
ATOM 2757 N N . TYR A 1 337 ? -33.718 -3.888 21.704 1.00 68.94 337 TYR A N 1
ATOM 2758 C CA . TYR A 1 337 ? -34.903 -4.351 22.441 1.00 68.94 337 TYR A CA 1
ATOM 2759 C C . TYR A 1 337 ? -34.806 -5.761 23.030 1.00 68.94 337 TYR A C 1
ATOM 2761 O O . TYR A 1 337 ? -35.303 -6.004 24.128 1.00 68.94 337 TYR A O 1
ATOM 2769 N N . GLN A 1 338 ? -34.185 -6.710 22.330 1.00 60.31 338 GLN A N 1
ATOM 2770 C CA . GLN A 1 338 ? -34.114 -8.102 22.768 1.00 60.31 338 GLN A CA 1
ATOM 2771 C C . GLN A 1 338 ? -32.794 -8.382 23.486 1.00 60.31 338 GLN A C 1
ATOM 2773 O O . GLN A 1 338 ? -31.796 -8.785 22.898 1.00 60.31 338 GLN A O 1
ATOM 2778 N N . GLY A 1 339 ? -32.837 -8.238 24.807 1.00 44.41 339 GLY A N 1
ATOM 2779 C CA . GLY A 1 339 ? -32.151 -9.170 25.694 1.00 44.41 339 GLY A CA 1
ATOM 2780 C C . GLY A 1 339 ? -33.187 -9.677 26.685 1.00 44.41 339 GLY A C 1
ATOM 2781 O O . GLY A 1 339 ? -33.681 -8.846 27.443 1.00 44.41 339 GLY A O 1
ATOM 2782 N N . ASP A 1 340 ? -33.533 -10.963 26.604 1.00 40.97 340 ASP A N 1
ATOM 2783 C CA . ASP A 1 340 ? -34.318 -11.764 27.556 1.00 40.97 340 ASP A CA 1
ATOM 2784 C C . ASP A 1 340 ? -35.235 -10.971 28.500 1.00 40.97 340 ASP A C 1
ATOM 2786 O O . ASP A 1 340 ? -34.859 -10.641 29.618 1.00 40.97 340 ASP A O 1
ATOM 2790 N N . ASP A 1 341 ? -36.415 -10.590 28.013 1.00 37.53 341 ASP A N 1
ATOM 2791 C CA . ASP A 1 341 ? -37.696 -10.935 28.640 1.00 37.53 341 ASP A CA 1
ATOM 2792 C C . ASP A 1 341 ? -38.838 -10.167 27.974 1.00 37.53 341 ASP A C 1
ATOM 2794 O O . ASP A 1 341 ? -38.811 -8.948 27.793 1.00 37.53 341 ASP A O 1
ATOM 2798 N N . ALA A 1 342 ? -39.883 -10.915 27.638 1.00 38.38 342 ALA A N 1
ATOM 2799 C CA . ALA A 1 342 ? -41.155 -10.399 27.178 1.00 38.38 342 ALA A CA 1
ATOM 2800 C C . ALA A 1 342 ? -41.854 -9.640 28.319 1.00 38.38 342 ALA A C 1
ATOM 2802 O O . ALA A 1 342 ? -42.705 -10.190 29.021 1.00 38.38 342 ALA A O 1
ATOM 2803 N N . THR A 1 343 ? -41.523 -8.365 28.522 1.00 38.34 343 THR A N 1
ATOM 2804 C CA . THR A 1 343 ? -42.316 -7.501 29.397 1.00 38.34 343 THR A CA 1
ATOM 2805 C C . THR A 1 343 ? -43.494 -6.911 28.627 1.00 38.34 343 THR A C 1
ATOM 2807 O O . THR A 1 343 ? -43.395 -6.368 27.529 1.00 38.34 343 THR A O 1
ATOM 2810 N N . LYS A 1 344 ? -44.668 -7.156 29.205 1.00 42.62 344 LYS A N 1
ATOM 2811 C CA . LYS A 1 344 ? -46.003 -6.901 28.673 1.00 42.62 344 LYS A CA 1
ATOM 2812 C C . LYS A 1 344 ? -46.174 -5.459 28.185 1.00 42.62 344 LYS A C 1
ATOM 2814 O O . LYS A 1 344 ? -45.810 -4.517 28.880 1.00 42.62 344 LYS A O 1
ATOM 2819 N N . LYS A 1 345 ? -46.847 -5.335 27.035 1.00 39.38 345 LYS A N 1
ATOM 2820 C CA . LYS A 1 345 ? -47.430 -4.107 26.475 1.00 39.38 345 LYS A CA 1
ATOM 2821 C C . LYS A 1 345 ? -48.172 -3.312 27.559 1.00 39.38 345 LYS A C 1
ATOM 2823 O O . LYS A 1 345 ? -49.318 -3.625 27.864 1.00 39.38 345 LYS A O 1
ATOM 2828 N N . ASN A 1 346 ? -47.537 -2.283 28.104 1.00 37.59 346 ASN A N 1
ATOM 2829 C CA . ASN A 1 346 ? -48.219 -1.204 28.805 1.00 37.59 346 ASN A CA 1
ATOM 2830 C C . ASN A 1 346 ? -47.976 0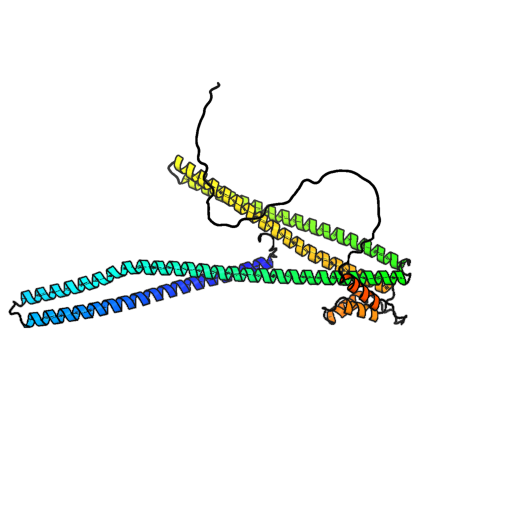.066 27.993 1.00 37.59 346 ASN A C 1
ATOM 2832 O O . ASN A 1 346 ? -46.892 0.638 28.038 1.00 37.59 346 ASN A O 1
ATOM 2836 N N . GLU A 1 347 ? -48.979 0.476 27.216 1.00 42.66 347 GLU A N 1
ATOM 2837 C CA . GLU A 1 347 ? -48.958 1.743 26.486 1.00 42.66 347 GLU A CA 1
ATOM 2838 C C . GLU A 1 347 ? -49.003 2.896 27.499 1.00 42.66 347 GLU A C 1
ATOM 2840 O O . GLU A 1 347 ? -50.054 3.243 28.039 1.00 42.66 347 GLU A O 1
ATOM 2845 N N . ARG A 1 348 ? -47.832 3.464 27.800 1.00 51.19 348 ARG A N 1
ATOM 2846 C CA . ARG A 1 348 ? -47.690 4.760 28.476 1.00 51.19 348 ARG A CA 1
ATOM 2847 C C . ARG A 1 348 ? -47.600 5.898 27.443 1.00 51.19 348 ARG A C 1
ATOM 2849 O O . ARG A 1 348 ? -47.385 5.623 26.259 1.00 51.19 348 ARG A O 1
ATOM 2856 N N . PRO A 1 349 ? -47.825 7.162 27.859 1.00 46.25 349 PRO A N 1
ATOM 2857 C CA . PRO A 1 349 ? -47.993 8.289 26.945 1.00 46.25 349 PRO A CA 1
ATOM 2858 C C . PRO A 1 349 ? -46.748 8.499 26.084 1.00 46.25 349 PRO A C 1
ATOM 2860 O O . PRO A 1 349 ? -45.633 8.269 26.545 1.00 46.25 349 PRO A O 1
ATOM 2863 N N . LYS A 1 350 ? -46.964 8.967 24.850 1.00 51.09 350 LYS A N 1
ATOM 2864 C CA . LYS A 1 350 ? -45.911 9.249 23.867 1.00 51.09 350 LYS A CA 1
ATOM 2865 C C . LYS A 1 350 ? -44.811 10.123 24.476 1.00 51.09 350 LYS A C 1
ATOM 2867 O O . LYS A 1 350 ? -45.110 11.212 24.967 1.00 51.09 350 LYS A O 1
ATOM 2872 N N . THR A 1 351 ? -43.563 9.670 24.414 1.00 58.03 351 THR A N 1
ATOM 2873 C CA . THR A 1 351 ? -42.404 10.485 24.798 1.00 58.03 351 THR A CA 1
ATOM 2874 C C . THR A 1 351 ? -42.024 11.429 23.648 1.00 58.03 351 THR A C 1
ATOM 2876 O O . THR A 1 351 ? -42.256 11.133 22.474 1.00 58.03 351 THR A O 1
ATOM 2879 N N . GLY A 1 352 ? -41.445 12.598 23.956 1.00 58.31 352 GLY A N 1
ATOM 2880 C CA . GLY A 1 352 ? -41.033 13.608 22.957 1.00 58.31 352 GLY A CA 1
ATOM 2881 C C . GLY A 1 352 ? -39.771 13.233 22.166 1.00 58.31 352 GLY A C 1
ATOM 2882 O O . GLY A 1 352 ? -39.193 14.056 21.451 1.00 58.31 352 GLY A O 1
ATOM 2883 N N . LEU A 1 353 ? -39.335 11.984 22.307 1.00 59.19 353 LEU A N 1
ATOM 2884 C CA . LEU A 1 353 ? -38.051 11.442 21.892 1.00 59.19 353 LEU A CA 1
ATOM 2885 C C . LEU A 1 353 ? -37.800 11.606 20.384 1.00 59.19 353 LEU A C 1
ATOM 2887 O O . LEU A 1 353 ? -36.733 12.059 19.975 1.00 59.19 353 LEU A O 1
ATOM 2891 N N . GLY A 1 354 ? -38.806 11.323 19.549 1.00 59.97 354 GLY A N 1
ATOM 2892 C CA . GLY A 1 354 ? -38.696 11.449 18.090 1.00 59.97 354 GLY A CA 1
ATOM 2893 C C . GLY A 1 354 ? -38.583 12.897 17.592 1.00 59.97 354 GLY A C 1
ATOM 2894 O O . GLY A 1 354 ? -37.921 13.160 16.588 1.00 59.97 354 GLY A O 1
ATOM 2895 N N . GLU A 1 355 ? -39.192 13.855 18.292 1.00 60.69 355 GLU A N 1
ATOM 2896 C CA . GLU A 1 355 ? -39.163 15.276 17.922 1.00 60.69 355 GLU A CA 1
ATOM 2897 C C . GLU A 1 355 ? -37.867 15.956 18.393 1.00 60.69 355 GLU A C 1
ATOM 2899 O O . GLU A 1 355 ? -37.294 16.783 17.683 1.00 60.69 355 GLU A O 1
ATOM 2904 N N . ARG A 1 356 ? -37.331 15.534 19.544 1.00 61.69 356 ARG A N 1
ATOM 2905 C CA . ARG A 1 356 ? -36.033 15.998 20.057 1.00 61.69 356 ARG A CA 1
ATOM 2906 C C . ARG A 1 356 ? -34.851 15.410 19.310 1.00 61.69 356 ARG A C 1
ATOM 2908 O O . ARG A 1 356 ? -33.933 16.160 18.988 1.00 61.69 356 ARG A O 1
ATOM 2915 N N . ALA A 1 357 ? -34.908 14.123 18.959 1.00 58.50 357 ALA A N 1
ATOM 2916 C CA . ALA A 1 357 ? -33.925 13.521 18.068 1.00 58.50 357 ALA A CA 1
ATOM 2917 C C . ALA A 1 357 ? -33.810 14.374 16.799 1.00 58.50 357 ALA A C 1
ATOM 2919 O O . ALA A 1 357 ? -32.717 14.845 16.500 1.00 58.50 357 ALA A O 1
ATOM 2920 N N . ARG A 1 358 ? -34.948 14.715 16.162 1.00 63.34 358 ARG A N 1
ATOM 2921 C CA . ARG A 1 358 ? -35.016 15.617 14.994 1.00 63.34 358 ARG A CA 1
ATOM 2922 C C . ARG A 1 358 ? -34.305 16.953 15.194 1.00 63.34 358 ARG A C 1
ATOM 2924 O O . ARG A 1 358 ? -33.564 17.377 14.309 1.00 63.34 358 ARG A O 1
ATOM 2931 N N . LEU A 1 359 ? -34.496 17.597 16.341 1.00 61.88 359 LEU A N 1
ATOM 2932 C CA . LEU A 1 359 ? -33.838 18.865 16.665 1.00 61.88 359 LEU A CA 1
ATOM 2933 C C . LEU A 1 359 ? -32.324 18.711 16.892 1.00 61.88 359 LEU A C 1
ATOM 2935 O O . LEU A 1 359 ? -31.564 19.589 16.485 1.00 61.88 359 LEU A O 1
ATOM 2939 N N . ALA A 1 360 ? -31.872 17.595 17.470 1.00 59.88 360 ALA A N 1
ATOM 2940 C CA . ALA A 1 360 ? -30.463 17.355 17.781 1.00 59.88 360 ALA A CA 1
ATOM 2941 C C . ALA A 1 360 ? -29.578 17.171 16.532 1.00 59.88 360 ALA A C 1
ATOM 2943 O O . ALA A 1 360 ? -28.460 17.687 16.505 1.00 59.88 360 ALA A O 1
ATOM 2944 N N . THR A 1 361 ? -30.051 16.518 15.458 1.00 58.84 361 THR A N 1
ATOM 2945 C CA . THR A 1 361 ? -29.243 16.484 14.214 1.00 58.84 361 THR A CA 1
ATOM 2946 C C . THR A 1 361 ? -29.330 17.778 13.414 1.00 58.84 361 THR A C 1
ATOM 2948 O O . THR A 1 361 ? -28.350 18.136 12.767 1.00 58.84 361 THR A O 1
ATOM 2951 N N . LEU A 1 362 ? -30.449 18.511 13.475 1.00 57.25 362 LEU A N 1
ATOM 2952 C CA . LEU A 1 362 ? -30.585 19.811 12.809 1.00 57.25 362 LEU A CA 1
ATOM 2953 C C . LEU A 1 362 ? -29.667 20.871 13.436 1.00 57.25 362 LEU A C 1
ATOM 2955 O O . LEU A 1 362 ? -29.081 21.673 12.709 1.00 57.25 362 LEU A O 1
ATOM 2959 N N . ALA A 1 363 ? -29.475 20.838 14.759 1.00 53.22 363 ALA A N 1
ATOM 2960 C CA . ALA A 1 363 ? -28.579 21.749 15.475 1.00 53.22 363 ALA A CA 1
ATOM 2961 C C . ALA A 1 363 ? -27.097 21.605 15.070 1.00 53.22 363 ALA A C 1
ATOM 2963 O O . ALA A 1 363 ? -26.341 22.572 15.150 1.00 53.22 363 ALA A O 1
ATOM 2964 N N . HIS A 1 364 ? -26.680 20.435 14.576 1.00 45.78 364 HIS A N 1
ATOM 2965 C CA . HIS A 1 364 ? -25.308 20.184 14.121 1.00 45.78 364 HIS A CA 1
ATOM 2966 C C . HIS A 1 364 ? -25.048 20.520 12.640 1.00 45.78 364 HIS A C 1
ATOM 2968 O O . HIS A 1 364 ? -23.898 20.470 12.205 1.00 45.78 364 HIS A O 1
ATOM 2974 N N . VAL A 1 365 ? -26.077 20.887 11.865 1.00 41.53 365 VAL A N 1
ATOM 2975 C CA . VAL A 1 365 ? -25.951 21.240 10.433 1.00 41.53 365 VAL A CA 1
ATOM 2976 C C . VAL A 1 365 ? -25.826 22.756 10.210 1.00 41.53 365 VAL A C 1
ATOM 2978 O O . VAL A 1 365 ? -25.414 23.197 9.138 1.00 41.53 365 VAL A O 1
ATOM 2981 N N . THR A 1 366 ? -26.100 23.587 11.219 1.00 34.38 366 THR A N 1
ATOM 2982 C CA . THR A 1 366 ? -25.887 25.039 11.122 1.00 34.38 366 THR A CA 1
ATOM 2983 C C . THR A 1 366 ? -24.470 25.427 11.560 1.00 34.38 366 THR A C 1
ATOM 2985 O O . THR A 1 366 ? -24.131 25.199 12.722 1.00 34.38 366 THR A O 1
ATOM 2988 N N . PRO A 1 367 ? -23.637 26.052 10.701 1.00 36.03 367 PRO A N 1
ATOM 2989 C CA . PRO A 1 367 ? -22.377 26.630 11.152 1.00 36.03 367 PRO A CA 1
ATOM 2990 C C . PRO A 1 367 ? -22.679 27.764 12.138 1.00 36.03 367 PRO A C 1
ATOM 2992 O O . PRO A 1 367 ? -23.466 28.663 11.837 1.00 36.03 367 PRO A O 1
ATOM 2995 N N . GLU A 1 368 ? -22.066 27.706 13.322 1.00 32.91 368 GLU A N 1
ATOM 2996 C CA . GLU A 1 368 ? -22.167 28.721 14.372 1.00 32.91 368 GLU A CA 1
ATOM 2997 C C . GLU A 1 368 ? -21.893 30.125 13.811 1.00 32.91 368 GLU A C 1
ATOM 2999 O O . GLU A 1 368 ? -20.755 30.545 13.586 1.00 32.91 368 GLU A O 1
ATOM 3004 N N . ALA A 1 369 ? -22.963 30.891 13.610 1.00 36.34 369 ALA A N 1
ATOM 3005 C CA . ALA A 1 369 ? -22.877 32.317 13.373 1.00 36.34 369 ALA A CA 1
ATOM 3006 C C . ALA A 1 369 ? -22.431 33.001 14.675 1.00 36.34 369 ALA A C 1
ATOM 3008 O O . ALA A 1 369 ? -23.191 33.131 15.634 1.00 36.34 369 ALA A O 1
ATOM 3009 N N . SER A 1 370 ? -21.168 33.428 14.677 1.00 37.72 370 SER A N 1
ATOM 3010 C CA . SER A 1 370 ? -20.490 34.252 15.681 1.00 37.72 370 SER A CA 1
ATOM 3011 C C . SER A 1 370 ? -21.420 35.240 16.410 1.00 37.72 370 SER A C 1
ATOM 3013 O O . SER A 1 370 ? -21.751 36.317 15.904 1.00 37.72 370 SER A O 1
ATOM 3015 N N . ARG A 1 371 ? -21.795 34.913 17.653 1.00 37.81 371 ARG A N 1
ATOM 3016 C CA . ARG A 1 371 ? -22.373 35.877 18.599 1.00 37.81 371 ARG A CA 1
ATOM 3017 C C . ARG A 1 371 ? -21.255 36.744 19.179 1.00 37.81 371 ARG A C 1
ATOM 3019 O O . ARG A 1 371 ? -20.569 36.367 20.123 1.00 37.81 371 ARG A O 1
ATOM 3026 N N . LYS A 1 372 ? -21.102 37.951 18.629 1.00 37.25 372 LYS A N 1
ATOM 3027 C CA . LYS A 1 372 ? -20.357 39.054 19.254 1.00 37.25 372 LYS A CA 1
ATOM 3028 C C . LYS A 1 372 ? -21.110 39.553 20.491 1.00 37.25 372 LYS A C 1
ATOM 3030 O O . LYS A 1 372 ? -22.069 40.310 20.360 1.00 37.25 372 LYS A O 1
ATOM 3035 N N . THR A 1 373 ? -20.636 39.221 21.687 1.00 34.72 373 THR A N 1
ATOM 3036 C CA . THR A 1 373 ? -20.983 39.962 22.908 1.00 34.72 373 THR A CA 1
ATOM 3037 C C . THR A 1 373 ? -19.951 41.056 23.160 1.00 34.72 373 THR A C 1
ATOM 3039 O O . THR A 1 373 ? -18.759 40.802 23.319 1.00 34.72 373 THR A O 1
ATOM 3042 N N . LYS A 1 374 ? -20.431 42.302 23.175 1.00 37.44 374 LYS A N 1
ATOM 3043 C CA . LYS A 1 374 ? -19.700 43.491 23.619 1.00 37.44 374 LYS A CA 1
ATOM 3044 C C . LYS A 1 374 ? -19.534 43.439 25.143 1.00 37.44 374 LYS A C 1
ATOM 3046 O O . LYS A 1 374 ? -20.534 43.410 25.848 1.00 37.44 374 LYS A O 1
ATOM 3051 N N . SER A 1 375 ? -18.311 43.575 25.647 1.00 34.88 375 SER A N 1
ATOM 3052 C CA . SER A 1 375 ? -18.069 44.145 26.978 1.00 34.88 375 SER A CA 1
ATOM 3053 C C . SER A 1 375 ? -16.749 44.908 26.995 1.00 34.88 375 SER A C 1
ATOM 3055 O O . SER A 1 375 ? -15.729 44.460 26.475 1.00 34.88 375 SER A O 1
ATOM 3057 N N . ALA A 1 376 ? -16.810 46.113 27.547 1.00 32.88 376 ALA A N 1
ATOM 3058 C CA . ALA A 1 376 ? -15.776 47.126 27.501 1.00 32.88 376 ALA A CA 1
ATOM 3059 C C . ALA A 1 376 ? -14.771 47.031 28.666 1.00 32.88 376 ALA A C 1
ATOM 3061 O O . ALA A 1 376 ? -15.132 46.668 29.777 1.00 32.88 376 ALA A O 1
ATOM 3062 N N . LYS A 1 377 ? -13.567 47.560 28.389 1.00 33.28 377 LYS A N 1
ATOM 3063 C CA . LYS A 1 377 ? -12.650 48.300 29.287 1.00 33.28 377 LYS A CA 1
ATOM 3064 C C . LYS A 1 377 ? -11.938 47.555 30.434 1.00 33.28 377 LYS A C 1
ATOM 3066 O O . LYS A 1 377 ? -12.485 47.399 31.513 1.00 33.28 377 LYS A O 1
ATOM 3071 N N . LYS A 1 378 ? -10.619 47.377 30.248 1.00 33.09 378 LYS A N 1
ATOM 3072 C CA . LYS A 1 378 ? -9.484 48.116 30.879 1.00 33.09 378 LYS A CA 1
ATOM 3073 C C . LYS A 1 378 ? -8.345 47.163 31.276 1.00 33.09 378 LYS A C 1
ATOM 3075 O O . LYS A 1 378 ? -8.461 46.422 32.239 1.00 33.09 378 LYS A O 1
ATOM 3080 N N . SER A 1 379 ? -7.188 47.306 30.634 1.00 33.62 379 SER A N 1
ATOM 3081 C CA . SER A 1 379 ? -5.936 47.773 31.263 1.00 33.62 379 SER A CA 1
ATOM 3082 C C . SER A 1 379 ? -4.723 47.464 30.380 1.00 33.62 379 SER A C 1
ATOM 3084 O O . SER A 1 379 ? -4.718 46.565 29.547 1.00 33.62 379 SER A O 1
ATOM 3086 N N . ALA A 1 380 ? -3.739 48.345 30.491 1.00 33.06 380 ALA A N 1
ATOM 3087 C CA . ALA A 1 380 ? -2.644 48.554 29.566 1.00 33.06 380 ALA A CA 1
ATOM 3088 C C . ALA A 1 380 ? -1.457 47.611 29.801 1.00 33.06 380 ALA A C 1
ATOM 3090 O O . ALA A 1 380 ? -1.036 47.462 30.944 1.00 33.06 380 ALA A O 1
ATOM 3091 N N . LYS A 1 381 ? -0.802 47.148 28.724 1.00 34.72 381 LYS A N 1
ATOM 3092 C CA . LYS A 1 381 ? 0.672 47.197 28.611 1.00 34.72 381 LYS A CA 1
ATOM 3093 C C . LYS A 1 381 ? 1.179 46.872 27.198 1.00 34.72 381 LYS A C 1
ATOM 3095 O O . LYS A 1 381 ? 1.229 45.730 26.771 1.00 34.72 381 LYS A O 1
ATOM 3100 N N . LYS A 1 382 ? 1.574 47.939 26.499 1.00 35.59 382 LYS A N 1
ATOM 3101 C CA . LYS A 1 382 ? 2.833 48.121 25.753 1.00 35.59 382 LYS A CA 1
ATOM 3102 C C . LYS A 1 382 ? 3.571 46.836 25.310 1.00 35.59 382 LYS A C 1
ATOM 3104 O O . LYS A 1 382 ? 4.264 46.234 26.124 1.00 35.59 382 LYS A O 1
ATOM 3109 N N . ARG A 1 383 ? 3.570 46.546 24.001 1.00 34.69 383 ARG A N 1
ATOM 3110 C CA . ARG A 1 383 ? 4.766 46.178 23.209 1.00 34.69 383 ARG A CA 1
ATOM 3111 C C . ARG A 1 383 ? 4.446 46.156 21.709 1.00 34.69 383 ARG A C 1
ATOM 3113 O O . ARG A 1 383 ? 3.371 45.733 21.307 1.00 34.69 383 ARG A O 1
ATOM 3120 N N . GLN A 1 384 ? 5.359 46.721 20.926 1.00 38.97 384 GLN A N 1
ATOM 3121 C CA . GLN A 1 384 ? 5.208 47.008 19.500 1.00 38.97 384 GLN A CA 1
ATOM 3122 C C . GLN A 1 384 ? 5.280 45.758 18.604 1.00 38.97 384 GLN A C 1
ATOM 3124 O O . GLN A 1 384 ? 5.903 44.776 19.006 1.00 38.97 384 GLN A O 1
ATOM 3129 N N . PRO A 1 385 ? 4.704 45.815 17.387 1.00 32.06 385 PRO A N 1
ATOM 3130 C CA . PRO A 1 385 ? 4.807 44.765 16.380 1.00 32.06 385 PRO A CA 1
ATOM 3131 C C . PRO A 1 385 ? 6.022 44.976 15.460 1.00 32.06 385 PRO A C 1
ATOM 3133 O O . PRO A 1 385 ? 6.239 46.075 14.951 1.00 32.06 385 PRO A O 1
ATOM 3136 N N . SER A 1 386 ? 6.785 43.914 15.195 1.00 34.94 386 SER A N 1
ATOM 3137 C CA . SER A 1 386 ? 7.718 43.863 14.066 1.00 34.94 386 SER A CA 1
ATOM 3138 C C . SER A 1 386 ? 7.040 43.206 12.866 1.00 34.94 386 SER A C 1
ATOM 3140 O O . SER A 1 386 ? 6.405 42.160 12.982 1.00 34.94 386 SER A O 1
ATOM 3142 N N . ALA A 1 387 ? 7.174 43.878 11.730 1.00 33.22 387 ALA A N 1
ATOM 3143 C CA . ALA A 1 387 ? 6.522 43.631 10.460 1.00 33.22 387 ALA A CA 1
ATOM 3144 C C . ALA A 1 387 ? 6.840 42.266 9.823 1.00 33.22 387 ALA A C 1
ATOM 3146 O O . ALA A 1 387 ? 7.998 41.875 9.708 1.00 33.22 387 ALA A O 1
ATOM 3147 N N . SER A 1 388 ? 5.804 41.622 9.281 1.00 33.78 388 SER A N 1
ATOM 3148 C CA . SER A 1 388 ? 5.909 40.656 8.187 1.00 33.78 388 SER A CA 1
ATOM 3149 C C . SER A 1 388 ? 5.012 41.126 7.043 1.00 33.78 388 SER A C 1
ATOM 3151 O O . SER A 1 388 ? 3.790 41.012 7.125 1.00 33.78 388 SER A O 1
ATOM 3153 N N . ALA A 1 389 ? 5.599 41.677 5.984 1.00 32.94 389 ALA A N 1
ATOM 3154 C CA . ALA A 1 389 ? 4.947 41.782 4.685 1.00 32.94 389 ALA A CA 1
ATOM 3155 C C . ALA A 1 389 ? 5.983 42.066 3.595 1.00 32.94 389 ALA A C 1
ATOM 3157 O O . ALA A 1 389 ? 6.809 42.961 3.756 1.00 32.94 389 ALA A O 1
ATOM 3158 N N . ARG A 1 390 ? 5.789 41.384 2.456 1.00 32.22 390 ARG A N 1
ATOM 3159 C CA . ARG A 1 390 ? 6.433 41.555 1.138 1.00 32.22 390 ARG A CA 1
ATOM 3160 C C . ARG A 1 390 ? 7.763 40.793 1.008 1.00 32.22 390 ARG A C 1
ATOM 3162 O O . ARG A 1 390 ? 8.666 40.987 1.799 1.00 32.22 390 ARG A O 1
ATOM 3169 N N . ARG A 1 391 ? 7.943 39.905 0.030 1.00 33.88 391 ARG A N 1
ATOM 3170 C CA . ARG A 1 391 ? 7.514 39.968 -1.376 1.00 33.88 391 ARG A CA 1
ATOM 3171 C C . ARG A 1 391 ? 7.362 38.560 -1.955 1.00 33.88 391 ARG A C 1
ATOM 3173 O O . ARG A 1 391 ? 8.220 37.716 -1.744 1.00 33.88 391 ARG A O 1
ATOM 3180 N N . ASN A 1 392 ? 6.302 38.384 -2.733 1.00 33.50 392 ASN A N 1
ATOM 3181 C CA . ASN A 1 392 ? 6.157 37.336 -3.729 1.00 33.50 392 ASN A CA 1
ATOM 3182 C C . ASN A 1 392 ? 6.113 38.048 -5.089 1.00 33.50 392 ASN A C 1
ATOM 3184 O O . ASN A 1 392 ? 5.271 38.932 -5.257 1.00 33.50 392 ASN A O 1
ATOM 3188 N N . SER A 1 393 ? 7.033 37.729 -6.000 1.00 33.72 393 SER A N 1
ATOM 3189 C CA . SER A 1 393 ? 6.963 38.060 -7.433 1.00 33.72 393 SER A CA 1
ATOM 3190 C C . SER A 1 393 ? 8.154 37.446 -8.170 1.00 33.72 393 SER A C 1
ATOM 3192 O O . SER A 1 393 ? 9.289 37.721 -7.781 1.00 33.72 393 SER A O 1
ATOM 3194 N N . GLY A 1 394 ? 7.893 36.736 -9.268 1.00 28.94 394 GLY A N 1
ATOM 3195 C CA . GLY A 1 394 ? 8.872 36.536 -10.340 1.00 28.94 394 GLY A CA 1
ATOM 3196 C C . GLY A 1 394 ? 9.011 35.094 -10.798 1.00 28.94 394 GLY A C 1
ATOM 3197 O O . GLY A 1 394 ? 9.771 34.335 -10.210 1.00 28.94 394 GLY A O 1
ATOM 3198 N N . LEU A 1 395 ? 8.263 34.762 -11.847 1.00 38.50 395 LEU A N 1
ATOM 3199 C CA . LEU A 1 395 ? 8.546 33.686 -12.793 1.00 38.50 395 LEU A CA 1
ATOM 3200 C C . LEU A 1 395 ? 9.902 33.950 -13.473 1.00 38.50 395 LEU A C 1
ATOM 3202 O O . LEU A 1 395 ? 10.236 35.115 -13.674 1.00 38.50 395 LEU A O 1
ATOM 3206 N N . ASP A 1 396 ? 10.670 32.904 -13.781 1.00 35.50 396 ASP A N 1
ATOM 3207 C CA . ASP A 1 396 ? 11.101 32.558 -15.149 1.00 35.50 396 ASP A CA 1
ATOM 3208 C C . ASP A 1 396 ? 12.259 31.540 -15.136 1.00 35.50 396 ASP A C 1
ATOM 3210 O O . ASP A 1 396 ? 13.206 31.643 -14.363 1.00 35.50 396 ASP A O 1
ATOM 3214 N N . GLU A 1 397 ? 12.055 30.527 -15.977 1.00 37.09 397 GLU A N 1
ATOM 3215 C CA . GLU A 1 397 ? 12.971 29.782 -16.849 1.00 37.09 397 GLU A CA 1
ATOM 3216 C C . GLU A 1 397 ? 14.406 29.359 -16.456 1.00 37.09 397 GLU A C 1
ATOM 3218 O O . GLU A 1 397 ? 15.197 30.048 -15.824 1.00 37.09 397 GLU A O 1
ATOM 3223 N N . GLU A 1 398 ? 14.732 28.211 -17.058 1.00 36.44 398 GLU A N 1
ATOM 3224 C CA . GLU A 1 398 ? 16.047 27.722 -17.478 1.00 36.44 398 GLU A CA 1
ATOM 3225 C C . GLU A 1 398 ? 16.919 26.934 -16.492 1.00 36.44 398 GLU A C 1
ATOM 3227 O O . GLU A 1 398 ? 17.182 27.280 -15.341 1.00 36.44 398 GLU A O 1
ATOM 3232 N N . GLY A 1 399 ? 17.374 25.794 -17.018 1.00 42.78 399 GLY A N 1
ATOM 3233 C CA . GLY A 1 399 ? 18.220 24.829 -16.349 1.00 42.78 399 GLY A CA 1
ATOM 3234 C C . GLY A 1 399 ? 19.591 25.386 -15.981 1.00 42.78 399 GLY A C 1
ATOM 3235 O O . GLY A 1 399 ? 20.252 26.079 -16.746 1.00 42.78 399 GLY A O 1
ATOM 3236 N N . GLY A 1 400 ? 20.062 24.973 -14.811 1.00 30.47 400 GLY A N 1
ATOM 3237 C CA . GLY A 1 400 ? 21.430 25.185 -14.372 1.00 30.47 400 GLY A CA 1
ATOM 3238 C C . GLY A 1 400 ? 21.823 24.078 -13.411 1.00 30.47 400 GLY A C 1
ATOM 3239 O O . GLY A 1 400 ? 21.344 24.025 -12.281 1.00 30.47 400 GLY A O 1
ATOM 3240 N N . LEU A 1 401 ? 22.682 23.170 -13.874 1.00 46.94 401 LEU A N 1
ATOM 3241 C CA . LEU A 1 401 ? 23.381 22.203 -13.026 1.00 46.94 401 LEU A CA 1
ATOM 3242 C C . LEU A 1 401 ? 24.148 22.943 -11.911 1.00 46.94 401 LEU A C 1
ATOM 3244 O O . LEU A 1 401 ? 24.748 23.987 -12.183 1.00 46.94 401 LEU A O 1
ATOM 3248 N N . PRO A 1 402 ? 24.206 22.413 -10.678 1.00 49.19 402 PRO A N 1
ATOM 3249 C CA . PRO A 1 402 ? 25.029 23.010 -9.635 1.00 49.19 402 PRO A CA 1
ATOM 3250 C C . PRO A 1 402 ? 26.530 22.853 -9.960 1.00 49.19 402 PRO A C 1
ATOM 3252 O O . PRO A 1 402 ? 26.951 21.799 -10.449 1.00 49.19 402 PRO A O 1
ATOM 3255 N N . PRO A 1 403 ? 27.368 23.872 -9.686 1.00 48.31 403 PRO A N 1
ATOM 3256 C CA . PRO A 1 403 ? 28.775 23.853 -10.057 1.00 48.31 403 PRO A CA 1
ATOM 3257 C C . PRO A 1 403 ? 29.606 22.941 -9.148 1.00 48.31 403 PRO A C 1
ATOM 3259 O O . PRO A 1 403 ? 29.510 22.957 -7.920 1.00 48.31 403 PRO A O 1
ATOM 3262 N N . VAL A 1 404 ? 30.495 22.189 -9.792 1.00 40.16 404 VAL A N 1
ATOM 3263 C CA . VAL A 1 404 ? 31.551 21.378 -9.183 1.00 40.16 404 VAL A CA 1
ATOM 3264 C C . VAL A 1 404 ? 32.609 22.308 -8.581 1.00 40.16 404 VAL A C 1
ATOM 3266 O O . VAL A 1 404 ? 33.319 23.005 -9.305 1.00 40.16 404 VAL A O 1
ATOM 3269 N N . SER A 1 405 ? 32.747 22.322 -7.253 1.00 34.69 405 SER A N 1
ATOM 3270 C CA . SER A 1 405 ? 33.847 23.031 -6.591 1.00 34.69 405 SER A CA 1
ATOM 3271 C C . SER A 1 405 ? 35.099 22.153 -6.572 1.00 34.69 405 SER A C 1
ATOM 3273 O O . SER A 1 405 ? 35.228 21.230 -5.768 1.00 34.69 405 SER A O 1
ATOM 3275 N N . ALA A 1 406 ? 36.030 22.449 -7.479 1.00 38.91 406 ALA A N 1
ATOM 3276 C CA . ALA A 1 406 ? 37.383 21.908 -7.502 1.00 38.91 406 ALA A CA 1
ATOM 3277 C C . ALA A 1 406 ? 38.403 23.049 -7.362 1.00 38.91 406 ALA A C 1
ATOM 3279 O O . ALA A 1 406 ? 38.749 23.703 -8.338 1.00 38.91 406 ALA A O 1
ATOM 3280 N N . LYS A 1 407 ? 38.911 23.260 -6.143 1.00 43.28 407 LYS A N 1
ATOM 3281 C CA . LYS A 1 407 ? 40.216 23.868 -5.803 1.00 43.28 407 LYS A CA 1
ATOM 3282 C C . LYS A 1 407 ? 40.580 23.303 -4.420 1.00 43.28 407 LYS A C 1
ATOM 3284 O O . LYS A 1 407 ? 39.774 23.372 -3.509 1.00 43.28 407 LYS A O 1
ATOM 3289 N N . GLY A 1 408 ? 41.716 22.668 -4.154 1.00 33.75 408 GLY A N 1
ATOM 3290 C CA . GLY A 1 408 ? 43.009 22.759 -4.814 1.00 33.75 408 GLY A CA 1
ATOM 3291 C C . GLY A 1 408 ? 44.025 23.469 -3.912 1.00 33.75 408 GLY A C 1
ATOM 3292 O O . GLY A 1 408 ? 44.274 24.648 -4.101 1.00 33.75 408 GLY A O 1
ATOM 3293 N N . ARG A 1 409 ? 44.664 22.682 -3.030 1.00 36.31 409 ARG A N 1
ATOM 3294 C CA . ARG A 1 409 ? 46.063 22.777 -2.544 1.00 36.31 409 ARG A CA 1
ATOM 3295 C C . ARG A 1 409 ? 46.531 23.843 -1.515 1.00 36.31 409 ARG A C 1
ATOM 3297 O O . ARG A 1 409 ? 46.633 25.023 -1.806 1.00 36.31 409 ARG A O 1
ATOM 3304 N N . ARG A 1 410 ? 47.160 23.258 -0.473 1.00 39.25 410 ARG A N 1
ATOM 3305 C CA . ARG A 1 410 ? 48.527 23.476 0.090 1.00 39.25 410 ARG A CA 1
ATOM 3306 C C . ARG A 1 410 ? 48.795 24.608 1.099 1.00 39.25 410 ARG A C 1
ATOM 3308 O O . ARG A 1 410 ? 48.893 25.766 0.721 1.00 39.25 410 ARG A O 1
ATOM 3315 N N . LYS A 1 411 ? 49.191 24.192 2.313 1.00 39.19 411 LYS A N 1
ATOM 3316 C CA . LYS A 1 411 ? 50.514 24.296 3.010 1.00 39.19 411 LYS A CA 1
ATOM 3317 C C . LYS A 1 411 ? 50.276 23.752 4.443 1.00 39.19 411 LYS A C 1
ATOM 3319 O O . LYS A 1 411 ? 49.195 23.968 4.960 1.00 39.19 411 LYS A O 1
ATOM 3324 N N . GLY A 1 412 ? 51.108 22.975 5.136 1.00 34.34 412 GLY A N 1
ATOM 3325 C CA . GLY A 1 412 ? 52.552 22.771 5.102 1.00 34.34 412 GLY A CA 1
ATOM 3326 C C . GLY A 1 412 ? 53.126 23.142 6.477 1.00 34.34 412 GLY A C 1
ATOM 3327 O O . GLY A 1 412 ? 53.374 24.319 6.687 1.00 34.34 412 GLY A O 1
ATOM 3328 N N . SER A 1 413 ? 53.305 22.171 7.381 1.00 36.47 413 SER A N 1
ATOM 3329 C CA . SER A 1 413 ? 54.151 22.196 8.600 1.00 36.47 413 SER A CA 1
ATOM 3330 C C . SER A 1 413 ? 53.820 20.943 9.433 1.00 36.47 413 SER A C 1
ATOM 3332 O O . SER A 1 413 ? 52.706 20.445 9.357 1.00 36.47 413 SER A O 1
ATOM 3334 N N . ALA A 1 414 ? 54.667 20.338 10.252 1.00 41.50 414 ALA A N 1
ATOM 3335 C CA . ALA A 1 414 ? 56.110 20.291 10.399 1.00 41.50 414 ALA A CA 1
ATOM 3336 C C . ALA A 1 414 ? 56.377 19.089 11.326 1.00 41.50 414 ALA A C 1
ATOM 3338 O O . ALA A 1 414 ? 55.590 18.807 12.227 1.00 41.50 414 ALA A O 1
ATOM 3339 N N . GLN A 1 415 ? 57.489 18.403 11.079 1.00 45.22 415 GLN A N 1
ATOM 3340 C CA . GLN A 1 415 ? 58.263 17.609 12.032 1.00 45.22 415 GLN A CA 1
ATOM 3341 C C . GLN A 1 415 ? 57.984 17.877 13.520 1.00 45.22 415 GLN A C 1
ATOM 3343 O O . GLN A 1 415 ? 58.137 19.009 13.979 1.00 45.22 415 GLN A O 1
ATOM 3348 N N . ARG A 1 416 ? 57.801 16.804 14.297 1.00 43.84 416 ARG A N 1
ATOM 3349 C CA . ARG A 1 416 ? 58.508 16.627 15.572 1.00 43.84 416 ARG A CA 1
ATOM 3350 C C . ARG A 1 416 ? 58.575 15.150 15.960 1.00 43.84 416 ARG A C 1
ATOM 3352 O O . ARG A 1 416 ? 57.760 14.351 15.516 1.00 43.84 416 ARG A O 1
ATOM 3359 N N . ARG A 1 417 ? 59.676 14.884 16.656 1.00 51.38 417 ARG A N 1
ATOM 3360 C CA . ARG A 1 417 ? 60.317 13.617 17.010 1.00 51.38 417 ARG A CA 1
ATOM 3361 C C . ARG A 1 417 ? 59.433 12.641 17.762 1.00 51.38 417 ARG A C 1
ATOM 3363 O O . ARG A 1 417 ? 58.574 13.131 18.524 1.00 51.38 417 ARG A O 1
#